Protein AF-0000000087746121 (afdb_homodimer)

Sequence (414 aa):
MEDKKLTEKESLEVITSMIARTKARYLGSGNILLMWGYLAVFTSISVWILLAATQQNVWNWLWFAIPVIGMPLTSIMARREKRTDGAVTYSDKITSHLWSIFGVSEIVLTFICLGFSLIGGIKCWTAMTVYTLIAAPFAEIAQGLIVKEKSLTWGGIVGLAIGMVLVCCVTGKIPLLANWFMPLFILFWVVMMIVPGHIINHKAKKGMEDKKLTEKESLEVITSMIARTKARYLGSGNILLMWGYLAVFTSISVWILLAATQQNVWNWLWFAIPVIGMPLTSIMARREKRTDGAVTYSDKITSHLWSIFGVSEIVLTFICLGFSLIGGIKCWTAMTVYTLIAAPFAEIAQGLIVKEKSLTWGGIVGLAIGMVLVCCVTGKIPLLANWFMPLFILFWVVMMIVPGHIINHKAKKG

Solvent-accessible surface area (backbone atoms only — not comparable to full-atom values): 21096 Å² total; per-residue (Å²): 130,82,81,73,77,67,49,74,66,53,48,48,49,50,52,48,49,48,47,47,50,46,46,63,54,43,27,70,52,16,54,60,38,30,51,52,20,49,47,48,35,53,47,47,51,51,40,46,54,49,31,73,72,62,70,44,77,73,52,63,61,54,63,54,48,43,62,66,52,44,50,58,51,47,54,53,50,50,52,50,45,38,70,72,73,42,81,82,48,70,60,50,52,50,43,51,50,53,53,47,50,52,53,51,49,51,53,52,48,51,52,51,36,50,47,38,33,74,74,67,67,33,72,20,69,63,31,58,56,50,46,48,35,44,44,50,21,50,51,35,28,52,40,11,59,66,59,67,34,64,53,29,29,51,16,7,50,53,23,32,52,54,23,52,54,52,38,31,35,57,56,35,69,43,82,81,46,68,81,60,48,46,59,52,51,37,49,36,35,39,46,34,24,35,51,28,14,52,51,41,37,51,53,38,67,75,97,130,83,82,72,78,67,48,74,67,53,48,49,50,50,51,47,49,49,47,48,49,45,46,62,55,44,25,71,52,16,54,60,39,31,52,52,21,49,45,49,35,51,46,46,52,51,39,47,52,49,32,73,71,65,70,44,76,74,52,63,60,55,64,54,51,43,62,66,51,43,51,59,50,49,54,52,51,50,51,50,44,37,69,72,72,44,81,82,48,72,59,50,52,50,40,50,51,52,52,46,50,53,52,52,49,51,53,53,47,51,52,52,36,50,47,37,33,73,75,67,66,32,72,20,68,65,32,58,56,50,46,47,35,44,45,49,21,50,52,34,29,51,39,11,58,67,61,68,34,64,52,30,27,51,15,8,51,54,23,32,53,54,25,52,56,52,39,31,36,57,56,35,68,44,82,80,47,68,80,60,47,46,58,52,52,38,48,37,34,41,47,33,24,32,50,28,15,52,51,40,36,51,53,39,65,74,98

Nearest PDB structures (foldseek):
  4fzs-assembly1_A  TM=2.442E-01  e=4.203E+00  Homo sapiens
  4fzs-assembly1_A  TM=2.548E-01  e=3.761E+00  Homo sapiens

Secondary structure (DSSP, 8-state):
-------HHHHHHHHHHHHHHHHHHHTTTHHHHHHHHHHHHHHHHHHHHHHHHH--GGGGGGGGHHHHHHHHHHHHHHHHHHHHH-SPPHHHHHHHHHHHHHHHHHHHHHHHHHHIIIII----THHHHHHHHHHHHHHHHHHHHHHT-HHHHHHHHHHHHHHHHHHHHHHTT----HHHHHHHHHHHHIIIIIHHHHHHHHHHHH-/-------HHHHHHHHHHHHHHHHHHHGGGHHHHHHHHHHHHHHHHHHHHHHHHH--GGGGGGGGHHHHHHHHHHHHHHHHHHHHH-PPPHHHHHHHHHHHHHHHHHHHHHHHHHHIIIII----THHHHHHHHHHHHHHHHHHHHHHT-HHHHHHHHHHHHHHHHHHHHHHTT----HHHHHHHHHHHHIIIIIHHHHHHHHHHHH-

Structure (mmCIF, N/CA/C/O backbone):
data_AF-0000000087746121-model_v1
#
loop_
_entity.id
_entity.type
_entity.pdbx_description
1 polymer 'Uncharacterized protein'
#
loop_
_atom_site.group_PDB
_atom_site.id
_atom_site.type_symbol
_atom_site.label_atom_id
_atom_site.label_alt_id
_atom_site.label_comp_id
_atom_site.label_asym_id
_atom_site.label_entity_id
_atom_site.label_seq_id
_atom_site.pdbx_PDB_ins_code
_atom_site.Cartn_x
_atom_site.Cartn_y
_atom_site.Cartn_z
_atom_site.occupancy
_atom_site.B_iso_or_equiv
_atom_site.auth_seq_id
_atom_site.auth_comp_id
_atom_site.auth_asym_id
_atom_site.auth_atom_id
_atom_site.pdbx_PDB_model_num
ATOM 1 N N . MET A 1 1 ? -6.723 35.312 27.422 1 31.42 1 MET A N 1
ATOM 2 C CA . MET A 1 1 ? -5.961 35.281 26.172 1 31.42 1 MET A CA 1
ATOM 3 C C . MET A 1 1 ? -6.887 35.125 24.984 1 31.42 1 MET A C 1
ATOM 5 O O . MET A 1 1 ? -7.715 34.188 24.953 1 31.42 1 MET A O 1
ATOM 9 N N . GLU A 1 2 ? -7.266 36.062 24.281 1 34 2 GLU A N 1
ATOM 10 C CA . GLU A 1 2 ? -8.305 36.125 23.25 1 34 2 GLU A CA 1
ATOM 11 C C . GLU A 1 2 ? -8.07 35.094 22.172 1 34 2 GLU A C 1
ATOM 13 O O . GLU A 1 2 ? -6.965 34.969 21.641 1 34 2 GLU A O 1
ATOM 18 N N . ASP A 1 3 ? -8.773 33.969 22.125 1 42.25 3 ASP A N 1
ATOM 19 C CA . ASP A 1 3 ? -8.945 32.938 21.125 1 42.25 3 ASP A CA 1
ATOM 20 C C . ASP A 1 3 ? -8.953 33.5 19.719 1 42.25 3 ASP A C 1
ATOM 22 O O . ASP A 1 3 ? -9.969 34.031 19.25 1 42.25 3 ASP A O 1
ATOM 26 N N . LYS A 1 4 ? -7.98 34.188 19.344 1 49.34 4 LYS A N 1
ATOM 27 C CA . LYS A 1 4 ? -7.965 34.844 18.031 1 49.34 4 LYS A CA 1
ATOM 28 C C . LYS A 1 4 ? -8.164 33.812 16.922 1 49.34 4 LYS A C 1
ATOM 30 O O . LYS A 1 4 ? -7.402 32.844 16.812 1 49.34 4 LYS A O 1
ATOM 35 N N . LYS A 1 5 ? -9.305 33.562 16.469 1 52.72 5 LYS A N 1
ATOM 36 C CA . LYS A 1 5 ? -9.812 32.812 15.328 1 52.72 5 LYS A CA 1
ATOM 37 C C . LYS A 1 5 ? -8.938 33 14.094 1 52.72 5 LYS A C 1
ATOM 39 O O . LYS A 1 5 ? -8.875 34.125 13.555 1 52.72 5 LYS A O 1
ATOM 44 N N . LEU A 1 6 ? -7.891 32.281 13.93 1 50.22 6 LEU A N 1
ATOM 45 C CA . LEU A 1 6 ? -7.129 32.406 12.695 1 50.22 6 LEU A CA 1
ATOM 46 C C . LEU A 1 6 ? -8.031 32.25 11.477 1 50.22 6 LEU A C 1
ATOM 48 O O . LEU A 1 6 ? -8.945 31.406 11.492 1 50.22 6 LEU A O 1
ATOM 52 N N . THR A 1 7 ? -7.992 33.156 10.547 1 49.06 7 THR A N 1
ATOM 53 C CA . THR A 1 7 ? -8.664 33 9.258 1 49.06 7 THR A CA 1
ATOM 54 C C . THR A 1 7 ? -8.133 31.781 8.516 1 49.06 7 THR A C 1
ATOM 56 O O . THR A 1 7 ? -7.047 31.281 8.82 1 49.06 7 THR A O 1
ATOM 59 N N . GLU A 1 8 ? -8.852 31.172 7.68 1 48.62 8 GLU A N 1
ATOM 60 C CA . GLU A 1 8 ? -8.453 30.047 6.824 1 48.62 8 GLU A CA 1
ATOM 61 C C . GLU A 1 8 ? -7.074 30.297 6.211 1 48.62 8 GLU A C 1
ATOM 63 O O . GLU A 1 8 ? -6.254 29.375 6.141 1 48.62 8 GLU A O 1
ATOM 68 N N . LYS A 1 9 ? -6.891 31.516 5.844 1 50.53 9 LYS A N 1
ATOM 69 C CA . LYS A 1 9 ? -5.613 31.875 5.234 1 50.53 9 LYS A CA 1
ATOM 70 C C . LYS A 1 9 ? -4.48 31.828 6.258 1 50.53 9 LYS A C 1
ATOM 72 O O . LYS A 1 9 ? -3.395 31.328 5.965 1 50.53 9 LYS A O 1
ATOM 77 N N . GLU A 1 10 ? -4.738 32.312 7.453 1 52.97 10 GLU A N 1
ATOM 78 C CA . GLU A 1 10 ? -3.719 32.281 8.5 1 52.97 10 GLU A CA 1
ATOM 79 C C . GLU A 1 10 ? -3.42 30.859 8.961 1 52.97 10 GLU A C 1
ATOM 81 O O . GLU A 1 10 ? -2.264 30.516 9.211 1 52.97 10 GLU A O 1
ATOM 86 N N . SER A 1 11 ? -4.469 30.078 8.992 1 52.19 11 SER A N 1
ATOM 87 C CA . SER A 1 11 ? -4.324 28.656 9.32 1 52.19 11 SER A CA 1
ATOM 88 C C . SER A 1 11 ? -3.49 27.938 8.273 1 52.19 11 SER A C 1
ATOM 90 O O . SER A 1 11 ? -2.621 27.125 8.617 1 52.19 11 SER A O 1
ATOM 92 N N . LEU A 1 12 ? -3.668 28.219 7.043 1 52.84 12 LEU A N 1
ATOM 93 C CA . LEU A 1 12 ? -2.883 27.625 5.961 1 52.84 12 LEU A CA 1
ATOM 94 C C . LEU A 1 12 ? -1.433 28.094 6.027 1 52.84 12 LEU A C 1
ATOM 96 O O . LEU A 1 12 ? -0.514 27.312 5.773 1 52.84 12 LEU A O 1
ATOM 100 N N . GLU A 1 13 ? -1.265 29.312 6.402 1 58.25 13 GLU A N 1
ATOM 101 C CA . GLU A 1 13 ? 0.091 29.844 6.512 1 58.25 13 GLU A CA 1
ATOM 102 C C . GLU A 1 13 ? 0.853 29.172 7.652 1 58.25 13 GLU A C 1
ATOM 104 O O . GLU A 1 13 ? 2.047 28.891 7.527 1 58.25 13 GLU A O 1
ATOM 109 N N . VAL A 1 14 ? 0.182 28.844 8.766 1 56.53 14 VAL A N 1
ATOM 110 C CA . VAL A 1 14 ? 0.81 28.141 9.883 1 56.53 14 VAL A CA 1
ATOM 111 C C . VAL A 1 14 ? 1.143 26.719 9.469 1 56.53 14 VAL A C 1
ATOM 113 O O . VAL A 1 14 ? 2.234 26.219 9.758 1 56.53 14 VAL A O 1
ATOM 116 N N . ILE A 1 15 ? 0.262 25.984 8.789 1 55.47 15 ILE A N 1
ATOM 117 C CA . ILE A 1 15 ? 0.49 24.625 8.281 1 55.47 15 ILE A CA 1
ATOM 118 C C . ILE A 1 15 ? 1.68 24.625 7.324 1 55.47 15 ILE A C 1
ATOM 120 O O . ILE A 1 15 ? 2.572 23.781 7.434 1 55.47 15 ILE A O 1
ATOM 124 N N . THR A 1 16 ? 1.595 25.625 6.477 1 53.38 16 THR A N 1
ATOM 125 C CA . THR A 1 16 ? 2.684 25.719 5.512 1 53.38 16 THR A CA 1
ATOM 126 C C . THR A 1 16 ? 4.008 25.984 6.215 1 53.38 16 THR A C 1
ATOM 128 O O . THR A 1 16 ? 5.043 25.422 5.855 1 53.38 16 THR A O 1
ATOM 131 N N . SER A 1 17 ? 3.93 26.906 7.16 1 57.28 17 SER A N 1
ATOM 132 C CA . SER A 1 17 ? 5.145 27.219 7.906 1 57.28 17 SER A CA 1
ATOM 133 C C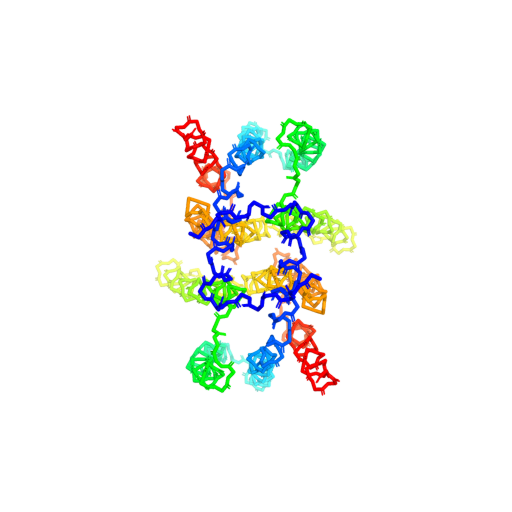 . SER A 1 17 ? 5.633 26 8.695 1 57.28 17 SER A C 1
ATOM 135 O O . SER A 1 17 ? 6.836 25.766 8.797 1 57.28 17 SER A O 1
ATOM 137 N N . MET A 1 18 ? 4.719 25.172 9.266 1 53.09 18 MET A N 1
ATOM 138 C CA . MET A 1 18 ? 5.051 23.938 9.984 1 53.09 18 MET A CA 1
ATOM 139 C C . MET A 1 18 ? 5.594 22.891 9.031 1 53.09 18 MET A C 1
ATOM 141 O O . MET A 1 18 ? 6.566 22.203 9.344 1 53.09 18 MET A O 1
ATOM 145 N N . ILE A 1 19 ? 4.914 22.875 7.934 1 51.09 19 ILE A N 1
ATOM 146 C CA . ILE A 1 19 ? 5.414 21.984 6.898 1 51.09 19 ILE A CA 1
ATOM 147 C C . ILE A 1 19 ? 6.816 22.406 6.477 1 51.09 19 ILE A C 1
ATOM 149 O O . ILE A 1 19 ? 7.707 21.562 6.316 1 51.09 19 ILE A O 1
ATOM 153 N N . ALA A 1 20 ? 6.871 23.734 6.375 1 52 20 ALA A N 1
ATOM 154 C CA . ALA A 1 20 ? 8.172 24.281 5.992 1 52 20 ALA A CA 1
ATOM 155 C C . ALA A 1 20 ? 9.219 23.984 7.062 1 52 20 ALA A C 1
ATOM 157 O O . ALA A 1 20 ? 10.375 23.672 6.742 1 52 20 ALA A O 1
ATOM 158 N N . ARG A 1 21 ? 8.797 24.094 8.258 1 53.97 21 ARG A N 1
ATOM 159 C CA . ARG A 1 21 ? 9.727 23.781 9.336 1 53.97 21 ARG A CA 1
ATOM 160 C C . ARG A 1 21 ? 10.031 22.281 9.375 1 53.97 21 ARG A C 1
ATOM 162 O O . ARG A 1 21 ? 11.164 21.891 9.664 1 53.97 21 ARG A O 1
ATOM 169 N N . THR A 1 22 ? 9.023 21.453 9.109 1 50.5 22 THR A N 1
ATOM 170 C CA . THR A 1 22 ? 9.227 20 9.016 1 50.5 22 THR A CA 1
ATOM 171 C C . THR A 1 22 ? 10.133 19.656 7.836 1 50.5 22 THR A C 1
ATOM 173 O O . THR A 1 22 ? 10.977 18.766 7.938 1 50.5 22 THR A O 1
ATOM 176 N N . LYS A 1 23 ? 9.836 20.422 6.844 1 50.53 23 LYS A N 1
ATOM 177 C CA . LYS A 1 23 ? 10.711 20.203 5.699 1 50.53 23 LYS A CA 1
ATOM 178 C C . LYS A 1 23 ? 12.164 20.5 6.055 1 50.53 23 LYS A C 1
ATOM 180 O O . LYS A 1 23 ? 13.07 19.781 5.645 1 50.53 23 LYS A O 1
ATOM 185 N N . ALA A 1 24 ? 12.336 21.625 6.637 1 50.69 24 ALA A N 1
ATOM 186 C CA . ALA A 1 24 ? 13.695 21.984 7.039 1 50.69 24 ALA A CA 1
ATOM 187 C C . ALA A 1 24 ? 14.305 20.906 7.926 1 50.69 24 ALA A C 1
ATOM 189 O O . ALA A 1 24 ? 15.5 20.609 7.816 1 50.69 24 ALA A O 1
ATOM 190 N N . ARG A 1 25 ? 13.531 20.391 8.797 1 49.19 25 ARG A N 1
ATOM 191 C CA . ARG A 1 25 ? 14.047 19.375 9.711 1 49.19 25 ARG A CA 1
ATOM 192 C C . ARG A 1 25 ? 14.039 18 9.047 1 49.19 25 ARG A C 1
ATOM 194 O O . ARG A 1 25 ? 14.836 17.141 9.414 1 49.19 25 ARG A O 1
ATOM 201 N N . TYR A 1 26 ? 13.141 17.766 8.141 1 47.38 26 TYR A N 1
ATOM 202 C CA . TYR A 1 26 ? 13.102 16.484 7.438 1 47.38 26 TYR A CA 1
ATOM 203 C C . TYR A 1 26 ? 14.453 16.172 6.797 1 47.38 26 TYR A C 1
ATOM 205 O O . TYR A 1 26 ? 14.742 15.023 6.457 1 47.38 26 TYR A O 1
ATOM 213 N N . LEU A 1 27 ? 15.352 17.109 6.734 1 45.03 27 LEU A N 1
ATOM 214 C CA . LEU A 1 27 ? 16.703 16.938 6.207 1 45.03 27 LEU A CA 1
ATOM 215 C C . LEU A 1 27 ? 17.453 15.875 7 1 45.03 27 LEU A C 1
ATOM 217 O O . LEU A 1 27 ? 18.375 15.242 6.477 1 45.03 27 LEU A O 1
ATOM 221 N N . GLY A 1 28 ? 17.266 15.758 8.234 1 51.28 28 GLY A N 1
ATOM 222 C CA . GLY A 1 28 ? 17.844 14.617 8.914 1 51.28 28 GLY A CA 1
ATOM 223 C C . GLY A 1 28 ? 17.219 13.297 8.508 1 51.28 28 GLY A C 1
ATOM 224 O O . GLY A 1 28 ? 17.812 12.227 8.711 1 51.28 28 GLY A O 1
ATOM 225 N N . SER A 1 29 ? 16.125 13.344 7.719 1 60.91 29 SER A N 1
ATOM 226 C CA . SER A 1 29 ? 15.18 12.25 7.562 1 60.91 29 SER A CA 1
ATOM 227 C C . SER A 1 29 ? 15.539 11.375 6.363 1 60.91 29 SER A C 1
ATOM 229 O O . SER A 1 29 ? 15.328 10.156 6.395 1 60.91 29 SER A O 1
ATOM 231 N N . GLY A 1 30 ? 16.656 11.914 5.621 1 79.06 30 GLY A N 1
ATOM 232 C CA . GLY A 1 30 ? 16.938 11.047 4.488 1 79.06 30 GLY A CA 1
ATOM 233 C C . GLY A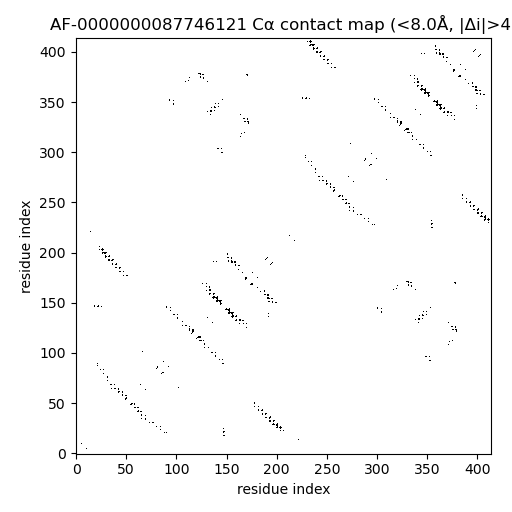 1 30 ? 17.906 9.93 4.828 1 79.06 30 GLY A C 1
ATOM 234 O O . GLY A 1 30 ? 18.047 8.977 4.062 1 79.06 30 GLY A O 1
ATOM 235 N N . ASN A 1 31 ? 18.578 10.055 6.004 1 85.31 31 ASN A N 1
ATOM 236 C CA . ASN A 1 31 ? 19.594 9.078 6.367 1 85.31 31 ASN A CA 1
ATOM 237 C C . ASN A 1 31 ? 18.969 7.723 6.707 1 85.31 31 ASN A C 1
ATOM 239 O O . ASN A 1 31 ? 19.531 6.676 6.387 1 85.31 31 ASN A O 1
ATOM 243 N N . ILE A 1 32 ? 17.922 7.816 7.355 1 85.81 32 ILE A N 1
ATOM 244 C CA . ILE A 1 32 ? 17.234 6.57 7.684 1 85.81 32 ILE A CA 1
ATOM 245 C C . ILE A 1 32 ? 16.75 5.895 6.406 1 85.81 32 ILE A C 1
ATOM 247 O O . ILE A 1 32 ? 16.875 4.676 6.254 1 85.81 32 ILE A O 1
ATOM 251 N N . LEU A 1 33 ? 16.312 6.691 5.535 1 88.62 33 LEU A N 1
ATOM 252 C CA . LEU A 1 33 ? 15.883 6.188 4.234 1 88.62 33 LEU A CA 1
ATOM 253 C C . LEU A 1 33 ? 17.047 5.539 3.494 1 88.62 33 LEU A C 1
ATOM 255 O O . LEU A 1 33 ? 16.906 4.445 2.941 1 88.62 33 LEU A O 1
ATOM 259 N N . LEU A 1 34 ? 18.141 6.145 3.557 1 92.25 34 LEU A N 1
ATOM 260 C CA . LEU A 1 34 ? 19.328 5.637 2.887 1 92.25 34 LEU A CA 1
ATOM 261 C C . LEU A 1 34 ? 19.812 4.348 3.539 1 92.25 34 LEU A C 1
ATOM 263 O O . LEU A 1 34 ? 20.219 3.414 2.85 1 92.25 34 LEU A O 1
ATOM 267 N N . MET A 1 35 ? 19.75 4.348 4.793 1 92.69 35 MET A N 1
ATOM 268 C CA . MET A 1 35 ? 20.172 3.148 5.512 1 92.69 35 MET A CA 1
ATOM 269 C C . MET A 1 35 ? 19.344 1.94 5.086 1 92.69 35 MET A C 1
ATOM 271 O O . MET A 1 35 ? 19.891 0.88 4.781 1 92.69 35 MET A O 1
ATOM 275 N N . TRP A 1 36 ? 18.094 2.045 4.988 1 91.06 36 TRP A N 1
ATOM 276 C CA . TRP A 1 36 ? 17.219 0.957 4.566 1 91.06 36 TRP A CA 1
ATOM 277 C C . TRP A 1 36 ? 17.469 0.589 3.107 1 91.06 36 TRP A C 1
ATOM 279 O O . TRP A 1 36 ? 17.469 -0.591 2.75 1 91.06 36 TRP A O 1
ATOM 289 N N . GLY A 1 37 ? 17.672 1.628 2.287 1 93.44 37 GLY A N 1
ATOM 290 C CA . GLY A 1 37 ? 17.953 1.384 0.88 1 93.44 37 GLY A CA 1
ATOM 291 C C . GLY A 1 37 ? 19.234 0.604 0.651 1 93.44 37 GLY A C 1
ATOM 292 O O . GLY A 1 37 ? 19.234 -0.387 -0.082 1 93.44 37 GLY A O 1
ATOM 293 N N . TYR A 1 38 ? 20.219 1.023 1.321 1 95.44 38 TYR A N 1
ATOM 294 C CA . TYR A 1 38 ? 21.516 0.354 1.171 1 95.44 38 TYR A CA 1
ATOM 295 C C . TYR A 1 38 ? 21.469 -1.057 1.746 1 95.44 38 TYR A C 1
ATOM 297 O O . TYR A 1 38 ? 22.031 -1.988 1.173 1 95.44 38 TYR A O 1
ATOM 305 N N . LEU A 1 39 ? 20.844 -1.166 2.812 1 94.31 39 LEU A N 1
ATOM 306 C CA . LEU A 1 39 ? 20.703 -2.479 3.434 1 94.31 39 LEU A CA 1
ATOM 307 C C . LEU A 1 39 ? 19.969 -3.441 2.51 1 94.31 39 LEU A C 1
ATOM 309 O O . LEU A 1 39 ? 20.391 -4.586 2.336 1 94.31 39 LEU A O 1
ATOM 313 N N . ALA A 1 40 ? 18.938 -2.975 1.92 1 93.25 40 ALA A N 1
ATOM 314 C CA . ALA A 1 40 ? 18.141 -3.799 1.012 1 93.25 40 ALA A CA 1
ATOM 315 C C . ALA A 1 40 ? 18.938 -4.16 -0.239 1 93.25 40 ALA A C 1
ATOM 317 O O . ALA A 1 40 ? 18.906 -5.305 -0.695 1 93.25 40 ALA A O 1
ATOM 318 N N . VAL A 1 41 ? 19.656 -3.203 -0.739 1 94.75 41 VAL A N 1
ATOM 319 C CA . VAL A 1 41 ? 20.438 -3.428 -1.949 1 94.75 41 VAL A CA 1
ATOM 320 C C . VAL A 1 41 ? 21.562 -4.414 -1.657 1 94.75 41 VAL A C 1
ATOM 322 O O . VAL A 1 41 ? 21.781 -5.367 -2.41 1 94.75 41 VAL A O 1
ATOM 325 N N . PHE A 1 42 ? 22.219 -4.191 -0.594 1 95.88 42 PHE A N 1
ATOM 326 C CA . PHE A 1 42 ? 23.328 -5.078 -0.227 1 95.88 42 PHE A CA 1
ATOM 327 C C . PHE A 1 42 ? 22.828 -6.504 -0.016 1 95.88 42 PHE A C 1
ATOM 329 O O . PHE A 1 42 ? 23.453 -7.461 -0.47 1 95.88 42 PHE A O 1
ATOM 336 N N . THR A 1 43 ? 21.766 -6.617 0.716 1 94.5 43 THR A N 1
ATOM 337 C CA . THR A 1 43 ? 21.188 -7.934 0.951 1 94.5 43 THR A CA 1
ATOM 338 C C . THR A 1 43 ? 20.781 -8.586 -0.367 1 94.5 43 THR A C 1
ATOM 340 O O . THR A 1 43 ? 21.031 -9.773 -0.581 1 94.5 43 THR A O 1
ATOM 343 N N . SER A 1 44 ? 20.219 -7.809 -1.257 1 93 44 SER A N 1
ATOM 344 C CA . SER A 1 44 ? 19.797 -8.336 -2.547 1 93 44 SER A CA 1
ATOM 345 C C . SER A 1 44 ? 20.984 -8.828 -3.363 1 93 44 SER A C 1
ATOM 347 O O . SER A 1 44 ? 20.922 -9.898 -3.975 1 93 44 SER A O 1
ATOM 349 N N . ILE A 1 45 ? 22 -8.07 -3.35 1 94.31 45 ILE A N 1
ATOM 350 C CA . ILE A 1 45 ? 23.219 -8.445 -4.078 1 94.31 45 ILE A CA 1
ATOM 351 C C . ILE A 1 45 ? 23.797 -9.727 -3.479 1 94.31 45 ILE A C 1
ATOM 353 O O . ILE A 1 45 ? 24.203 -10.633 -4.207 1 94.31 45 ILE A O 1
ATOM 357 N N . SER A 1 46 ? 23.812 -9.82 -2.195 1 93.56 46 SER A N 1
ATOM 358 C CA . SER A 1 46 ? 24.344 -10.992 -1.504 1 93.56 46 SER A CA 1
ATOM 359 C C . SER A 1 46 ? 23.531 -12.234 -1.834 1 93.56 46 SER A C 1
ATOM 361 O O . SER A 1 46 ? 24.094 -13.289 -2.146 1 93.56 46 SER A O 1
ATOM 363 N N . VAL A 1 47 ? 22.266 -12.133 -1.794 1 91.06 47 VAL A N 1
ATOM 364 C CA . VAL A 1 47 ? 21.406 -13.258 -2.102 1 91.06 47 VAL A CA 1
ATOM 365 C C . VAL A 1 47 ? 21.578 -13.672 -3.561 1 91.06 47 VAL A C 1
ATOM 367 O O . VAL A 1 47 ? 21.641 -14.859 -3.877 1 91.06 47 VAL A O 1
ATOM 370 N N . TRP A 1 48 ? 21.719 -12.68 -4.395 1 91.12 48 TRP A N 1
ATOM 371 C CA . TRP A 1 48 ? 21.906 -12.945 -5.82 1 91.12 48 TRP A CA 1
ATOM 372 C C . TRP A 1 48 ? 23.188 -13.742 -6.066 1 91.12 48 TRP A C 1
ATOM 374 O O . TRP A 1 48 ? 23.156 -14.773 -6.738 1 91.12 48 TRP A O 1
ATOM 384 N N . ILE A 1 49 ? 24.219 -13.336 -5.496 1 91.75 49 ILE A N 1
ATOM 385 C CA . ILE A 1 49 ? 25.516 -13.969 -5.684 1 91.75 49 ILE A CA 1
ATOM 386 C C . ILE A 1 49 ? 25.484 -15.383 -5.109 1 91.75 49 ILE A C 1
ATOM 388 O O . ILE A 1 49 ? 25.969 -16.328 -5.734 1 91.75 49 ILE A O 1
ATOM 392 N N . LEU A 1 50 ? 24.891 -15.547 -3.986 1 90.81 50 LEU A N 1
ATOM 393 C CA . LEU A 1 50 ? 24.875 -16.844 -3.316 1 90.81 50 LEU A CA 1
ATOM 394 C C . LEU A 1 50 ? 23.953 -17.812 -4.047 1 90.81 50 LEU A C 1
ATOM 396 O O . LEU A 1 50 ? 24.25 -19 -4.137 1 90.81 50 LEU A O 1
ATOM 400 N N . LEU A 1 51 ? 22.922 -17.328 -4.543 1 86.75 51 LEU A N 1
ATOM 401 C CA . LEU A 1 51 ? 22.047 -18.188 -5.328 1 86.75 51 LEU A CA 1
ATOM 402 C C . LEU A 1 51 ? 22.703 -18.609 -6.629 1 86.75 51 LEU A C 1
ATOM 404 O O . LEU A 1 51 ? 22.594 -19.766 -7.043 1 86.75 51 LEU A O 1
ATOM 408 N N . ALA A 1 52 ? 23.359 -17.672 -7.254 1 85.94 52 ALA A N 1
ATOM 409 C CA . ALA A 1 52 ? 24.047 -17.969 -8.508 1 85.94 52 ALA A CA 1
ATOM 410 C C . ALA A 1 52 ? 25.203 -18.938 -8.289 1 85.94 52 ALA A C 1
ATOM 412 O O . ALA A 1 52 ? 25.438 -19.812 -9.117 1 85.94 52 ALA A O 1
ATOM 413 N N . ALA A 1 53 ? 25.797 -18.859 -7.191 1 88.81 53 ALA A N 1
ATOM 414 C CA . ALA A 1 53 ? 26.984 -19.672 -6.91 1 88.81 53 ALA A CA 1
ATOM 415 C C . ALA A 1 53 ? 26.578 -21.062 -6.418 1 88.81 53 ALA A C 1
ATOM 417 O O . ALA A 1 53 ? 27.219 -22.062 -6.785 1 88.81 53 ALA A O 1
ATOM 418 N N . THR A 1 54 ? 25.531 -21.156 -5.613 1 87.25 54 THR A N 1
ATOM 419 C CA . THR A 1 54 ? 25.234 -22.422 -4.957 1 87.25 54 THR A CA 1
ATOM 420 C C . THR A 1 54 ? 23.953 -23.031 -5.508 1 87.25 54 THR A C 1
ATOM 422 O O . THR A 1 54 ? 23.703 -24.219 -5.355 1 87.25 54 THR A O 1
ATOM 425 N N . GLN A 1 55 ? 23.094 -22.25 -6.051 1 82.56 55 GLN A N 1
ATOM 426 C CA . GLN A 1 55 ? 21.781 -22.672 -6.562 1 82.56 55 GLN A CA 1
ATOM 427 C C . GLN A 1 55 ? 20.938 -23.281 -5.461 1 82.56 55 GLN A C 1
ATOM 429 O O . GLN A 1 55 ? 20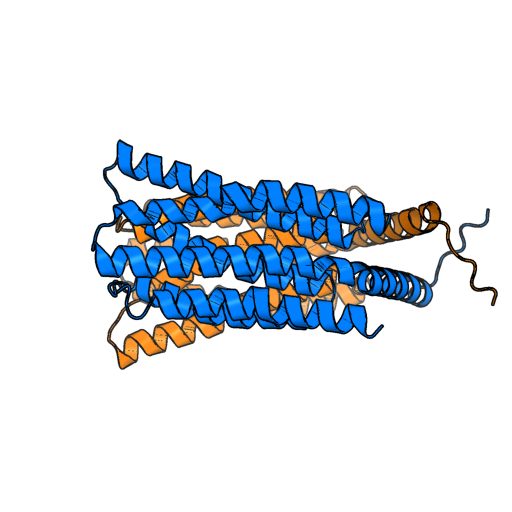.219 -24.266 -5.695 1 82.56 55 GLN A O 1
ATOM 434 N N . GLN A 1 56 ? 21.281 -22.969 -4.25 1 83.5 56 GLN A N 1
ATOM 435 C CA . GLN A 1 56 ? 20.5 -23.438 -3.111 1 83.5 56 GLN A CA 1
ATOM 436 C C . GLN A 1 56 ? 19.516 -22.375 -2.637 1 83.5 56 GLN A C 1
ATOM 438 O O . GLN A 1 56 ? 19.891 -21.219 -2.451 1 83.5 56 GLN A O 1
ATOM 443 N N . ASN A 1 57 ? 18.297 -22.781 -2.404 1 81.12 57 ASN A N 1
ATOM 444 C CA . ASN A 1 57 ? 17.219 -21.875 -2.012 1 81.12 57 ASN A CA 1
ATOM 445 C C . ASN A 1 57 ? 17.344 -21.469 -0.542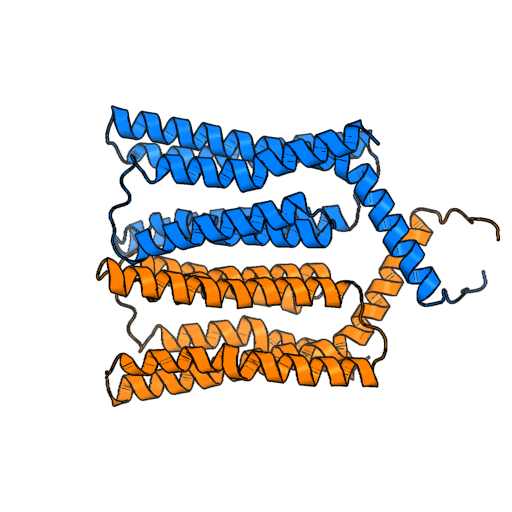 1 81.12 57 ASN A C 1
ATOM 447 O O . ASN A 1 57 ? 16.625 -20.578 -0.082 1 81.12 57 ASN A O 1
ATOM 451 N N . VAL A 1 58 ? 18.25 -22.125 0.145 1 81.25 58 VAL A N 1
ATOM 452 C CA . VAL A 1 58 ? 18.406 -21.844 1.567 1 81.25 58 VAL A CA 1
ATOM 453 C C . VAL A 1 58 ? 18.859 -20.406 1.762 1 81.25 58 VAL A C 1
ATOM 455 O O . VAL A 1 58 ? 18.578 -19.797 2.799 1 81.25 58 VAL A O 1
ATOM 458 N N . TRP A 1 59 ? 19.422 -19.812 0.791 1 85.31 59 TRP A N 1
ATOM 459 C CA . TRP A 1 59 ? 20 -18.469 0.901 1 85.31 59 TRP A CA 1
ATOM 460 C C . TRP A 1 59 ? 18.922 -17.406 0.878 1 85.31 59 TRP A C 1
ATOM 462 O O . TRP A 1 59 ? 19.188 -16.234 1.186 1 85.31 59 TRP A O 1
ATOM 472 N N . ASN A 1 60 ? 17.672 -17.766 0.707 1 81.75 60 ASN A N 1
ATOM 473 C CA . ASN A 1 60 ? 16.562 -16.828 0.791 1 81.75 60 ASN A CA 1
ATOM 474 C C . ASN A 1 60 ? 16.266 -16.438 2.234 1 81.75 60 ASN A C 1
ATOM 476 O O . ASN A 1 60 ? 15.578 -15.445 2.486 1 81.75 60 ASN A O 1
ATOM 480 N N . TRP A 1 61 ? 16.922 -17.062 3.143 1 84.44 61 TRP A N 1
ATOM 481 C CA . TRP A 1 61 ? 16.766 -16.688 4.543 1 84.44 61 TRP A CA 1
ATOM 482 C C . TRP A 1 61 ? 17.516 -15.398 4.852 1 84.44 61 TRP A C 1
ATOM 484 O O . TRP A 1 61 ? 17.234 -14.742 5.859 1 84.44 61 TRP A O 1
ATOM 494 N N . LEU A 1 62 ? 18.406 -15.047 3.982 1 88.62 62 LEU A N 1
ATOM 495 C CA . LEU A 1 62 ? 19.188 -13.836 4.164 1 88.62 62 LEU A CA 1
ATOM 496 C C . LEU A 1 62 ? 18.312 -12.594 4.066 1 88.62 62 LEU A C 1
ATOM 498 O O . LEU A 1 62 ? 18.688 -11.523 4.555 1 88.62 62 LEU A O 1
ATOM 502 N N . TRP A 1 63 ? 17.141 -12.758 3.549 1 86.88 63 TRP A N 1
ATOM 503 C CA . TRP A 1 63 ? 16.219 -11.633 3.434 1 86.88 63 TRP A CA 1
ATOM 504 C C . TRP A 1 63 ? 15.781 -11.133 4.812 1 86.88 63 TRP A C 1
ATOM 506 O O . TRP A 1 63 ? 15.406 -9.969 4.973 1 86.88 63 TRP A O 1
ATOM 516 N N . PHE A 1 64 ? 15.938 -11.93 5.781 1 88.44 64 PHE A N 1
ATOM 517 C CA . PHE A 1 64 ? 15.531 -11.562 7.133 1 88.44 64 PHE A CA 1
ATOM 518 C C . PHE A 1 64 ? 16.594 -10.703 7.805 1 88.44 64 PHE A C 1
ATOM 520 O O . PHE A 1 64 ? 16.344 -10.117 8.859 1 88.44 64 PHE A O 1
ATOM 527 N N . ALA A 1 65 ? 17.688 -10.562 7.137 1 89.06 65 ALA A N 1
ATOM 528 C CA . ALA A 1 65 ? 18.703 -9.648 7.629 1 89.06 65 ALA A CA 1
ATOM 529 C C . ALA A 1 65 ? 18.219 -8.203 7.578 1 89.06 65 ALA A C 1
ATOM 531 O O . ALA A 1 65 ? 18.609 -7.379 8.406 1 89.06 65 ALA A O 1
ATOM 532 N N . ILE A 1 66 ? 17.297 -7.949 6.711 1 88.25 66 ILE A N 1
ATOM 533 C CA . ILE A 1 66 ? 16.828 -6.582 6.504 1 88.25 66 ILE A CA 1
ATOM 534 C C . ILE A 1 66 ? 16.062 -6.109 7.738 1 88.25 66 ILE A C 1
ATOM 536 O O . ILE A 1 66 ? 16.438 -5.113 8.367 1 88.25 66 ILE A O 1
ATOM 540 N N . PRO A 1 67 ? 15.039 -6.785 8.172 1 84.19 67 PRO A N 1
ATOM 541 C CA . PRO A 1 67 ? 14.352 -6.32 9.375 1 84.19 67 PRO A CA 1
ATOM 542 C C . PRO A 1 67 ? 15.195 -6.473 10.641 1 84.19 67 PRO A C 1
ATOM 544 O O . PRO A 1 67 ? 15.117 -5.633 11.539 1 84.19 67 PRO A O 1
ATOM 547 N N . VAL A 1 68 ? 16.016 -7.488 10.727 1 86.81 68 VAL A N 1
ATOM 548 C CA . VAL A 1 68 ? 16.797 -7.77 11.922 1 86.81 68 VAL A CA 1
ATOM 549 C C . VAL A 1 68 ? 17.828 -6.66 12.141 1 86.81 68 VAL A C 1
ATOM 551 O O . VAL A 1 68 ? 18.031 -6.195 13.266 1 86.81 68 VAL A O 1
ATOM 554 N N . ILE A 1 69 ? 18.438 -6.234 11.07 1 90.56 69 ILE A N 1
ATOM 555 C CA . ILE A 1 69 ? 19.453 -5.199 11.172 1 90.56 69 ILE A CA 1
ATOM 556 C C . ILE A 1 69 ? 18.797 -3.82 11.078 1 90.56 69 ILE A C 1
ATOM 558 O O . ILE A 1 69 ? 19.172 -2.9 11.812 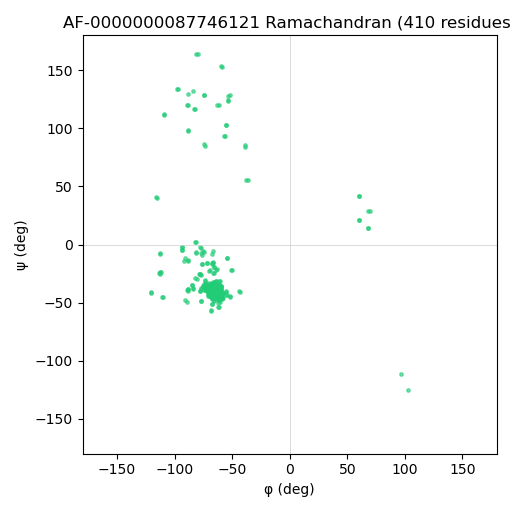1 90.56 69 ILE A O 1
ATOM 562 N N . GLY A 1 70 ? 17.812 -3.703 10.25 1 88.44 70 GLY A N 1
ATOM 563 C CA . GLY A 1 70 ? 17.219 -2.41 9.977 1 88.44 70 GLY A CA 1
ATOM 564 C C . GLY A 1 70 ? 16.453 -1.844 11.156 1 88.44 70 GLY A C 1
ATOM 565 O O . GLY A 1 70 ? 16.516 -0.645 11.43 1 88.44 70 GLY A O 1
ATOM 566 N N . MET A 1 71 ? 15.781 -2.629 11.875 1 85.88 71 MET A N 1
ATOM 567 C CA . MET A 1 71 ? 14.938 -2.154 12.969 1 85.88 71 MET A CA 1
ATOM 568 C C . MET A 1 71 ? 15.781 -1.566 14.094 1 85.88 71 MET A C 1
ATOM 570 O O . MET A 1 71 ? 15.562 -0.428 14.516 1 85.88 71 MET A O 1
ATOM 574 N N . PRO A 1 72 ? 16.734 -2.254 14.555 1 89.25 72 PRO A N 1
ATOM 575 C CA . PRO A 1 72 ? 17.578 -1.659 15.594 1 89.25 72 PRO A CA 1
ATOM 576 C C . PRO A 1 72 ? 18.328 -0.414 15.102 1 89.25 72 PRO A C 1
ATOM 578 O O . PRO A 1 72 ? 18.469 0.553 15.859 1 89.25 72 PRO A O 1
ATOM 581 N N . LEU A 1 73 ? 18.812 -0.428 13.914 1 89.38 73 LEU A N 1
ATOM 582 C CA . LEU A 1 73 ? 19.547 0.72 13.391 1 89.38 73 LEU A CA 1
ATOM 583 C C . LEU A 1 73 ? 18.625 1.931 13.25 1 89.38 73 LEU A C 1
ATOM 585 O O . LEU A 1 73 ? 19.047 3.066 13.469 1 89.38 73 LEU A O 1
ATOM 589 N N . THR A 1 74 ? 17.391 1.695 12.82 1 86.12 74 THR A N 1
ATOM 590 C CA . THR A 1 74 ? 16.422 2.787 12.734 1 86.12 74 THR A CA 1
ATOM 591 C C . THR A 1 74 ? 16.203 3.416 14.109 1 86.12 74 THR A C 1
ATOM 593 O O . THR A 1 74 ? 16.172 4.641 14.234 1 86.12 74 THR A O 1
ATOM 596 N N . SER A 1 75 ? 16.062 2.584 15.148 1 84.5 75 SER A N 1
ATOM 597 C CA . SER A 1 75 ? 15.844 3.078 16.5 1 84.5 75 SER A CA 1
ATOM 598 C C . SER A 1 75 ? 17.016 3.908 17 1 84.5 75 SER A C 1
ATOM 600 O O . SER A 1 75 ? 16.844 4.961 17.609 1 84.5 75 SER A O 1
ATOM 602 N N . ILE A 1 76 ? 18.172 3.475 16.703 1 87.88 76 ILE A N 1
ATOM 603 C CA . ILE A 1 76 ? 19.375 4.18 17.125 1 87.88 76 ILE A CA 1
ATOM 604 C C . ILE A 1 76 ? 19.469 5.512 16.391 1 87.88 76 ILE A C 1
ATOM 606 O O . ILE A 1 76 ? 19.719 6.551 17 1 87.88 76 ILE A O 1
ATOM 610 N N . MET A 1 77 ? 19.266 5.496 15.156 1 85.31 77 MET A N 1
ATOM 611 C CA . MET A 1 77 ? 19.391 6.703 14.344 1 85.31 77 MET A CA 1
ATOM 612 C C . MET A 1 77 ? 18.297 7.707 14.695 1 85.31 77 MET A C 1
ATOM 614 O O . MET A 1 77 ? 18.531 8.914 14.719 1 85.31 77 MET A O 1
ATOM 618 N N . ALA A 1 78 ? 17.109 7.219 14.914 1 79.19 78 ALA A N 1
ATOM 619 C CA . ALA A 1 78 ? 15.992 8.086 15.289 1 79.19 78 ALA A CA 1
ATOM 620 C C . ALA A 1 78 ? 16.266 8.773 16.625 1 79.19 78 ALA A C 1
ATOM 622 O O . ALA A 1 78 ? 15.938 9.953 16.797 1 79.19 78 ALA A O 1
ATOM 623 N N . ARG A 1 79 ? 16.781 8.047 17.547 1 80.38 79 ARG A N 1
ATOM 624 C CA . ARG A 1 79 ? 17.109 8.609 18.844 1 80.38 79 ARG A CA 1
ATOM 625 C C . ARG A 1 79 ? 18.188 9.68 18.719 1 80.38 79 ARG A C 1
ATOM 627 O O . ARG A 1 79 ? 18.125 10.711 19.391 1 80.38 79 ARG A O 1
ATOM 634 N N . ARG A 1 80 ? 19.047 9.398 17.938 1 80.31 80 ARG A N 1
ATOM 635 C CA . ARG A 1 80 ? 20.141 10.359 17.719 1 80.31 80 ARG A CA 1
ATOM 636 C C . ARG A 1 80 ? 19.609 11.641 17.094 1 80.31 80 ARG A C 1
ATOM 638 O O . ARG A 1 80 ? 20.016 12.742 17.469 1 80.31 80 ARG A O 1
ATOM 645 N N . GLU A 1 81 ? 18.781 11.445 16.109 1 76.12 81 GLU A N 1
ATOM 646 C CA . GLU A 1 81 ? 18.203 12.602 15.445 1 76.12 81 GLU A CA 1
ATOM 647 C C . GLU A 1 81 ? 17.344 13.43 16.406 1 76.12 81 GLU A C 1
ATOM 649 O O . GLU A 1 81 ? 17.344 14.656 16.344 1 76.12 81 GLU A O 1
ATOM 654 N N . LYS A 1 82 ? 16.609 12.727 17.203 1 73.38 82 LYS A N 1
ATOM 655 C CA . LYS A 1 82 ? 15.812 13.422 18.203 1 73.38 82 LYS A CA 1
ATOM 656 C C . LYS A 1 82 ? 16.688 14.234 19.156 1 73.38 82 LYS A C 1
ATOM 658 O O . LYS A 1 82 ? 16.328 15.336 19.562 1 73.38 82 LYS A O 1
ATOM 663 N N . ARG A 1 83 ? 17.719 13.742 19.469 1 71.12 83 ARG A N 1
ATOM 664 C CA . ARG A 1 83 ? 18.656 14.406 20.391 1 71.12 83 ARG A CA 1
ATOM 665 C C . ARG A 1 83 ? 19.312 15.609 19.719 1 71.12 83 ARG A C 1
ATOM 667 O O . ARG A 1 83 ? 19.531 16.641 20.375 1 71.12 83 ARG A O 1
ATOM 674 N N . THR A 1 84 ? 19.516 15.523 18.484 1 67.94 84 THR A N 1
ATOM 675 C CA . THR A 1 84 ? 20.281 16.562 17.797 1 67.94 84 THR A CA 1
ATOM 676 C C . THR A 1 84 ? 19.344 17.656 17.266 1 67.94 84 THR A C 1
ATOM 678 O O . THR A 1 84 ? 19.641 18.844 17.359 1 67.94 84 THR A O 1
ATOM 681 N N . ASP A 1 85 ? 18.312 17.125 16.625 1 65.06 85 ASP A N 1
ATOM 682 C CA . ASP A 1 85 ? 17.453 18.062 15.891 1 65.06 85 ASP A CA 1
ATOM 683 C C . ASP A 1 85 ? 16.297 18.547 16.766 1 65.06 85 ASP A C 1
ATOM 685 O O . ASP A 1 85 ? 15.656 19.547 16.453 1 65.06 85 ASP A O 1
ATOM 689 N N . GLY A 1 86 ? 16.062 17.953 17.797 1 61.19 86 GLY A N 1
ATOM 690 C CA . GLY A 1 86 ? 15.008 18.375 18.703 1 61.19 86 GLY A CA 1
ATOM 691 C C . GLY A 1 86 ? 13.766 17.516 18.594 1 61.19 86 GLY A C 1
ATOM 692 O O . GLY A 1 86 ? 13.859 16.281 18.531 1 61.19 86 GLY A O 1
ATOM 693 N N . ALA A 1 87 ? 12.469 18.328 18.312 1 60.38 87 ALA A N 1
ATOM 694 C CA . ALA A 1 87 ? 11.156 17.719 18.531 1 60.38 87 ALA A CA 1
ATOM 695 C C . ALA A 1 87 ? 10.734 16.891 17.328 1 60.38 87 ALA A C 1
ATOM 697 O O . ALA A 1 87 ? 11.047 17.234 16.188 1 60.38 87 ALA A O 1
ATOM 698 N N . VAL A 1 88 ? 10.289 15.734 17.516 1 65.62 88 VAL A N 1
ATOM 699 C CA . VAL A 1 88 ? 9.633 14.867 16.547 1 65.62 88 VAL A CA 1
ATOM 700 C C . VAL A 1 88 ? 8.352 15.531 16.047 1 65.62 88 VAL A C 1
ATOM 702 O O . VAL A 1 88 ? 7.551 16.031 16.828 1 65.62 88 VAL A O 1
ATOM 705 N N . THR A 1 89 ? 8.375 15.719 14.719 1 69 89 THR A N 1
ATOM 706 C CA . THR A 1 89 ? 7.219 16.375 14.117 1 69 89 THR A CA 1
ATOM 707 C C . THR A 1 89 ? 6.074 15.383 13.938 1 69 89 THR A C 1
ATOM 709 O O . THR A 1 89 ? 6.258 14.172 14.094 1 69 89 THR A O 1
ATOM 712 N N . TYR A 1 90 ? 4.934 15.984 13.727 1 68.06 90 TYR A N 1
ATOM 713 C CA . TYR A 1 90 ? 3.744 15.188 13.461 1 68.06 90 TYR A CA 1
ATOM 714 C C . TYR A 1 90 ? 3.938 14.312 12.227 1 68.06 90 TYR A C 1
ATOM 716 O O . TYR A 1 90 ? 3.588 13.125 12.234 1 68.06 90 TYR A O 1
ATOM 724 N N . SER A 1 91 ? 4.523 14.859 11.164 1 76.19 91 SER A N 1
ATOM 725 C CA . SER A 1 91 ? 4.77 14.117 9.93 1 76.19 91 SER A CA 1
ATOM 726 C C . SER A 1 91 ? 5.699 12.93 10.18 1 76.19 91 SER A C 1
ATOM 728 O O . SER A 1 91 ? 5.516 11.859 9.602 1 76.19 91 SER A O 1
ATOM 730 N N . ASP A 1 92 ? 6.578 13.094 11.125 1 78.31 92 ASP A N 1
ATOM 731 C CA . ASP A 1 92 ? 7.516 12.023 11.453 1 78.31 92 ASP A CA 1
ATOM 732 C C . ASP A 1 92 ? 6.809 10.875 12.18 1 78.31 92 ASP A C 1
ATOM 734 O O . ASP A 1 92 ? 7.094 9.703 11.93 1 78.31 92 ASP A O 1
ATOM 738 N N . LYS A 1 93 ? 5.938 11.281 12.969 1 81.06 93 LYS A N 1
ATOM 739 C CA . LYS A 1 93 ? 5.207 10.273 13.734 1 81.06 93 LYS A CA 1
ATOM 740 C C . LYS A 1 93 ? 4.32 9.43 12.828 1 81.06 93 LYS A C 1
ATOM 742 O O . LYS A 1 93 ? 4.293 8.203 12.938 1 81.06 93 LYS A O 1
ATOM 747 N N . ILE A 1 94 ? 3.689 10.086 11.914 1 83.62 94 ILE A N 1
ATOM 748 C CA . ILE A 1 94 ? 2.801 9.391 10.984 1 83.62 94 ILE A CA 1
ATOM 749 C C . ILE A 1 94 ? 3.613 8.461 10.094 1 83.62 94 ILE A C 1
ATOM 751 O O . ILE A 1 94 ? 3.23 7.305 9.875 1 83.62 94 ILE A O 1
ATOM 755 N N . THR A 1 95 ? 4.73 8.992 9.688 1 85.62 95 THR A N 1
ATOM 756 C CA . THR A 1 95 ? 5.578 8.203 8.797 1 85.62 95 THR A CA 1
ATOM 757 C C . THR A 1 95 ? 6.164 7.004 9.539 1 85.62 95 THR A C 1
ATOM 759 O O . THR A 1 95 ? 6.207 5.898 9 1 85.62 95 THR A O 1
ATOM 762 N N . SER A 1 96 ? 6.551 7.258 10.711 1 85.5 96 SER A N 1
ATOM 763 C CA . SER A 1 96 ? 7.113 6.176 11.508 1 85.5 96 SER A CA 1
ATOM 764 C C . SER A 1 96 ? 6.078 5.086 11.773 1 85.5 96 SER A C 1
ATOM 766 O O . SER A 1 96 ? 6.395 3.896 11.719 1 85.5 96 SER A O 1
ATOM 768 N N . HIS A 1 97 ? 4.891 5.477 11.992 1 89.31 97 HIS A N 1
ATOM 769 C CA . HIS A 1 97 ? 3.818 4.516 12.227 1 89.31 97 HIS A CA 1
ATOM 770 C C . HIS A 1 97 ? 3.516 3.711 10.969 1 89.31 97 HIS A C 1
ATOM 772 O O . HIS A 1 97 ? 3.283 2.502 11.039 1 89.31 97 HIS A O 1
ATOM 778 N N . LEU A 1 98 ? 3.586 4.367 9.898 1 90.38 98 LEU A N 1
ATOM 779 C CA . LEU A 1 98 ? 3.314 3.719 8.617 1 90.38 98 LEU A CA 1
ATOM 780 C C . LEU A 1 98 ? 4.348 2.633 8.328 1 90.38 98 LEU A C 1
ATOM 782 O O . LEU A 1 98 ? 3.988 1.501 8 1 90.38 98 LEU A O 1
ATOM 786 N N . TRP A 1 99 ? 5.574 2.934 8.555 1 88.25 99 TRP A N 1
ATOM 787 C CA . TRP A 1 99 ? 6.645 1.979 8.289 1 88.25 99 TRP A CA 1
ATOM 788 C C . TRP A 1 99 ? 6.656 0.869 9.336 1 88.25 99 TRP A C 1
ATOM 790 O O . TRP A 1 99 ? 7.008 -0.274 9.031 1 88.25 99 TRP A O 1
ATOM 800 N N . SER A 1 100 ? 6.25 1.248 10.484 1 88.56 100 SER A N 1
ATOM 801 C CA . SER A 1 100 ? 6.129 0.221 11.516 1 88.56 100 SER A CA 1
ATOM 802 C C . SER A 1 100 ? 5.055 -0.801 11.156 1 88.56 100 SER A C 1
ATOM 804 O O . SER A 1 100 ? 5.254 -2.006 11.328 1 88.56 100 SER A O 1
ATOM 806 N N . ILE A 1 101 ? 4.016 -0.324 10.625 1 91.94 101 ILE A N 1
ATOM 807 C CA . ILE A 1 101 ? 2.936 -1.215 10.211 1 91.94 101 ILE A CA 1
ATOM 808 C C . ILE A 1 101 ? 3.412 -2.111 9.07 1 91.94 101 ILE A C 1
ATOM 810 O O . ILE A 1 101 ? 3.137 -3.312 9.062 1 91.94 101 ILE A O 1
ATOM 814 N N . PHE A 1 102 ? 4.156 -1.555 8.203 1 91.38 102 PHE A N 1
ATOM 815 C CA . PHE A 1 102 ? 4.727 -2.328 7.102 1 91.38 102 PHE A CA 1
ATOM 816 C C . PHE A 1 102 ? 5.641 -3.428 7.633 1 91.38 102 PHE A C 1
ATOM 818 O O . PHE A 1 102 ? 5.52 -4.59 7.234 1 91.38 102 PHE A O 1
ATOM 825 N N . GLY A 1 103 ? 6.48 -3.051 8.562 1 87.56 103 GLY A N 1
ATOM 826 C CA . GLY A 1 103 ? 7.414 -4.012 9.133 1 87.56 103 GLY A CA 1
ATOM 827 C C . GLY A 1 103 ? 6.727 -5.121 9.906 1 87.56 103 GLY A C 1
ATOM 828 O O . GLY A 1 103 ? 7.039 -6.301 9.727 1 87.56 103 GLY A O 1
ATOM 829 N N . VAL A 1 104 ? 5.84 -4.742 10.688 1 89.81 104 VAL A N 1
ATOM 830 C CA . VAL A 1 104 ? 5.121 -5.719 11.508 1 89.81 104 VAL A CA 1
ATOM 831 C C . VAL A 1 104 ? 4.305 -6.641 10.602 1 89.81 104 VAL A C 1
ATOM 833 O O . VAL A 1 104 ? 4.242 -7.848 10.836 1 89.81 104 VAL A O 1
ATOM 836 N N . SER A 1 105 ? 3.746 -6.066 9.602 1 92.88 105 SER A N 1
ATOM 837 C CA . SER A 1 105 ? 2.965 -6.887 8.68 1 92.88 105 SER A CA 1
ATOM 838 C C . SER A 1 105 ? 3.846 -7.895 7.949 1 92.88 105 SER A C 1
ATOM 840 O O . SER A 1 105 ? 3.408 -9.008 7.652 1 92.88 105 SER A O 1
ATOM 842 N N . GLU A 1 106 ? 5.059 -7.516 7.691 1 90.38 106 GLU A N 1
ATOM 843 C CA . GLU A 1 106 ? 5.992 -8.453 7.074 1 90.38 106 GLU A CA 1
ATOM 844 C C . GLU A 1 106 ? 6.297 -9.617 8 1 90.38 106 GLU A C 1
ATOM 846 O O . GLU A 1 106 ? 6.426 -10.758 7.551 1 90.38 106 GLU A O 1
ATOM 851 N N . ILE A 1 107 ? 6.41 -9.352 9.211 1 88.75 107 ILE A N 1
ATOM 852 C CA . ILE A 1 107 ? 6.672 -10.391 10.203 1 88.75 107 ILE A CA 1
ATOM 853 C C . ILE A 1 107 ? 5.469 -11.328 10.305 1 88.75 107 ILE A C 1
ATOM 855 O O . ILE A 1 107 ? 5.621 -12.547 10.32 1 88.75 107 ILE A O 1
ATOM 859 N N . VAL A 1 108 ? 4.344 -10.727 10.359 1 91.69 108 VAL A N 1
ATOM 860 C CA . VAL A 1 108 ? 3.117 -11.516 10.445 1 91.69 108 VAL A CA 1
ATOM 861 C C . VAL A 1 108 ? 2.99 -12.406 9.211 1 91.69 108 VAL A C 1
ATOM 863 O O . VAL A 1 108 ? 2.658 -13.594 9.32 1 91.69 108 VAL A O 1
ATOM 866 N N . LEU A 1 109 ? 3.314 -11.844 8.086 1 92.62 109 LEU A N 1
ATOM 867 C CA . LEU A 1 109 ? 3.238 -12.602 6.84 1 92.62 109 LEU A CA 1
ATOM 868 C C . LEU A 1 109 ? 4.211 -13.773 6.855 1 92.62 109 LEU A C 1
ATOM 870 O O . LEU A 1 109 ? 3.908 -14.852 6.328 1 92.62 109 LEU A O 1
ATOM 874 N N . THR A 1 110 ? 5.359 -13.594 7.449 1 89.44 110 THR A N 1
ATOM 875 C CA . THR A 1 110 ? 6.332 -14.672 7.582 1 89.44 110 THR A CA 1
ATOM 876 C C . THR A 1 110 ? 5.738 -15.844 8.367 1 89.44 110 THR A C 1
ATOM 878 O O . THR A 1 110 ? 5.883 -17 7.969 1 89.44 110 THR A O 1
ATOM 881 N N . PHE A 1 111 ? 5.031 -15.547 9.344 1 90.94 111 PHE A N 1
ATOM 882 C CA . PHE A 1 111 ? 4.43 -16.594 10.164 1 90.94 111 PHE A CA 1
ATOM 883 C C . PHE A 1 111 ? 3.281 -17.266 9.422 1 90.94 111 PHE A C 1
ATOM 885 O O . PHE A 1 111 ? 3.068 -18.469 9.562 1 90.94 111 PHE A O 1
ATOM 892 N N . ILE A 1 112 ? 2.59 -16.5 8.695 1 91.06 112 ILE A N 1
ATOM 893 C CA . ILE A 1 112 ? 1.509 -17.078 7.902 1 91.06 112 ILE A CA 1
ATOM 894 C C . ILE A 1 112 ? 2.084 -18.047 6.875 1 91.06 112 ILE A C 1
ATOM 896 O O . ILE A 1 112 ? 1.568 -19.156 6.699 1 91.06 112 ILE A O 1
ATOM 900 N N . CYS A 1 113 ? 3.156 -17.625 6.25 1 88.94 113 CYS A N 1
ATOM 901 C CA . CYS A 1 113 ? 3.799 -18.484 5.258 1 88.94 113 CYS A CA 1
ATOM 902 C C . CYS A 1 113 ? 4.348 -19.75 5.902 1 88.94 113 CYS A C 1
ATOM 904 O O . CYS A 1 113 ? 4.262 -20.828 5.328 1 88.94 113 CYS A O 1
ATOM 906 N N . LEU A 1 114 ? 4.891 -19.641 7.078 1 87.44 114 LEU A N 1
ATOM 907 C CA . LEU A 1 114 ? 5.398 -20.797 7.809 1 87.44 114 LEU A CA 1
ATOM 908 C C . LEU A 1 114 ? 4.266 -21.75 8.164 1 87.44 114 LEU A C 1
ATOM 910 O O . LEU A 1 114 ? 4.426 -22.969 8.07 1 87.44 114 LEU A O 1
ATOM 914 N N . GLY A 1 115 ? 3.18 -21.203 8.484 1 87.69 115 GLY A N 1
ATOM 915 C CA . GLY A 1 115 ? 2.02 -22.031 8.773 1 87.69 115 GLY A CA 1
ATOM 916 C C . GLY A 1 115 ? 1.524 -22.812 7.57 1 87.69 115 GLY A C 1
ATOM 917 O O . GLY A 1 115 ? 1.234 -24 7.672 1 87.69 115 GLY A O 1
ATOM 918 N N . PHE A 1 116 ? 1.444 -22.125 6.48 1 87.38 116 PHE A N 1
ATOM 919 C CA . PHE A 1 116 ? 1.029 -22.797 5.25 1 87.38 116 PHE A CA 1
ATOM 920 C C . PHE A 1 116 ? 2.008 -23.891 4.871 1 87.38 116 PHE A C 1
ATOM 922 O O . PHE A 1 116 ? 1.599 -24.969 4.41 1 87.38 116 PHE A O 1
ATOM 929 N N . SER A 1 117 ? 3.242 -23.625 5.09 1 84.31 117 SER A N 1
ATOM 930 C CA . SER A 1 117 ? 4.27 -24.609 4.738 1 84.31 117 SER A CA 1
ATOM 931 C C . SER A 1 117 ? 4.223 -25.812 5.664 1 84.31 117 SER A C 1
ATOM 933 O O . SER A 1 117 ? 4.301 -26.953 5.203 1 84.31 117 SER A O 1
ATOM 935 N N . LEU A 1 118 ? 4.066 -25.641 6.863 1 85.56 118 LEU A N 1
ATOM 936 C CA . LEU A 1 118 ? 4.117 -26.719 7.855 1 85.56 118 LEU A CA 1
ATOM 937 C C . LEU A 1 118 ? 2.816 -27.516 7.863 1 85.56 118 LEU A C 1
ATOM 939 O O . LEU A 1 118 ? 2.836 -28.734 7.977 1 85.56 118 LEU A O 1
ATOM 943 N N . ILE A 1 119 ? 1.721 -26.797 7.734 1 81.62 119 ILE A N 1
ATOM 944 C CA . ILE A 1 119 ? 0.428 -27.453 7.875 1 81.62 119 ILE A CA 1
ATOM 945 C C . ILE A 1 119 ? -0.021 -28 6.52 1 81.62 119 ILE A C 1
ATOM 947 O O . ILE A 1 119 ? -0.505 -29.125 6.426 1 81.62 119 ILE A O 1
ATOM 951 N N . GLY A 1 120 ? 0.19 -27.266 5.461 1 79.38 120 GLY A N 1
ATOM 952 C CA . GLY A 1 120 ? -0.379 -27.656 4.18 1 79.38 120 GLY A CA 1
ATOM 953 C C . GLY A 1 120 ? 0.668 -28.062 3.16 1 79.38 120 GLY A C 1
ATOM 954 O O . GLY A 1 120 ? 0.331 -28.531 2.074 1 79.38 120 GLY A O 1
ATOM 955 N N . GLY A 1 121 ? 1.913 -27.891 3.469 1 81.44 121 GLY A N 1
ATOM 956 C CA . GLY A 1 121 ? 2.971 -28.203 2.521 1 81.44 121 GLY A CA 1
ATOM 957 C C . GLY A 1 121 ? 3 -27.266 1.328 1 81.44 121 GLY A C 1
ATOM 958 O O . GLY A 1 121 ? 3.471 -27.641 0.252 1 81.44 121 GLY A O 1
ATOM 959 N N . ILE A 1 122 ? 2.281 -26.188 1.501 1 81.12 122 ILE A N 1
ATOM 960 C CA . ILE A 1 122 ? 2.195 -25.219 0.417 1 81.12 122 ILE A CA 1
ATOM 961 C C . ILE A 1 122 ? 3.326 -24.203 0.548 1 81.12 122 ILE A C 1
ATOM 963 O O . ILE A 1 122 ? 3.504 -23.594 1.606 1 81.12 122 ILE A O 1
ATOM 967 N N . LYS A 1 123 ? 4.168 -24.125 -0.464 1 82.06 123 LYS A N 1
ATOM 968 C CA . LYS A 1 123 ? 5.266 -23.156 -0.471 1 82.06 123 LYS A CA 1
ATOM 969 C C . LYS A 1 123 ? 4.816 -21.828 -1.069 1 82.06 123 LYS A C 1
ATOM 971 O O . LYS A 1 123 ? 4.734 -21.688 -2.291 1 82.06 123 LYS A O 1
ATOM 976 N N . CYS A 1 124 ? 4.484 -20.875 -0.189 1 84.38 124 CYS A N 1
ATOM 977 C CA . CYS A 1 124 ? 4.027 -19.578 -0.648 1 84.38 124 CYS A CA 1
ATOM 978 C C . CYS A 1 124 ? 5 -18.484 -0.228 1 84.38 124 CYS A C 1
ATOM 980 O O . CYS A 1 124 ? 4.582 -17.391 0.182 1 84.38 124 CYS A O 1
ATOM 982 N N . TRP A 1 125 ? 6.246 -18.703 -0.301 1 83.12 125 TRP A N 1
ATOM 983 C CA . TRP A 1 125 ? 7.262 -17.75 0.108 1 83.12 125 TRP A CA 1
ATOM 984 C C . TRP A 1 125 ? 7.309 -16.562 -0.855 1 83.12 125 TRP A C 1
ATOM 986 O O . TRP A 1 125 ? 7.758 -15.477 -0.49 1 83.12 125 TRP A O 1
ATOM 996 N N . THR A 1 126 ? 6.82 -16.812 -2.051 1 86.62 126 THR A N 1
ATOM 997 C CA . THR A 1 126 ? 6.809 -15.742 -3.047 1 86.62 126 THR A CA 1
ATOM 998 C C . THR A 1 126 ? 5.836 -14.641 -2.648 1 86.62 126 THR A C 1
ATOM 1000 O O . THR A 1 126 ? 5.949 -13.508 -3.117 1 86.62 126 THR A O 1
ATOM 1003 N N . ALA A 1 127 ? 4.949 -14.977 -1.697 1 89.69 127 ALA A N 1
ATOM 1004 C CA . ALA A 1 127 ? 3.979 -14 -1.211 1 89.69 127 ALA A CA 1
ATOM 1005 C C . ALA A 1 127 ? 4.676 -12.836 -0.514 1 89.69 127 ALA A C 1
ATOM 1007 O O . ALA A 1 127 ? 4.219 -11.688 -0.597 1 89.69 127 ALA A O 1
ATOM 1008 N N . MET A 1 128 ? 5.805 -13.109 0.106 1 90.44 128 MET A N 1
ATOM 1009 C CA . MET A 1 128 ? 6.539 -12.07 0.819 1 90.44 128 MET A CA 1
ATOM 1010 C C . MET A 1 128 ? 7.121 -11.047 -0.154 1 90.44 128 MET A C 1
ATOM 1012 O O . MET A 1 128 ? 7.074 -9.844 0.102 1 90.44 128 MET A O 1
ATOM 1016 N N . THR A 1 129 ? 7.598 -11.562 -1.216 1 88.44 129 THR A N 1
ATOM 1017 C CA . THR A 1 129 ? 8.164 -10.688 -2.236 1 88.44 129 THR A CA 1
ATOM 1018 C C . THR A 1 129 ? 7.078 -9.836 -2.883 1 88.44 129 THR A C 1
ATOM 1020 O O . THR A 1 129 ? 7.23 -8.617 -3.02 1 88.44 129 THR A O 1
ATOM 1023 N N . VAL A 1 130 ? 5.969 -10.445 -3.189 1 91.25 130 VAL A N 1
ATOM 1024 C CA . VAL A 1 130 ? 4.844 -9.758 -3.816 1 91.25 130 VAL A CA 1
ATOM 1025 C C . VAL A 1 130 ? 4.324 -8.664 -2.889 1 91.25 130 VAL A C 1
ATOM 1027 O O . VAL A 1 130 ? 4.113 -7.527 -3.318 1 91.25 130 VAL A O 1
ATOM 1030 N N . TYR A 1 131 ? 4.27 -9.016 -1.648 1 94.38 131 TYR A N 1
ATOM 1031 C CA . TYR A 1 131 ? 3.811 -8.07 -0.64 1 94.38 131 TYR A CA 1
ATOM 1032 C C . TYR A 1 131 ? 4.734 -6.855 -0.574 1 94.38 131 TYR A C 1
ATOM 1034 O O . TYR A 1 131 ? 4.27 -5.715 -0.567 1 94.38 131 TYR A O 1
ATOM 1042 N N . THR A 1 132 ? 5.98 -7.035 -0.541 1 93.62 132 THR A N 1
ATOM 1043 C CA . THR A 1 132 ? 6.973 -5.973 -0.43 1 93.62 132 THR A CA 1
ATOM 1044 C C . THR A 1 132 ? 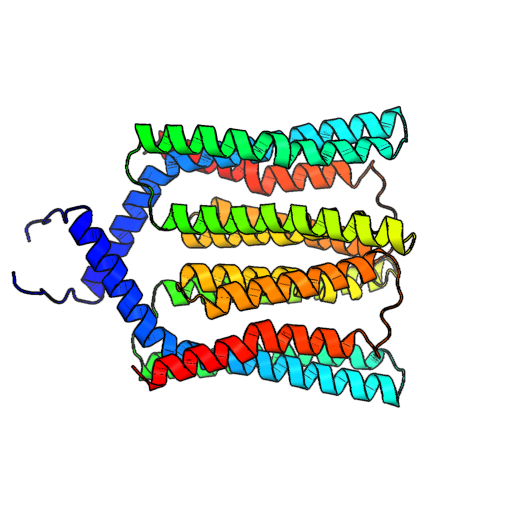6.93 -5.062 -1.653 1 93.62 132 THR A C 1
ATOM 1046 O O . THR A 1 132 ? 6.996 -3.838 -1.524 1 93.62 132 THR A O 1
ATOM 1049 N N . LEU A 1 133 ? 6.707 -5.617 -2.811 1 94.88 133 LEU A N 1
ATOM 1050 C CA . LEU A 1 133 ? 6.758 -4.883 -4.07 1 94.88 133 LEU A CA 1
ATOM 1051 C C . LEU A 1 133 ? 5.562 -3.943 -4.199 1 94.88 133 LEU A C 1
ATOM 1053 O O . LEU A 1 133 ? 5.594 -3.004 -5 1 94.88 133 LEU A O 1
ATOM 1057 N N . ILE A 1 134 ? 4.566 -4.188 -3.377 1 95.31 134 ILE A N 1
ATOM 1058 C CA . ILE A 1 134 ? 3.365 -3.369 -3.48 1 95.31 134 ILE A CA 1
ATOM 1059 C C . ILE A 1 134 ? 3.248 -2.467 -2.254 1 95.31 134 ILE A C 1
ATOM 1061 O O . ILE A 1 134 ? 3.078 -1.252 -2.383 1 95.31 134 ILE A O 1
ATOM 1065 N N . ALA A 1 135 ? 3.473 -3.051 -1.129 1 95.31 135 ALA A N 1
ATOM 1066 C CA . ALA A 1 135 ? 3.254 -2.342 0.129 1 95.31 135 ALA A CA 1
ATOM 1067 C C . ALA A 1 135 ? 4.32 -1.271 0.346 1 95.31 135 ALA A C 1
ATOM 1069 O O . ALA A 1 135 ? 4.012 -0.164 0.795 1 95.31 135 ALA A O 1
ATOM 1070 N N . ALA A 1 136 ? 5.551 -1.589 0.005 1 93.94 136 ALA A N 1
ATOM 1071 C CA . ALA A 1 136 ? 6.641 -0.646 0.256 1 93.94 136 ALA A CA 1
ATOM 1072 C C . ALA A 1 136 ? 6.48 0.612 -0.591 1 93.94 136 ALA A C 1
ATOM 1074 O O . ALA A 1 136 ? 6.562 1.729 -0.075 1 93.94 136 ALA A O 1
ATOM 1075 N N . PRO A 1 137 ? 6.227 0.495 -1.855 1 95.19 137 PRO A N 1
ATOM 1076 C CA . PRO A 1 137 ? 6.027 1.709 -2.65 1 95.19 137 PRO A CA 1
ATOM 1077 C C . PRO A 1 137 ? 4.832 2.533 -2.18 1 95.19 137 PRO A C 1
ATOM 1079 O O . PRO A 1 137 ? 4.887 3.766 -2.189 1 95.19 137 PRO A O 1
ATOM 1082 N N . PHE A 1 138 ? 3.822 1.891 -1.717 1 93.81 138 PHE A N 1
ATOM 1083 C CA . PHE A 1 138 ? 2.666 2.633 -1.231 1 93.81 138 PHE A CA 1
ATOM 1084 C C . PHE A 1 138 ? 3.002 3.379 0.055 1 93.81 138 PHE A C 1
ATOM 1086 O O . PHE A 1 138 ? 2.537 4.5 0.268 1 93.81 138 PHE A O 1
ATOM 1093 N N . ALA A 1 139 ? 3.738 2.707 0.853 1 92 139 ALA A N 1
ATOM 1094 C CA . ALA A 1 139 ? 4.195 3.393 2.059 1 92 139 ALA A CA 1
ATOM 1095 C C . ALA A 1 139 ? 5.051 4.605 1.708 1 92 139 ALA A C 1
ATOM 1097 O O . ALA A 1 139 ? 4.922 5.664 2.328 1 92 139 ALA A O 1
ATOM 1098 N N . GLU A 1 140 ? 5.84 4.469 0.711 1 93.31 140 GLU A N 1
ATOM 1099 C CA . GLU A 1 140 ? 6.711 5.566 0.295 1 93.31 140 GLU A CA 1
ATOM 1100 C C . GLU A 1 140 ? 5.91 6.699 -0.334 1 93.31 140 GLU A C 1
ATOM 1102 O O . GLU A 1 140 ? 6.184 7.875 -0.084 1 93.31 140 GLU A O 1
ATOM 1107 N N . ILE A 1 141 ? 4.977 6.355 -1.136 1 94.5 141 ILE A N 1
ATOM 1108 C CA . ILE A 1 141 ? 4.121 7.363 -1.753 1 94.5 141 ILE A CA 1
ATOM 1109 C C . ILE A 1 141 ? 3.375 8.141 -0.671 1 94.5 141 ILE A C 1
ATOM 1111 O O . ILE A 1 141 ? 3.344 9.375 -0.69 1 94.5 141 ILE A O 1
ATOM 1115 N N . ALA A 1 142 ? 2.822 7.414 0.292 1 92.5 142 ALA A N 1
ATOM 1116 C CA . ALA A 1 142 ? 2.121 8.062 1.396 1 92.5 142 ALA A CA 1
ATOM 1117 C C . ALA A 1 142 ? 3.059 8.977 2.178 1 92.5 142 ALA A C 1
ATOM 1119 O O . ALA A 1 142 ? 2.691 10.102 2.525 1 92.5 142 ALA A O 1
ATOM 1120 N N . GLN A 1 143 ? 4.227 8.453 2.398 1 90.06 143 GLN A N 1
ATOM 1121 C CA . GLN A 1 143 ? 5.215 9.266 3.1 1 90.06 143 GLN A CA 1
ATOM 1122 C C . GLN A 1 143 ? 5.543 10.531 2.312 1 90.06 143 GLN A C 1
ATOM 1124 O O . GLN A 1 143 ? 5.625 11.625 2.885 1 90.06 143 GLN A O 1
ATOM 1129 N N . GLY A 1 144 ? 5.734 10.414 1.052 1 90.81 144 GLY A N 1
ATOM 1130 C CA . GLY A 1 144 ? 6.031 11.57 0.223 1 90.81 144 GLY A CA 1
ATOM 1131 C C . GLY A 1 144 ? 4.934 12.617 0.242 1 90.81 144 GLY A C 1
ATOM 1132 O O . GLY A 1 144 ? 5.211 13.82 0.289 1 90.81 144 GLY A O 1
ATOM 1133 N N . LEU A 1 145 ? 3.725 12.148 0.243 1 89.12 145 LEU A N 1
ATOM 1134 C CA . LEU A 1 145 ? 2.588 13.062 0.265 1 89.12 145 LEU A CA 1
ATOM 1135 C C . LEU A 1 145 ? 2.471 13.75 1.619 1 89.12 145 LEU A C 1
ATOM 1137 O O . LEU A 1 145 ? 2.154 14.945 1.688 1 89.12 145 LEU A O 1
ATOM 1141 N N . ILE A 1 146 ? 2.768 13 2.664 1 84.38 146 ILE A N 1
ATOM 1142 C CA . ILE A 1 146 ? 2.646 13.516 4.023 1 84.38 146 ILE A CA 1
ATOM 1143 C C . ILE A 1 146 ? 3.725 14.57 4.27 1 84.38 146 ILE A C 1
ATOM 1145 O O . ILE A 1 146 ? 3.447 15.633 4.828 1 84.38 146 ILE A O 1
ATOM 1149 N N . VAL A 1 147 ? 4.914 14.281 3.803 1 82.25 147 VAL A N 1
ATOM 1150 C CA . VAL A 1 147 ? 6.027 15.18 4.09 1 82.25 147 VAL A CA 1
ATOM 1151 C C . VAL A 1 147 ? 6.184 16.188 2.955 1 82.25 147 VAL A C 1
ATOM 1153 O O . VAL A 1 147 ? 7.039 17.078 3.02 1 82.25 147 VAL A O 1
ATOM 1156 N N . LYS A 1 148 ? 5.379 16.078 1.924 1 85.38 148 LYS A N 1
ATOM 1157 C CA . LYS A 1 148 ? 5.387 16.969 0.766 1 85.38 148 LYS A CA 1
ATOM 1158 C C . LYS A 1 148 ? 6.738 16.938 0.059 1 85.38 148 LYS A C 1
ATOM 1160 O O . LYS A 1 148 ? 7.312 17.984 -0.237 1 85.38 148 LYS A O 1
ATOM 1165 N N . GLU A 1 149 ? 7.258 15.828 -0.071 1 88.31 149 GLU A N 1
ATOM 1166 C CA . GLU A 1 149 ? 8.5 15.609 -0.805 1 88.31 149 GLU A CA 1
ATOM 1167 C C . GLU A 1 149 ? 8.25 14.875 -2.115 1 88.31 149 GLU A C 1
ATOM 1169 O O . GLU A 1 149 ? 7.957 13.672 -2.109 1 88.31 149 GLU A O 1
ATOM 1174 N N . LYS A 1 150 ? 8.438 15.531 -3.166 1 92.06 150 LYS A N 1
ATOM 1175 C CA . LYS A 1 150 ? 8.109 14.992 -4.484 1 92.06 150 LYS A CA 1
ATOM 1176 C C . LYS A 1 150 ? 9.031 13.828 -4.844 1 92.06 150 LYS A C 1
ATOM 1178 O O . LYS A 1 150 ? 8.617 12.898 -5.531 1 92.06 150 LYS A O 1
ATOM 1183 N N . SER A 1 151 ? 10.266 13.953 -4.414 1 91.88 151 SER A N 1
ATOM 1184 C CA . SER A 1 151 ? 11.203 12.891 -4.742 1 91.88 151 SER A CA 1
ATOM 1185 C C . SER A 1 151 ? 10.742 11.547 -4.172 1 91.88 151 SER A C 1
ATOM 1187 O O . SER A 1 151 ? 10.891 10.508 -4.816 1 91.88 151 SER A O 1
ATOM 1189 N N . LEU A 1 152 ? 10.18 11.594 -3.049 1 92.69 152 LEU A N 1
ATOM 1190 C CA . LEU A 1 152 ? 9.664 10.375 -2.424 1 92.69 152 LEU A CA 1
ATOM 1191 C C . LEU A 1 152 ? 8.438 9.859 -3.162 1 92.69 152 LEU A C 1
ATOM 1193 O O . LEU A 1 152 ? 8.328 8.664 -3.436 1 92.69 152 LEU A O 1
ATOM 1197 N N . THR A 1 153 ? 7.578 10.734 -3.49 1 94.12 153 THR A N 1
ATOM 1198 C CA . THR A 1 153 ? 6.352 10.359 -4.188 1 94.12 153 THR A CA 1
ATOM 1199 C C . THR A 1 153 ? 6.672 9.727 -5.539 1 94.12 153 THR A C 1
ATOM 1201 O O . THR A 1 153 ? 6.164 8.648 -5.863 1 94.12 153 THR A O 1
ATOM 1204 N N . TRP A 1 154 ? 7.535 10.367 -6.227 1 94.38 154 TRP A N 1
ATOM 1205 C CA . TRP A 1 154 ? 7.898 9.859 -7.543 1 94.38 154 TRP A CA 1
ATOM 1206 C C . TRP A 1 154 ? 8.703 8.562 -7.422 1 94.38 154 TRP A C 1
ATOM 1208 O O . TRP A 1 154 ? 8.547 7.652 -8.242 1 94.38 154 TRP A O 1
ATOM 1218 N N . GLY A 1 155 ? 9.609 8.562 -6.473 1 93.75 155 GLY A N 1
ATOM 1219 C CA . GLY A 1 155 ? 10.32 7.316 -6.23 1 93.75 155 GLY A CA 1
ATOM 1220 C C . GLY A 1 155 ? 9.398 6.148 -5.945 1 93.75 155 GLY A C 1
ATOM 1221 O O . GLY A 1 155 ? 9.594 5.051 -6.477 1 93.75 155 GLY A O 1
ATOM 1222 N N . GLY A 1 156 ? 8.383 6.367 -5.129 1 94.88 156 GLY A N 1
ATOM 1223 C CA . GLY A 1 156 ? 7.395 5.34 -4.84 1 94.88 156 GLY A CA 1
ATOM 1224 C C . GLY A 1 156 ? 6.594 4.922 -6.059 1 94.88 156 GLY A C 1
ATOM 1225 O O . GLY A 1 156 ? 6.336 3.732 -6.262 1 94.88 156 GLY A O 1
ATOM 1226 N N . ILE A 1 157 ? 6.25 5.863 -6.914 1 95.56 157 ILE A N 1
ATOM 1227 C CA . ILE A 1 157 ? 5.449 5.59 -8.102 1 95.56 157 ILE A CA 1
ATOM 1228 C C . ILE A 1 157 ? 6.25 4.73 -9.078 1 95.56 157 ILE A C 1
ATOM 1230 O O . ILE A 1 157 ? 5.734 3.75 -9.617 1 95.56 157 ILE A O 1
ATOM 1234 N N . VAL A 1 158 ? 7.469 5.078 -9.227 1 94.88 158 VAL A N 1
ATOM 1235 C CA . VAL A 1 158 ? 8.32 4.297 -10.117 1 94.88 158 VAL A CA 1
ATOM 1236 C C . VAL A 1 158 ? 8.547 2.904 -9.531 1 94.88 158 VAL A C 1
ATOM 1238 O O . VAL A 1 158 ? 8.516 1.905 -10.25 1 94.88 158 VAL A O 1
ATOM 1241 N N . GLY A 1 159 ? 8.781 2.904 -8.25 1 94.38 159 GLY A N 1
ATOM 1242 C CA . GLY A 1 159 ? 8.891 1.617 -7.582 1 94.38 159 GLY A CA 1
ATOM 1243 C C . GLY A 1 159 ? 7.656 0.756 -7.742 1 94.38 159 GLY A C 1
ATOM 1244 O O . GLY A 1 159 ? 7.754 -0.445 -8 1 94.38 159 GLY A O 1
ATOM 1245 N N . LEU A 1 160 ? 6.531 1.386 -7.621 1 95.44 160 LEU A N 1
ATOM 1246 C CA . LEU A 1 160 ? 5.262 0.678 -7.777 1 95.44 160 LEU A CA 1
ATOM 1247 C C . LEU A 1 160 ? 5.125 0.12 -9.188 1 95.44 160 LEU A C 1
ATOM 1249 O O . LEU A 1 160 ? 4.652 -1.006 -9.375 1 95.44 160 LEU A O 1
ATOM 1253 N N . ALA A 1 161 ? 5.543 0.871 -10.172 1 94.19 161 ALA A N 1
ATOM 1254 C CA . ALA A 1 161 ? 5.488 0.426 -11.555 1 94.19 161 ALA A CA 1
ATOM 1255 C C . ALA A 1 161 ? 6.359 -0.81 -11.773 1 94.19 161 ALA A C 1
ATOM 1257 O O . ALA A 1 161 ? 5.926 -1.783 -12.391 1 94.19 161 ALA A O 1
ATOM 1258 N N . ILE A 1 162 ? 7.535 -0.762 -11.234 1 93.06 162 ILE A N 1
ATOM 1259 C CA . ILE A 1 162 ? 8.43 -1.908 -11.328 1 93.06 162 ILE A CA 1
ATOM 1260 C C . ILE A 1 162 ? 7.812 -3.105 -10.602 1 93.06 162 ILE A C 1
ATOM 1262 O O . ILE A 1 162 ? 7.84 -4.227 -11.117 1 93.06 162 ILE A O 1
ATOM 1266 N N . GLY A 1 163 ? 7.238 -2.791 -9.453 1 93.44 163 GLY A N 1
ATOM 1267 C CA . GLY A 1 163 ? 6.59 -3.842 -8.68 1 93.44 163 GLY A CA 1
ATOM 1268 C C . GLY A 1 163 ? 5.438 -4.496 -9.422 1 93.44 163 GLY A C 1
ATOM 1269 O O . GLY A 1 163 ? 5.273 -5.715 -9.375 1 93.44 163 GLY A O 1
ATOM 1270 N N . MET A 1 164 ? 4.688 -3.693 -10.125 1 93.12 164 MET A N 1
ATOM 1271 C CA . MET A 1 164 ? 3.541 -4.215 -10.859 1 93.12 164 MET A CA 1
ATOM 1272 C C . MET A 1 164 ? 3.988 -5.184 -11.945 1 93.12 164 MET A C 1
ATOM 1274 O O . MET A 1 164 ? 3.375 -6.238 -12.141 1 93.12 164 MET A O 1
ATOM 1278 N N . VAL A 1 165 ? 5.039 -4.879 -12.617 1 90.06 165 VAL A N 1
ATOM 1279 C CA . VAL A 1 165 ? 5.566 -5.746 -13.664 1 90.06 165 VAL A CA 1
ATOM 1280 C C . VAL A 1 165 ? 6.047 -7.062 -13.055 1 90.06 165 VAL A C 1
ATOM 1282 O O . VAL A 1 165 ? 5.738 -8.141 -13.562 1 90.06 165 VAL A O 1
ATOM 1285 N N . LEU A 1 166 ? 6.703 -7 -11.977 1 89.06 166 LEU A N 1
ATOM 1286 C CA . LEU A 1 166 ? 7.25 -8.188 -11.328 1 89.06 166 LEU A CA 1
ATOM 1287 C C . LEU A 1 166 ? 6.137 -9.055 -10.75 1 89.06 166 LEU A C 1
ATOM 1289 O O . LEU A 1 166 ? 6.219 -10.281 -10.781 1 89.06 166 LEU A O 1
ATOM 1293 N N . VAL A 1 167 ? 5.113 -8.375 -10.266 1 89.88 167 VAL A N 1
ATOM 1294 C CA . VAL A 1 167 ? 3.994 -9.125 -9.703 1 89.88 167 VAL A CA 1
ATOM 1295 C C . VAL A 1 167 ? 3.264 -9.867 -10.82 1 89.88 167 VAL A C 1
ATOM 1297 O O . VAL A 1 167 ? 2.801 -10.992 -10.625 1 89.88 167 VAL A O 1
ATOM 1300 N N . CYS A 1 168 ? 3.205 -9.273 -11.969 1 89.25 168 CYS A N 1
ATOM 1301 C CA . CYS A 1 168 ? 2.592 -9.938 -13.109 1 89.25 168 CYS A CA 1
ATOM 1302 C C . CYS A 1 168 ? 3.393 -11.172 -13.516 1 89.25 168 CYS A C 1
ATOM 1304 O O . CYS A 1 168 ? 2.818 -12.195 -13.891 1 89.25 168 CYS A O 1
ATOM 1306 N N . CYS A 1 169 ? 4.668 -11.07 -13.398 1 85.88 169 CYS A N 1
ATOM 1307 C CA . CYS A 1 169 ? 5.52 -12.211 -13.719 1 85.88 169 CYS A CA 1
ATOM 1308 C C . CYS A 1 169 ? 5.305 -13.352 -12.719 1 85.88 169 CYS A C 1
ATOM 1310 O O . CYS A 1 169 ? 5.238 -14.516 -13.109 1 85.88 169 CYS A O 1
ATOM 1312 N N . VAL A 1 170 ? 5.145 -13.023 -11.547 1 83.38 170 VAL A N 1
ATOM 1313 C CA . VAL A 1 170 ? 4.977 -14.016 -10.492 1 83.38 170 VAL A CA 1
ATOM 1314 C C . VAL A 1 170 ? 3.617 -14.695 -10.633 1 83.38 170 VAL A C 1
ATOM 1316 O O . VAL A 1 170 ? 3.52 -15.922 -10.578 1 83.38 170 VAL A O 1
ATOM 1319 N N . THR A 1 171 ? 2.592 -13.922 -10.898 1 82.75 171 THR A N 1
ATOM 1320 C CA . THR A 1 171 ? 1.242 -14.477 -10.984 1 82.75 171 THR A CA 1
ATOM 1321 C C . THR A 1 171 ? 1.032 -15.188 -12.312 1 82.75 171 THR A C 1
ATOM 1323 O O . THR A 1 171 ? 0.197 -16.094 -12.414 1 82.75 171 THR A O 1
ATOM 1326 N N . GLY A 1 172 ? 1.764 -14.797 -13.32 1 80.75 172 GLY A N 1
ATOM 1327 C CA . GLY A 1 172 ? 1.68 -15.438 -14.617 1 80.75 172 GLY A CA 1
ATOM 1328 C C . GLY A 1 172 ? 2.498 -16.719 -14.711 1 80.75 172 GLY A C 1
ATOM 1329 O O . GLY A 1 172 ? 2.594 -17.328 -15.773 1 80.75 172 GLY A O 1
ATOM 1330 N N . LYS A 1 173 ? 3.104 -17.094 -13.688 1 77.94 173 LYS A N 1
ATOM 1331 C CA . LYS A 1 173 ? 3.863 -18.344 -13.602 1 77.94 173 LYS A CA 1
ATOM 1332 C C . LYS A 1 173 ? 5.121 -18.281 -14.461 1 77.94 173 LYS A C 1
ATOM 1334 O O . LYS A 1 173 ? 5.508 -19.281 -15.086 1 77.94 173 LYS A O 1
ATOM 1339 N N . ILE A 1 174 ? 5.574 -17.125 -14.586 1 76.38 174 ILE A N 1
ATOM 1340 C CA . ILE A 1 174 ? 6.887 -16.984 -15.203 1 76.38 174 ILE A CA 1
ATOM 1341 C C . ILE A 1 174 ? 7.977 -17.219 -14.156 1 76.38 174 ILE A C 1
ATOM 1343 O O . ILE A 1 174 ? 7.977 -16.594 -13.102 1 76.38 174 ILE A O 1
ATOM 1347 N N . PRO A 1 175 ? 8.734 -18.266 -14.391 1 73.88 175 PRO A N 1
ATOM 1348 C CA . PRO A 1 175 ? 9.773 -18.531 -13.391 1 73.88 175 PRO A CA 1
ATOM 1349 C C . PRO A 1 175 ? 10.664 -17.328 -13.117 1 73.88 175 PRO A C 1
ATOM 1351 O O . PRO A 1 175 ? 11.086 -16.641 -14.047 1 73.88 175 PRO A O 1
ATOM 1354 N N . LEU A 1 176 ? 10.719 -16.938 -11.859 1 68.44 176 LEU A N 1
ATOM 1355 C CA . LEU A 1 176 ? 11.594 -15.852 -11.438 1 68.44 176 LEU A CA 1
ATOM 1356 C C . LEU A 1 176 ? 13.047 -16.297 -11.43 1 68.44 176 LEU A C 1
ATOM 1358 O O . LEU A 1 176 ? 13.539 -16.844 -10.438 1 68.44 176 LEU A O 1
ATOM 1362 N N . LEU A 1 177 ? 13.617 -16.188 -12.625 1 72.94 177 LEU A N 1
ATOM 1363 C CA . LEU A 1 177 ? 15.031 -16.531 -12.719 1 72.94 177 LEU A CA 1
ATOM 1364 C C . LEU A 1 177 ? 15.898 -15.438 -12.094 1 72.94 177 LEU A C 1
ATOM 1366 O O . LEU A 1 177 ? 15.672 -14.25 -12.328 1 72.94 177 LEU A O 1
ATOM 1370 N N . ALA A 1 178 ? 16.766 -15.867 -11.211 1 72.56 178 ALA A N 1
ATOM 1371 C CA . ALA A 1 178 ? 17.641 -14.945 -10.484 1 72.56 178 ALA A CA 1
ATOM 1372 C C . ALA A 1 178 ? 18.344 -13.984 -11.438 1 72.56 178 ALA A C 1
ATOM 1374 O O . ALA A 1 178 ? 18.625 -12.844 -11.078 1 72.56 178 ALA A O 1
ATOM 1375 N N . ASN A 1 179 ? 18.453 -14.336 -12.641 1 77.19 179 ASN A N 1
ATOM 1376 C CA . ASN A 1 179 ? 19.234 -13.562 -13.602 1 77.19 179 ASN A CA 1
ATOM 1377 C C . ASN A 1 179 ? 18.547 -12.258 -13.969 1 77.19 179 ASN A C 1
ATOM 1379 O O . ASN A 1 179 ? 19.203 -11.227 -14.141 1 77.19 179 ASN A O 1
ATOM 1383 N N . TRP A 1 180 ? 17.312 -12.281 -14.031 1 80.69 180 TRP A N 1
ATOM 1384 C CA . TRP A 1 180 ? 16.672 -11.031 -14.438 1 80.69 180 TRP A CA 1
ATOM 1385 C C . TRP A 1 180 ? 15.867 -10.43 -13.289 1 80.69 180 TRP A C 1
ATOM 1387 O O . TRP A 1 180 ? 15.695 -9.219 -13.211 1 80.69 180 TRP A O 1
ATOM 1397 N N . PHE A 1 181 ? 15.461 -11.18 -12.438 1 86.25 181 PHE A N 1
ATOM 1398 C CA . PHE A 1 181 ? 14.602 -10.719 -11.352 1 86.25 181 PHE A CA 1
ATOM 1399 C C . PHE A 1 181 ? 15.406 -9.922 -10.328 1 86.25 181 PHE A C 1
ATOM 1401 O O . PHE A 1 181 ? 14.969 -8.859 -9.883 1 86.25 181 PHE A O 1
ATOM 1408 N N . MET A 1 182 ? 16.641 -10.391 -10.047 1 89.38 182 MET A N 1
ATOM 1409 C CA . MET A 1 182 ? 17.406 -9.805 -8.953 1 89.38 182 MET A CA 1
ATOM 1410 C C . MET A 1 182 ? 17.906 -8.414 -9.32 1 89.38 182 MET A C 1
ATOM 1412 O O . MET A 1 182 ? 17.781 -7.473 -8.539 1 89.38 182 MET A O 1
ATOM 1416 N N . PRO A 1 183 ? 18.328 -8.234 -10.547 1 89.56 183 PRO A N 1
ATOM 1417 C CA . PRO A 1 183 ? 18.719 -6.875 -10.914 1 89.56 183 PRO A CA 1
ATOM 1418 C C . PRO A 1 183 ? 17.547 -5.891 -10.883 1 89.56 183 PRO A C 1
ATOM 1420 O O . PRO A 1 183 ? 17.719 -4.742 -10.461 1 89.56 183 PRO A O 1
ATOM 1423 N N . LEU A 1 184 ? 16.453 -6.344 -11.281 1 90.75 184 LEU A N 1
ATOM 1424 C CA . LEU A 1 184 ? 15.289 -5.469 -11.266 1 90.75 184 LEU A CA 1
ATOM 1425 C C . LEU A 1 184 ? 14.867 -5.16 -9.828 1 90.75 184 LEU A C 1
ATOM 1427 O O . LEU A 1 184 ? 14.438 -4.043 -9.531 1 90.75 184 LEU A O 1
ATOM 1431 N N . PHE A 1 185 ? 15.031 -6.086 -9.016 1 92.56 185 PHE A N 1
ATOM 1432 C CA . PHE A 1 185 ? 14.688 -5.898 -7.613 1 92.56 185 PHE A CA 1
ATOM 1433 C C . PHE A 1 185 ? 15.641 -4.914 -6.945 1 92.56 185 PHE A C 1
ATOM 1435 O O . PHE A 1 185 ? 15.227 -4.102 -6.121 1 92.56 185 PHE A O 1
ATOM 1442 N N . ILE A 1 186 ? 16.859 -5.004 -7.312 1 93.88 186 ILE A N 1
ATOM 1443 C CA . ILE A 1 186 ? 17.859 -4.059 -6.816 1 93.88 186 ILE A CA 1
ATOM 1444 C C . ILE A 1 186 ? 17.5 -2.65 -7.293 1 93.88 186 ILE A C 1
ATOM 1446 O O . ILE A 1 186 ? 17.516 -1.701 -6.504 1 93.88 186 ILE A O 1
ATOM 1450 N N . LEU A 1 187 ? 17.172 -2.555 -8.562 1 93.94 187 LEU A N 1
ATOM 1451 C CA . LEU A 1 187 ? 16.797 -1.268 -9.133 1 93.94 187 LEU A CA 1
ATOM 1452 C C . LEU A 1 187 ? 15.57 -0.701 -8.406 1 93.94 187 LEU A C 1
ATOM 1454 O O . LEU A 1 187 ? 15.477 0.511 -8.203 1 93.94 187 LEU A O 1
ATOM 1458 N N . PHE A 1 188 ? 14.656 -1.542 -8.055 1 94.81 188 PHE A N 1
ATOM 1459 C CA . PHE A 1 188 ? 13.461 -1.197 -7.293 1 94.81 188 PHE A CA 1
ATOM 1460 C C . PHE A 1 188 ? 13.828 -0.43 -6.027 1 94.81 188 PHE A C 1
ATOM 1462 O O . PHE A 1 188 ? 13.289 0.648 -5.77 1 94.81 188 PHE A O 1
ATOM 1469 N N . TRP A 1 189 ? 14.836 -0.865 -5.289 1 95.12 189 TRP A N 1
ATOM 1470 C CA . TRP A 1 189 ? 15.242 -0.234 -4.035 1 95.12 189 TRP A CA 1
ATOM 1471 C C . TRP A 1 189 ? 16.031 1.048 -4.297 1 95.12 189 TRP A C 1
ATOM 1473 O O . TRP A 1 189 ? 15.859 2.039 -3.582 1 95.12 189 TRP A O 1
ATOM 1483 N N . VAL A 1 190 ? 16.812 1.013 -5.273 1 94.94 190 VAL A N 1
ATOM 1484 C CA . VAL A 1 190 ? 17.641 2.172 -5.594 1 94.94 190 VAL A CA 1
ATOM 1485 C C . VAL A 1 190 ? 16.75 3.359 -5.953 1 94.94 190 VAL A C 1
ATOM 1487 O O . VAL A 1 190 ? 16.906 4.449 -5.402 1 94.94 190 VAL A O 1
ATOM 1490 N N . VAL A 1 191 ? 15.789 3.115 -6.742 1 93.56 191 VAL A N 1
ATOM 1491 C CA . VAL A 1 191 ? 14.938 4.188 -7.242 1 93.56 191 VAL A CA 1
ATOM 1492 C C . VAL A 1 191 ? 13.992 4.66 -6.133 1 93.56 191 VAL A C 1
ATOM 1494 O O . VAL A 1 191 ? 13.734 5.855 -6 1 93.56 191 VAL A O 1
ATOM 1497 N N . MET A 1 192 ? 13.594 3.773 -5.336 1 92.56 192 MET A N 1
ATOM 1498 C CA . MET A 1 192 ? 12.555 4.102 -4.363 1 92.56 192 MET A CA 1
ATOM 1499 C C . MET A 1 192 ? 13.156 4.73 -3.113 1 92.56 192 MET A C 1
ATOM 1501 O O . MET A 1 192 ? 12.555 5.617 -2.508 1 92.56 192 MET A O 1
ATOM 1505 N N . MET A 1 193 ? 14.383 4.25 -2.74 1 92.81 193 MET A N 1
ATOM 1506 C CA . MET A 1 193 ? 14.875 4.684 -1.436 1 92.81 193 MET A CA 1
ATOM 1507 C C . MET A 1 193 ? 16.203 5.434 -1.574 1 92.81 193 MET A C 1
ATOM 1509 O O . MET A 1 193 ? 16.359 6.52 -1.017 1 92.81 193 MET A O 1
ATOM 1513 N N . ILE A 1 194 ? 17.047 5.008 -2.367 1 94.44 194 ILE A N 1
ATOM 1514 C CA . ILE A 1 194 ? 18.391 5.562 -2.398 1 94.44 194 ILE A CA 1
ATOM 1515 C C . ILE A 1 194 ? 18.391 6.906 -3.123 1 94.44 194 ILE A C 1
ATOM 1517 O O . ILE A 1 194 ? 18.906 7.898 -2.607 1 94.44 194 ILE A O 1
ATOM 1521 N N . VAL A 1 195 ? 17.797 6.938 -4.234 1 94.19 195 VAL A N 1
ATOM 1522 C CA . VAL A 1 195 ? 17.781 8.164 -5.02 1 94.19 195 VAL A CA 1
ATOM 1523 C C . VAL A 1 195 ? 17.062 9.266 -4.238 1 94.19 195 VAL A C 1
ATOM 1525 O O . VAL A 1 195 ? 17.625 10.336 -3.996 1 94.19 195 VAL A O 1
ATOM 1528 N N . PRO A 1 196 ? 15.867 9.047 -3.779 1 92.31 196 PRO A N 1
ATOM 1529 C CA . PRO A 1 196 ? 15.211 10.094 -2.994 1 92.31 196 PRO A CA 1
ATOM 1530 C C . PRO A 1 196 ? 15.977 10.445 -1.722 1 92.31 196 PRO A C 1
ATOM 1532 O O . PRO A 1 196 ? 15.992 11.609 -1.307 1 92.31 196 PRO A O 1
ATOM 1535 N N . GLY A 1 197 ? 16.594 9.438 -1.111 1 90.81 197 GLY A N 1
ATOM 1536 C CA . GLY A 1 197 ? 17.375 9.711 0.081 1 90.81 197 GLY A CA 1
ATOM 1537 C C . GLY A 1 197 ? 18.5 10.695 -0.161 1 90.81 197 GLY A C 1
ATOM 1538 O O . GLY A 1 197 ? 18.719 11.602 0.642 1 90.81 197 GLY A O 1
ATOM 1539 N N . HIS A 1 198 ? 19.172 10.5 -1.253 1 92.75 198 HIS A N 1
ATOM 1540 C CA . HIS A 1 198 ? 20.281 11.398 -1.583 1 92.75 198 HIS A CA 1
ATOM 1541 C C . HIS A 1 198 ? 19.766 12.781 -1.963 1 92.75 198 HIS A C 1
ATOM 1543 O O . HIS A 1 198 ? 20.391 13.797 -1.655 1 92.75 198 HIS A O 1
ATOM 1549 N N . ILE A 1 199 ? 18.656 12.844 -2.627 1 90.88 199 ILE A N 1
ATOM 1550 C CA . ILE A 1 199 ? 18.078 14.117 -3.02 1 90.88 199 ILE A CA 1
ATOM 1551 C C . ILE A 1 199 ? 17.672 14.906 -1.776 1 90.88 199 ILE A C 1
ATOM 1553 O O . ILE A 1 199 ? 17.953 16.094 -1.666 1 90.88 199 ILE A O 1
ATOM 1557 N N . ILE A 1 200 ? 17.031 14.227 -0.85 1 86.94 200 ILE A N 1
ATOM 1558 C CA . ILE A 1 200 ? 16.578 14.867 0.384 1 86.94 200 ILE A CA 1
ATOM 1559 C C . ILE A 1 200 ? 17.797 15.383 1.159 1 86.94 200 ILE A C 1
ATOM 1561 O O . ILE A 1 200 ? 17.781 16.516 1.644 1 86.94 200 ILE A O 1
ATOM 1565 N N . ASN A 1 201 ? 18.797 14.602 1.235 1 87.19 201 ASN A N 1
ATOM 1566 C CA . ASN A 1 201 ? 20.016 15.008 1.946 1 87.19 201 ASN A CA 1
ATOM 1567 C C . ASN A 1 201 ? 20.719 16.172 1.241 1 87.19 201 ASN A C 1
ATOM 1569 O O . ASN A 1 201 ? 21.297 17.031 1.894 1 87.19 201 ASN A O 1
ATOM 1573 N N . HIS A 1 202 ? 20.688 16.125 -0.051 1 87.81 202 HIS A N 1
ATOM 1574 C CA . HIS A 1 202 ? 21.281 17.219 -0.812 1 87.81 202 HIS A CA 1
ATOM 1575 C C . HIS A 1 202 ? 20.531 18.516 -0.563 1 87.81 202 HIS A C 1
ATOM 1577 O O . HIS A 1 202 ? 21.156 19.578 -0.405 1 87.81 202 HIS A O 1
ATOM 1583 N N . LYS A 1 203 ? 19.234 18.453 -0.503 1 82.25 203 LYS A N 1
ATOM 1584 C CA . LYS A 1 203 ? 18.406 19.625 -0.23 1 82.25 203 LYS A CA 1
ATOM 1585 C C . LYS A 1 203 ? 18.641 20.141 1.189 1 82.25 203 LYS A C 1
ATOM 1587 O O . LYS A 1 203 ? 18.609 21.344 1.429 1 82.25 203 LYS A O 1
ATOM 1592 N N . ALA A 1 204 ? 18.844 19.266 2.068 1 75.5 204 ALA A N 1
ATOM 1593 C CA . ALA A 1 204 ? 19.062 19.625 3.463 1 75.5 204 ALA A CA 1
ATOM 1594 C C . ALA A 1 204 ? 20.406 20.328 3.639 1 75.5 204 ALA A C 1
ATOM 1596 O O . ALA A 1 204 ? 20.547 21.203 4.5 1 75.5 204 ALA A O 1
ATOM 1597 N N . LYS A 1 205 ? 21.312 19.953 2.893 1 76.19 205 LYS A N 1
ATOM 1598 C CA . LYS A 1 205 ? 22.641 20.562 2.98 1 76.19 205 LYS A CA 1
ATOM 1599 C C . LYS A 1 205 ? 22.641 21.953 2.342 1 76.19 205 LYS A C 1
ATOM 1601 O O . LYS A 1 205 ? 23.375 22.844 2.777 1 76.19 205 LYS 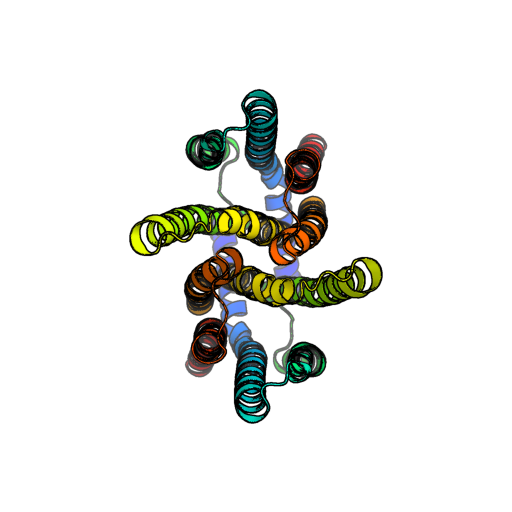A O 1
ATOM 1606 N N . LYS A 1 206 ? 21.906 22.188 1.288 1 67.88 206 LYS A N 1
ATOM 1607 C CA . LYS A 1 206 ? 21.906 23.453 0.586 1 67.88 206 LYS A CA 1
ATOM 1608 C C . LYS A 1 206 ? 21.047 24.484 1.32 1 67.88 206 LYS A C 1
ATOM 1610 O O . LYS A 1 206 ? 21.234 25.703 1.14 1 67.88 206 LYS A O 1
ATOM 1615 N N . GLY A 1 207 ? 20.094 24.062 2.088 1 55.22 207 GLY A N 1
ATOM 1616 C CA . GLY A 1 207 ? 19.359 25.062 2.838 1 55.22 207 GLY A CA 1
ATOM 1617 C C . GLY A 1 207 ? 19.984 25.359 4.191 1 55.22 207 GLY A C 1
ATOM 1618 O O . GLY A 1 207 ? 20.859 24.625 4.66 1 55.22 207 GLY A O 1
ATOM 1619 N N . MET B 1 1 ? 2.619 43.625 11.461 1 31.3 1 MET B N 1
ATOM 1620 C CA . MET B 1 1 ? 1.921 42.562 12.18 1 31.3 1 MET B CA 1
ATOM 1621 C C . MET B 1 1 ? 2.91 41.625 12.859 1 31.3 1 MET B C 1
ATOM 1623 O O . MET B 1 1 ? 3.828 41.125 12.219 1 31.3 1 MET B O 1
ATOM 1627 N N . GLU B 1 2 ? 3.221 41.75 14.062 1 33.88 2 GLU B N 1
ATOM 1628 C CA . GLU B 1 2 ? 4.297 41.125 14.812 1 33.88 2 GLU B CA 1
ATOM 1629 C C . GLU B 1 2 ? 4.219 39.594 14.695 1 33.88 2 GLU B C 1
ATOM 1631 O O . GLU B 1 2 ? 3.158 39 14.898 1 33.88 2 GLU B O 1
ATOM 1636 N N . ASP B 1 3 ? 5.02 38.938 13.906 1 42.5 3 ASP B N 1
ATOM 1637 C CA . ASP B 1 3 ? 5.324 37.5 13.734 1 42.5 3 ASP B CA 1
ATOM 1638 C C . ASP B 1 3 ? 5.34 36.781 15.078 1 42.5 3 ASP B C 1
ATOM 1640 O O . ASP B 1 3 ? 6.316 36.875 15.828 1 42.5 3 ASP B O 1
ATOM 1644 N N . LYS B 1 4 ? 4.336 36.844 15.82 1 49.94 4 LYS B N 1
ATOM 1645 C CA . LYS B 1 4 ? 4.305 36.25 17.141 1 49.94 4 LYS B CA 1
ATOM 1646 C C . LYS B 1 4 ? 4.645 34.75 17.062 1 49.94 4 LYS B C 1
ATOM 1648 O O . LYS B 1 4 ? 3.988 34 16.344 1 49.94 4 LYS B O 1
ATOM 1653 N N . LYS B 1 5 ? 5.832 34.375 17.219 1 53.06 5 LYS B N 1
ATOM 1654 C CA . LYS B 1 5 ? 6.457 33.062 17.391 1 53.06 5 LYS B CA 1
ATOM 1655 C C . LYS B 1 5 ? 5.609 32.156 18.266 1 53.06 5 LYS B C 1
ATOM 1657 O O . LYS B 1 5 ? 5.441 32.406 19.469 1 53.06 5 LYS B O 1
ATOM 1662 N N . LEU B 1 6 ? 4.664 31.453 17.766 1 50.59 6 LEU B N 1
ATOM 1663 C CA . LEU B 1 6 ? 3.936 30.5 18.578 1 50.59 6 LEU B CA 1
ATOM 1664 C C . LEU B 1 6 ? 4.895 29.531 19.281 1 50.59 6 LEU B C 1
ATOM 1666 O O . LEU B 1 6 ? 5.902 29.125 18.688 1 50.59 6 LEU B O 1
ATOM 1670 N N . THR B 1 7 ? 4.801 29.375 20.578 1 49.41 7 THR B N 1
ATOM 1671 C CA . THR B 1 7 ? 5.523 28.344 21.312 1 49.41 7 THR B CA 1
ATOM 1672 C C . THR B 1 7 ? 5.164 26.953 20.812 1 49.41 7 THR B C 1
ATOM 1674 O O . THR B 1 7 ? 4.133 26.766 20.156 1 49.41 7 THR B O 1
ATOM 1677 N N . GLU B 1 8 ? 5.98 25.984 20.906 1 48.5 8 GLU B N 1
ATOM 1678 C CA . GLU B 1 8 ? 5.746 24.594 20.547 1 48.5 8 GLU B CA 1
ATOM 1679 C C . GLU B 1 8 ? 4.375 24.125 21.016 1 48.5 8 GLU B C 1
ATOM 1681 O O . GLU B 1 8 ? 3.672 23.406 20.297 1 48.5 8 GLU B O 1
ATOM 1686 N N . LYS B 1 9 ? 4.07 24.562 22.188 1 50.66 9 LYS B N 1
ATOM 1687 C CA . LYS B 1 9 ? 2.787 24.188 22.766 1 50.66 9 LYS B CA 1
ATOM 1688 C C . LYS B 1 9 ? 1.629 24.828 22.016 1 50.66 9 LYS B C 1
ATOM 1690 O O . LYS B 1 9 ? 0.619 24.172 21.734 1 50.66 9 LYS B O 1
ATOM 1695 N N . GLU B 1 10 ? 1.773 26.094 21.672 1 53 10 GLU B N 1
ATOM 1696 C CA . GLU B 1 10 ? 0.722 26.797 20.953 1 53 10 GLU B CA 1
ATOM 1697 C C . GLU B 1 10 ? 0.572 26.25 19.531 1 53 10 GLU B C 1
ATOM 1699 O O . GLU B 1 10 ? -0.545 26.109 19.031 1 53 10 GLU B O 1
ATOM 1704 N N . SER B 1 11 ? 1.704 25.891 18.953 1 52.41 11 SER B N 1
ATOM 1705 C CA . SER B 1 11 ? 1.71 25.266 17.641 1 52.41 11 SER B CA 1
ATOM 1706 C C . SER B 1 11 ? 1.009 23.906 17.672 1 52.41 11 SER B C 1
ATOM 1708 O O . SER B 1 11 ? 0.218 23.594 16.766 1 52.41 11 SER B O 1
ATOM 1710 N N . LEU B 1 12 ? 1.188 23.141 18.672 1 52.72 12 LEU B N 1
ATOM 1711 C CA . LEU B 1 12 ? 0.525 21.859 18.828 1 52.72 12 LEU B CA 1
ATOM 1712 C C . LEU B 1 12 ? -0.971 22.031 19.062 1 52.72 12 LEU B C 1
ATOM 1714 O O . LEU B 1 12 ? -1.781 21.25 18.547 1 52.72 12 LEU B O 1
ATOM 1718 N N . GLU B 1 13 ? -1.287 23.047 19.781 1 58.06 13 GLU B N 1
ATOM 1719 C CA . GLU B 1 13 ? -2.699 23.297 20.031 1 58.06 13 GLU B CA 1
ATOM 1720 C C . GLU B 1 13 ? -3.428 23.719 18.766 1 58.06 13 GLU B C 1
ATOM 1722 O O . GLU B 1 13 ? -4.574 23.312 18.547 1 58.06 13 GLU B O 1
ATOM 1727 N N . VAL B 1 14 ? -2.789 24.453 17.875 1 56.38 14 VAL B N 1
ATOM 1728 C CA . VAL B 1 14 ? -3.375 24.844 16.594 1 56.38 14 VAL B CA 1
ATOM 1729 C C . VAL B 1 14 ? -3.52 23.609 15.703 1 56.38 14 VAL B C 1
ATOM 1731 O O . VAL B 1 14 ? -4.555 23.422 15.055 1 56.38 14 VAL B O 1
ATOM 1734 N N . ILE B 1 15 ? -2.541 22.719 15.609 1 54.72 15 ILE B N 1
ATOM 1735 C CA . ILE B 1 15 ? -2.588 21.469 14.852 1 54.72 15 ILE B CA 1
ATOM 1736 C C . ILE B 1 15 ? -3.732 20.594 15.367 1 54.72 15 ILE B C 1
ATOM 1738 O O . ILE B 1 15 ? -4.52 20.062 14.578 1 54.72 15 ILE B O 1
ATOM 1742 N N . THR B 1 16 ? -3.725 20.547 16.656 1 52.81 16 THR B N 1
ATOM 1743 C CA . THR B 1 16 ? -4.777 19.734 17.25 1 52.81 16 THR B CA 1
ATOM 1744 C C . THR B 1 16 ? -6.152 20.328 16.953 1 52.81 16 THR B C 1
ATOM 1746 O O . THR B 1 16 ? -7.094 19.578 16.656 1 52.81 16 THR B O 1
ATOM 1749 N N . SER B 1 17 ? -6.227 21.625 17.109 1 56.44 17 SER B N 1
ATOM 1750 C CA . SER B 1 17 ? -7.5 22.281 16.812 1 56.44 17 SER B CA 1
ATOM 1751 C C . SER B 1 17 ? -7.871 22.109 15.344 1 56.44 17 SER B C 1
ATOM 1753 O O . SER B 1 17 ? -9.047 21.922 15.008 1 56.44 17 SER B O 1
ATOM 1755 N N . MET B 1 18 ? -6.895 22.156 14.391 1 52.56 18 MET B N 1
ATOM 1756 C CA . MET B 1 18 ? -7.105 21.953 12.961 1 52.56 18 MET B CA 1
ATOM 1757 C C . MET B 1 18 ? -7.484 20.5 12.672 1 52.56 18 MET B C 1
ATOM 1759 O O . MET B 1 18 ? -8.383 20.25 11.875 1 52.56 18 MET B O 1
ATOM 1763 N N . ILE B 1 19 ? -6.77 19.703 13.406 1 50.62 19 ILE B N 1
ATOM 1764 C CA . ILE B 1 19 ? -7.121 18.281 13.289 1 50.62 19 ILE B CA 1
ATOM 1765 C C . ILE B 1 19 ? -8.547 18.062 13.789 1 50.62 19 ILE B C 1
ATOM 1767 O O . ILE B 1 19 ? -9.328 17.344 13.164 1 50.62 19 ILE B O 1
ATOM 1771 N N . ALA B 1 20 ? -8.758 18.797 14.875 1 51.38 20 ALA B N 1
ATOM 1772 C CA . ALA B 1 20 ? -10.094 18.688 15.453 1 51.38 20 ALA B CA 1
ATOM 1773 C C . ALA B 1 20 ? -11.148 19.25 14.5 1 51.38 20 ALA B C 1
ATOM 1775 O O . ALA B 1 20 ? -12.242 18.688 14.375 1 51.38 20 ALA B O 1
ATOM 1776 N N . ARG B 1 21 ? -10.805 20.297 13.883 1 53.44 21 ARG B N 1
ATOM 1777 C CA . ARG B 1 21 ? -11.734 20.859 12.922 1 53.44 21 ARG B CA 1
ATOM 1778 C C . ARG B 1 21 ? -11.875 19.969 11.695 1 53.44 21 ARG B C 1
ATOM 1780 O O . ARG B 1 21 ? -12.961 19.844 11.125 1 53.44 21 ARG B O 1
ATOM 1787 N N . THR B 1 22 ? -10.758 19.359 11.25 1 50.84 22 THR B N 1
ATOM 1788 C CA . THR B 1 22 ? -10.789 18.406 10.148 1 50.84 22 THR B CA 1
ATOM 1789 C C . THR B 1 22 ? -11.609 17.172 10.531 1 50.84 22 THR B C 1
ATOM 1791 O O . THR B 1 22 ? -12.352 16.625 9.703 1 50.84 22 THR B O 1
ATOM 1794 N N . LYS B 1 23 ? -11.391 16.891 11.781 1 50.5 23 LYS B N 1
ATOM 1795 C CA . LYS B 1 23 ? -12.203 15.766 12.25 1 50.5 23 LYS B CA 1
ATOM 1796 C C . LYS B 1 23 ? -13.688 16.094 12.156 1 50.5 23 LYS B C 1
ATOM 1798 O O . LYS B 1 23 ? -14.492 15.242 11.766 1 50.5 23 LYS B O 1
ATOM 1803 N N . ALA B 1 24 ? -14.008 17.203 12.672 1 50.41 24 ALA B N 1
ATOM 1804 C CA . ALA B 1 24 ? -15.406 17.594 12.617 1 50.41 24 ALA B CA 1
ATOM 1805 C C . ALA B 1 24 ? -15.922 17.594 11.18 1 50.41 24 ALA B C 1
ATOM 1807 O O . ALA B 1 24 ? -17.062 17.203 10.914 1 50.41 24 ALA B O 1
ATOM 1808 N N . ARG B 1 25 ? -15.133 18.047 10.289 1 49.19 25 ARG B N 1
ATOM 1809 C CA . ARG B 1 25 ? -15.539 18.109 8.883 1 49.19 25 ARG B CA 1
ATOM 1810 C C . ARG B 1 25 ? -15.375 16.75 8.219 1 49.19 25 ARG B C 1
ATOM 1812 O O . ARG B 1 25 ? -16.062 16.438 7.242 1 49.19 25 ARG B O 1
ATOM 1819 N N . TYR B 1 26 ? -14.445 15.953 8.656 1 47.66 26 TYR B N 1
ATOM 1820 C CA . TYR B 1 26 ? -14.258 14.609 8.102 1 47.66 26 TYR B CA 1
ATOM 1821 C C . TYR B 1 26 ? -15.555 13.812 8.172 1 47.66 26 TYR B C 1
ATOM 1823 O O . TYR B 1 26 ? -15.734 12.844 7.43 1 47.66 26 TYR B O 1
ATOM 1831 N N . LEU B 1 27 ? -16.531 14.297 8.891 1 45.34 27 LEU B N 1
ATOM 1832 C CA . LEU B 1 27 ? -17.844 13.672 9.039 1 45.34 27 LEU B CA 1
ATOM 1833 C C . LEU B 1 27 ? -18.547 13.57 7.691 1 45.34 27 LEU B C 1
ATOM 1835 O O . LEU B 1 27 ? -19.328 12.641 7.461 1 45.34 27 LEU B O 1
ATOM 1839 N N . GLY B 1 28 ? -18.438 14.539 6.891 1 51.09 28 GLY B N 1
ATOM 1840 C CA . GLY B 1 28 ? -18.969 14.336 5.551 1 51.09 28 GLY B CA 1
ATOM 1841 C C . GLY B 1 28 ? -18.203 13.305 4.754 1 51.09 28 GLY B C 1
ATOM 1842 O O . GLY B 1 28 ? -18.688 12.797 3.744 1 51.09 28 GLY B O 1
ATOM 1843 N N . SER B 1 29 ? -17.078 12.812 5.336 1 60.81 29 SER B N 1
ATOM 1844 C CA . SER B 1 29 ? -16.016 12.141 4.59 1 60.81 29 SER B CA 1
ATOM 1845 C C . SER B 1 29 ? -16.219 10.625 4.594 1 60.81 29 SER B C 1
ATOM 1847 O O . SER B 1 29 ? -15.883 9.945 3.625 1 60.81 29 SER B O 1
ATOM 1849 N N . GLY B 1 30 ? -17.359 10.242 5.438 1 79.06 30 GLY B N 1
ATOM 1850 C CA . GLY B 1 30 ? -17.516 8.797 5.418 1 79.06 30 GLY B CA 1
ATOM 1851 C C . GLY B 1 30 ? -18.391 8.305 4.289 1 79.06 30 GLY B C 1
ATOM 1852 O O . GLY B 1 30 ? -18.422 7.109 3.984 1 79.06 30 GLY B O 1
ATOM 1853 N N . ASN B 1 31 ? -19.125 9.234 3.666 1 85.12 31 ASN B N 1
ATOM 1854 C CA . ASN B 1 31 ? -20.062 8.844 2.625 1 85.12 31 ASN B CA 1
ATOM 1855 C C . ASN B 1 31 ? -19.344 8.352 1.374 1 85.12 31 ASN B C 1
ATOM 1857 O O . ASN B 1 31 ? -19.812 7.418 0.715 1 85.12 31 ASN B O 1
ATOM 1861 N N . ILE B 1 32 ? -18.344 9.008 1.096 1 85.69 32 ILE B N 1
ATOM 1862 C CA . ILE B 1 32 ? -17.562 8.578 -0.062 1 85.69 32 ILE B CA 1
ATOM 1863 C C . ILE B 1 32 ? -16.969 7.199 0.199 1 85.69 32 ILE B C 1
ATOM 1865 O O . ILE B 1 32 ? -16.984 6.332 -0.68 1 85.69 32 ILE B O 1
ATOM 1869 N N . LEU B 1 33 ? -16.578 7.023 1.388 1 88.44 33 LEU B N 1
ATOM 1870 C CA . LEU B 1 33 ? -16.047 5.723 1.797 1 88.44 33 LEU B CA 1
ATOM 1871 C C . LEU B 1 33 ? -17.125 4.648 1.682 1 88.44 33 LEU B C 1
ATOM 1873 O O . LEU B 1 33 ? -16.875 3.562 1.157 1 88.44 33 LEU B O 1
ATOM 1877 N N . LEU B 1 34 ? -18.266 4.973 2.078 1 92.12 34 LEU B N 1
ATOM 1878 C CA . LEU B 1 34 ? -19.375 4.031 2.035 1 92.12 34 LEU B CA 1
ATOM 1879 C C . LEU B 1 34 ? -19.781 3.73 0.594 1 92.12 34 LEU B C 1
ATOM 1881 O O . LEU B 1 34 ? -20.094 2.584 0.258 1 92.12 34 LEU B O 1
ATOM 1885 N N . MET B 1 35 ? -19.781 4.723 -0.169 1 92.56 35 MET B N 1
ATOM 1886 C CA . MET B 1 35 ? -20.125 4.531 -1.574 1 92.56 35 MET B CA 1
ATOM 1887 C C . MET B 1 35 ? -19.188 3.531 -2.236 1 92.56 35 MET B C 1
ATOM 1889 O O . MET B 1 35 ? -19.641 2.604 -2.914 1 92.56 35 MET B O 1
ATOM 1893 N N . TRP B 1 36 ? -17.938 3.627 -2.047 1 91 36 TRP B N 1
ATOM 1894 C CA . TRP B 1 36 ? -16.953 2.711 -2.619 1 91 36 TRP B CA 1
ATOM 1895 C C . TRP B 1 36 ? -17.125 1.312 -2.035 1 91 36 TRP B C 1
ATOM 1897 O O . TRP B 1 36 ? -17.016 0.315 -2.754 1 91 36 TRP B O 1
ATOM 1907 N N . GLY B 1 37 ? -17.375 1.269 -0.72 1 93.31 37 GLY B N 1
ATOM 1908 C CA . GLY B 1 37 ? -17.578 -0.017 -0.07 1 93.31 37 GLY B CA 1
ATOM 1909 C C . GLY B 1 37 ? -18.766 -0.776 -0.601 1 93.31 37 GLY B C 1
ATOM 1910 O O . GLY B 1 37 ? -18.672 -1.955 -0.944 1 93.31 37 GLY B O 1
ATOM 1911 N N . TYR B 1 38 ? -19.828 -0.073 -0.714 1 95.31 38 TYR B N 1
ATOM 1912 C CA . TYR B 1 38 ? -21.047 -0.704 -1.207 1 95.31 38 TYR B CA 1
ATOM 1913 C C . TYR B 1 38 ? -20.891 -1.095 -2.672 1 95.31 38 TYR B C 1
ATOM 1915 O O . TYR B 1 38 ? -21.359 -2.16 -3.086 1 95.31 38 TYR B O 1
ATOM 1923 N N . LEU B 1 39 ? -20.328 -0.267 -3.385 1 94.12 39 LEU B N 1
ATOM 1924 C CA . LEU B 1 39 ? -20.094 -0.552 -4.797 1 94.12 39 LEU B CA 1
ATOM 1925 C C . LEU B 1 39 ? -19.25 -1.807 -4.973 1 94.12 39 LEU B C 1
ATOM 1927 O O . LEU B 1 39 ? -19.578 -2.67 -5.793 1 94.12 39 LEU B O 1
ATOM 1931 N N . ALA B 1 40 ? -18.234 -1.909 -4.199 1 93.19 40 ALA B N 1
ATOM 1932 C CA . ALA B 1 40 ? -17.328 -3.062 -4.27 1 93.19 40 ALA B CA 1
ATOM 1933 C C . ALA B 1 40 ? -18.047 -4.336 -3.828 1 93.19 40 ALA B C 1
ATOM 1935 O O . ALA B 1 40 ? -17.906 -5.387 -4.457 1 93.19 40 ALA B O 1
ATOM 1936 N N . VAL B 1 41 ? -18.828 -4.219 -2.795 1 94.56 41 VAL B N 1
ATOM 1937 C CA . VAL B 1 41 ? -19.531 -5.379 -2.268 1 94.56 41 VAL B CA 1
ATOM 1938 C C . VAL B 1 41 ? -20.594 -5.832 -3.27 1 94.56 41 VAL B C 1
ATOM 1940 O O . VAL B 1 41 ? -20.703 -7.023 -3.574 1 94.56 41 VAL B O 1
ATOM 1943 N N . PHE B 1 42 ? -21.297 -4.906 -3.775 1 95.75 42 PHE B N 1
ATOM 1944 C CA . PHE B 1 42 ? -22.344 -5.238 -4.746 1 95.75 42 PHE B CA 1
ATOM 1945 C C . PHE B 1 42 ? -21.734 -5.891 -5.98 1 95.75 42 PHE B C 1
ATOM 1947 O O . PHE B 1 42 ? -22.266 -6.883 -6.488 1 95.75 42 PHE B O 1
ATOM 1954 N N . THR B 1 43 ? -20.703 -5.289 -6.465 1 94.25 43 THR B N 1
ATOM 1955 C CA . THR B 1 43 ? -20.016 -5.852 -7.625 1 94.25 43 THR B CA 1
ATOM 1956 C C . THR B 1 43 ? -19.516 -7.258 -7.324 1 94.25 43 THR B C 1
ATOM 1958 O O . THR B 1 43 ? -19.656 -8.164 -8.148 1 94.25 43 THR B O 1
ATOM 1961 N N . SER B 1 44 ? -18.984 -7.457 -6.145 1 92.81 44 SER B N 1
ATOM 1962 C CA . SER B 1 44 ? -18.469 -8.766 -5.762 1 92.81 44 SER B CA 1
ATOM 1963 C C . SER B 1 44 ? -19.578 -9.805 -5.703 1 92.81 44 SER B C 1
ATOM 1965 O O . SER B 1 44 ? -19.406 -10.93 -6.172 1 92.81 44 SER B O 1
ATOM 1967 N N . ILE B 1 45 ? -20.656 -9.414 -5.148 1 94.19 45 ILE B N 1
ATOM 1968 C CA . ILE B 1 45 ? -21.797 -10.32 -5.059 1 94.19 45 ILE B CA 1
ATOM 1969 C C . ILE B 1 45 ? -22.297 -10.672 -6.457 1 94.19 45 ILE B C 1
ATOM 1971 O O . ILE B 1 45 ? -22.594 -11.828 -6.75 1 94.19 45 ILE B O 1
ATOM 1975 N N . SER B 1 46 ? -22.375 -9.711 -7.312 1 93.38 46 SER B N 1
ATOM 1976 C CA . SER B 1 46 ? -22.828 -9.922 -8.68 1 93.38 46 SER B CA 1
ATOM 1977 C C . SER B 1 46 ? -21.891 -10.867 -9.438 1 93.38 46 SER B C 1
ATOM 1979 O O . SER B 1 46 ? -22.359 -11.797 -10.102 1 93.38 46 SER B O 1
ATOM 1981 N N . VAL B 1 47 ? -20.641 -10.664 -9.328 1 90.88 47 VAL B N 1
ATOM 1982 C CA . VAL B 1 47 ? -19.672 -11.516 -10 1 90.88 47 VAL B CA 1
ATOM 1983 C C . VAL B 1 47 ? -19.75 -12.938 -9.445 1 90.88 47 VAL B C 1
ATOM 1985 O O . VAL B 1 47 ? -19.688 -13.914 -10.195 1 90.88 47 VAL B O 1
ATOM 1988 N N . TRP B 1 48 ? -19.953 -13.016 -8.156 1 90.94 48 TRP B N 1
ATOM 1989 C CA . TRP B 1 48 ? -20.047 -14.312 -7.508 1 90.94 48 TRP B CA 1
ATOM 1990 C C . TRP B 1 48 ? -21.234 -15.102 -8.039 1 90.94 48 TRP B C 1
ATOM 1992 O O . TRP B 1 48 ? -21.094 -16.25 -8.445 1 90.94 48 TRP B O 1
ATOM 2002 N N . ILE B 1 49 ? -22.312 -14.492 -8.102 1 91.62 49 ILE B N 1
ATOM 2003 C CA . ILE B 1 49 ? -23.547 -15.133 -8.555 1 91.62 49 ILE B CA 1
ATOM 2004 C C . ILE B 1 49 ? -23.422 -15.531 -10.023 1 91.62 49 ILE B C 1
ATOM 2006 O O . ILE B 1 49 ? -23.797 -16.641 -10.406 1 91.62 49 ILE B O 1
ATOM 2010 N N . LEU B 1 50 ? -22.859 -14.688 -10.812 1 90.69 50 LEU B N 1
ATOM 2011 C CA . LEU B 1 50 ? -22.75 -14.945 -12.242 1 90.69 50 LEU B CA 1
ATOM 2012 C C . LEU B 1 50 ? -21.734 -16.031 -12.531 1 90.69 50 LEU B C 1
ATOM 2014 O O . LEU B 1 50 ? -21.922 -16.859 -13.43 1 90.69 50 LEU B O 1
ATOM 2018 N N . LEU B 1 51 ? -20.734 -16.047 -11.781 1 86.69 51 LEU B N 1
ATOM 2019 C CA . LEU B 1 51 ? -19.75 -17.125 -11.938 1 86.69 51 LEU B CA 1
ATOM 2020 C C . LEU B 1 51 ? -20.328 -18.469 -11.508 1 86.69 51 LEU B C 1
ATOM 2022 O O . LEU B 1 51 ? -20.094 -19.484 -12.164 1 86.69 51 LEU B O 1
ATOM 2026 N N . ALA B 1 52 ? -21.031 -18.422 -10.422 1 85.75 52 ALA B N 1
ATOM 2027 C CA . ALA B 1 52 ? -21.641 -19.656 -9.922 1 85.75 52 ALA B CA 1
ATOM 2028 C C . ALA B 1 52 ? -22.719 -20.172 -10.875 1 85.75 52 ALA B C 1
ATOM 2030 O O . ALA B 1 52 ? -22.859 -21.375 -11.07 1 85.75 52 ALA B O 1
ATOM 2031 N N . ALA B 1 53 ? -23.359 -19.312 -11.508 1 88.62 53 ALA B N 1
ATOM 2032 C CA . ALA B 1 53 ? -24.469 -19.688 -12.375 1 88.62 53 ALA B CA 1
ATOM 2033 C C . ALA B 1 53 ? -23.984 -20.109 -13.758 1 88.62 53 ALA B C 1
ATOM 2035 O O . ALA B 1 53 ? -24.5 -21.047 -14.344 1 88.62 53 ALA B O 1
ATOM 2036 N N . THR B 1 54 ? -22.953 -19.438 -14.273 1 86.88 54 THR B N 1
ATOM 2037 C CA . THR B 1 54 ? -22.578 -19.656 -15.664 1 86.88 54 THR B CA 1
ATOM 2038 C C . THR B 1 54 ? -21.219 -20.344 -15.75 1 86.88 54 THR B C 1
ATOM 2040 O O . THR B 1 54 ? -20.875 -20.938 -16.781 1 86.88 54 THR B O 1
ATOM 2043 N N . GLN B 1 55 ? -20.406 -20.234 -14.773 1 82.12 55 GLN B N 1
ATOM 2044 C CA . GLN B 1 55 ? -19.062 -20.781 -14.727 1 82.12 55 GLN B CA 1
ATOM 2045 C C . GLN B 1 55 ? -18.188 -20.219 -15.844 1 82.12 55 GLN B C 1
ATOM 2047 O O . GLN B 1 55 ? -17.375 -20.922 -16.438 1 82.12 55 GLN B O 1
ATOM 2052 N N . GLN B 1 56 ? -18.609 -19.078 -16.359 1 82.75 56 GLN B N 1
ATOM 2053 C CA . GLN B 1 56 ? -17.844 -18.406 -17.391 1 82.75 56 GLN B CA 1
ATOM 2054 C C . GLN B 1 56 ? -16.969 -17.297 -16.797 1 82.75 56 GLN B C 1
ATOM 2056 O O . GLN B 1 56 ? -17.453 -16.484 -16 1 82.75 56 GLN B O 1
ATOM 2061 N N . ASN B 1 57 ? -15.734 -17.25 -17.203 1 80.56 57 ASN B N 1
ATOM 2062 C CA . ASN B 1 57 ? -14.773 -16.281 -16.672 1 80.56 57 ASN B CA 1
ATOM 2063 C C . ASN B 1 57 ? -14.977 -14.898 -17.266 1 80.56 57 ASN B C 1
ATOM 2065 O O . ASN B 1 57 ? -14.383 -13.922 -16.781 1 80.56 57 ASN B O 1
ATOM 2069 N N . VAL B 1 58 ? -15.852 -14.836 -18.234 1 80.75 58 VAL B N 1
ATOM 2070 C CA . VAL B 1 58 ? -16.094 -13.555 -18.906 1 80.75 58 VAL B CA 1
ATOM 2071 C C . VAL B 1 58 ? -16.672 -12.562 -17.906 1 80.75 58 VAL B C 1
ATOM 2073 O O . VAL B 1 58 ? -16.484 -11.352 -18.031 1 80.75 58 VAL B O 1
ATOM 2076 N N . TRP B 1 59 ? -17.25 -13.008 -16.844 1 84.94 59 TRP B N 1
ATOM 2077 C CA . TRP B 1 59 ? -17.953 -12.156 -15.891 1 84.94 59 TRP B CA 1
ATOM 2078 C C . TRP B 1 59 ? -16.969 -11.43 -14.984 1 84.94 59 TRP B C 1
ATOM 2080 O O . TRP B 1 59 ? -17.344 -10.508 -14.266 1 84.94 59 TRP B O 1
ATOM 2090 N N . ASN B 1 60 ? -15.695 -11.672 -15.133 1 81.31 60 ASN B N 1
ATOM 2091 C CA . ASN B 1 60 ? -14.672 -10.938 -14.398 1 81.31 60 ASN B CA 1
ATOM 2092 C C . ASN B 1 60 ? -14.477 -9.531 -14.953 1 81.31 60 ASN B C 1
ATOM 2094 O O . ASN B 1 60 ? -13.891 -8.672 -14.289 1 81.31 60 ASN B O 1
ATOM 2098 N N . TRP B 1 61 ? -15.125 -9.25 -16.016 1 84.19 61 TRP B N 1
ATOM 2099 C CA . TRP B 1 61 ? -15.062 -7.902 -16.562 1 84.19 61 TRP B CA 1
ATOM 2100 C C . TRP B 1 61 ? -15.93 -6.945 -15.75 1 84.19 61 TRP B C 1
ATOM 2102 O O . TRP B 1 61 ? -15.758 -5.723 -15.828 1 84.19 61 TRP B O 1
ATOM 2112 N N . LEU B 1 62 ? -16.797 -7.5 -14.984 1 88.31 62 LEU B N 1
ATOM 2113 C CA . LEU B 1 62 ? -17.688 -6.695 -14.156 1 88.31 62 LEU B CA 1
ATOM 2114 C C . LEU B 1 62 ? -16.922 -5.945 -13.078 1 88.31 62 LEU B C 1
ATOM 2116 O O . LEU B 1 62 ? -17.391 -4.945 -12.547 1 88.31 62 LEU B O 1
ATOM 2120 N N . TRP B 1 63 ? -15.719 -6.355 -12.852 1 86.69 63 TRP B N 1
ATOM 2121 C CA . TRP B 1 63 ? -14.883 -5.691 -11.852 1 86.69 63 TRP B CA 1
ATOM 2122 C C . TRP B 1 63 ? -14.555 -4.266 -12.281 1 86.69 63 TRP B C 1
ATOM 2124 O O . TRP B 1 63 ? -14.289 -3.4 -11.445 1 86.69 63 TRP B O 1
ATOM 2134 N N . PHE B 1 64 ? -14.68 -3.986 -13.5 1 88.44 64 PHE B N 1
ATOM 2135 C CA . PHE B 1 64 ? -14.359 -2.662 -14.023 1 88.44 64 PHE B CA 1
ATOM 2136 C C . PHE B 1 64 ? -15.516 -1.696 -13.797 1 88.44 64 PHE B C 1
ATOM 2138 O O . PHE B 1 64 ? -15.367 -0.485 -13.961 1 88.44 64 PHE B O 1
ATOM 2145 N N . ALA B 1 65 ? -16.578 -2.236 -13.336 1 89 65 ALA B N 1
ATOM 2146 C CA . ALA B 1 65 ? -17.703 -1.377 -12.953 1 89 65 ALA B CA 1
ATOM 2147 C C . ALA B 1 65 ? -17.344 -0.503 -11.758 1 89 65 ALA B C 1
ATOM 2149 O O . ALA B 1 65 ? -17.828 0.62 -11.625 1 89 65 ALA B O 1
ATOM 2150 N N . ILE B 1 66 ? -16.406 -0.954 -10.984 1 88.06 66 ILE B N 1
ATOM 2151 C CA . ILE B 1 66 ? -16.047 -0.25 -9.758 1 88.06 66 ILE B CA 1
ATOM 2152 C C . ILE B 1 66 ? -15.383 1.08 -10.102 1 88.06 66 ILE B C 1
ATOM 2154 O O . ILE B 1 66 ? -15.867 2.143 -9.703 1 88.06 66 ILE B O 1
ATOM 2158 N N . PRO B 1 67 ? -14.32 1.097 -10.852 1 84.12 67 PRO B N 1
ATOM 2159 C CA . PRO B 1 67 ? -13.719 2.391 -11.188 1 84.12 67 PRO B CA 1
ATOM 2160 C C . PRO B 1 67 ? -14.602 3.229 -12.109 1 84.12 67 PRO B C 1
ATOM 2162 O O . PRO B 1 67 ? -14.641 4.453 -11.992 1 84.12 67 PRO B O 1
ATOM 2165 N N . VAL B 1 68 ? -15.336 2.613 -13.008 1 86.56 68 VAL B N 1
ATOM 2166 C CA . VAL B 1 68 ? -16.141 3.328 -13.992 1 86.56 68 VAL B CA 1
ATOM 2167 C C . VAL B 1 68 ? -17.266 4.078 -13.289 1 86.56 68 VAL B C 1
ATOM 2169 O O . VAL B 1 68 ? -17.547 5.234 -13.609 1 86.56 68 VAL B O 1
ATOM 2172 N N . ILE B 1 69 ? -17.859 3.443 -12.328 1 90.44 69 ILE B N 1
ATOM 2173 C CA . ILE B 1 69 ? -18.953 4.062 -11.609 1 90.44 69 ILE B CA 1
ATOM 2174 C C . ILE B 1 69 ? -18.422 4.879 -10.438 1 90.44 69 ILE B C 1
ATOM 2176 O O . ILE B 1 69 ? -18.906 5.984 -10.164 1 90.44 69 ILE B O 1
ATOM 2180 N N . GLY B 1 70 ? -17.422 4.383 -9.797 1 88.5 70 GLY B N 1
ATOM 2181 C CA . GLY B 1 70 ? -16.922 4.992 -8.578 1 88.5 70 GLY B CA 1
ATOM 2182 C C . GLY B 1 70 ? -16.25 6.336 -8.812 1 88.5 70 GLY B C 1
ATOM 2183 O O . GLY B 1 70 ? -16.438 7.273 -8.031 1 88.5 70 GLY B O 1
ATOM 2184 N N . MET B 1 71 ? -15.555 6.488 -9.844 1 85.88 71 MET B N 1
ATOM 2185 C CA . MET B 1 71 ? -14.797 7.715 -10.094 1 85.88 71 MET B CA 1
ATOM 2186 C C . MET B 1 71 ? -15.734 8.891 -10.344 1 85.88 71 MET B C 1
ATOM 2188 O O . MET B 1 71 ? -15.633 9.922 -9.688 1 85.88 71 MET B O 1
ATOM 2192 N N . PRO B 1 72 ? -16.641 8.766 -11.203 1 89.12 72 PRO B N 1
ATOM 2193 C CA . PRO B 1 72 ? -17.578 9.875 -11.391 1 89.12 72 PRO B CA 1
ATOM 2194 C C . PRO B 1 72 ? -18.391 10.18 -10.141 1 89.12 72 PRO B C 1
ATOM 2196 O O . PRO B 1 72 ? -18.656 11.344 -9.828 1 89.12 72 PRO B O 1
ATOM 2199 N N . LEU B 1 73 ? -18.844 9.188 -9.453 1 89.31 73 LEU B N 1
ATOM 2200 C CA . LEU B 1 73 ? -19.641 9.398 -8.25 1 89.31 73 LEU B CA 1
ATOM 2201 C C . LEU B 1 73 ? -18.812 10.086 -7.168 1 89.31 73 LEU B C 1
ATOM 2203 O O . LEU B 1 73 ? -19.344 10.914 -6.414 1 89.31 73 LEU B O 1
ATOM 2207 N N . THR B 1 74 ? -17.547 9.711 -7.047 1 86.12 74 THR B N 1
ATOM 2208 C CA . THR B 1 74 ? -16.672 10.375 -6.086 1 86.12 74 THR B CA 1
ATOM 2209 C C . THR B 1 74 ? -16.562 11.867 -6.406 1 86.12 74 THR B C 1
ATOM 2211 O O . THR B 1 74 ? -16.625 12.703 -5.504 1 86.12 74 THR B O 1
ATOM 2214 N N . SER B 1 75 ? -16.391 12.211 -7.695 1 84.5 75 SER B N 1
ATOM 2215 C CA . SER B 1 75 ? -16.266 13.609 -8.109 1 84.5 75 SER B CA 1
ATOM 2216 C C . SER B 1 75 ? -17.531 14.391 -7.801 1 84.5 75 SER B C 1
ATOM 2218 O O . SER B 1 75 ? -17.469 15.531 -7.328 1 84.5 75 SER B O 1
ATOM 2220 N N . ILE B 1 76 ? -18.625 13.797 -8.023 1 87.94 76 ILE B N 1
ATOM 2221 C CA . ILE B 1 76 ? -19.906 14.453 -7.77 1 87.94 76 ILE B CA 1
ATOM 2222 C C . ILE B 1 76 ? -20.094 14.664 -6.27 1 87.94 76 ILE B C 1
ATOM 2224 O O . ILE B 1 76 ? -20.453 15.758 -5.832 1 87.94 76 ILE B O 1
ATOM 2228 N N . MET B 1 77 ? -19.828 13.703 -5.523 1 85.25 77 MET B N 1
ATOM 2229 C CA . MET B 1 77 ? -20.016 13.773 -4.074 1 85.25 77 MET B CA 1
ATOM 2230 C C . MET B 1 77 ? -19.031 14.742 -3.445 1 85.25 77 MET B C 1
ATOM 2232 O O . MET B 1 77 ? -19.375 15.477 -2.518 1 85.25 77 MET B O 1
ATOM 2236 N N . ALA B 1 78 ? -17.812 14.727 -3.918 1 79.25 78 ALA B N 1
ATOM 2237 C CA . ALA B 1 78 ? -16.797 15.641 -3.408 1 79.25 78 ALA B CA 1
ATOM 2238 C C . ALA B 1 78 ? -17.172 17.094 -3.688 1 79.25 78 ALA B C 1
ATOM 2240 O O . ALA B 1 78 ? -16.953 17.969 -2.844 1 79.25 78 ALA B O 1
ATOM 2241 N N . ARG B 1 79 ? -17.656 17.328 -4.855 1 80.38 79 ARG B N 1
ATOM 2242 C CA . ARG B 1 79 ? -18.094 18.672 -5.219 1 80.38 79 ARG B CA 1
ATOM 2243 C C . ARG B 1 79 ? -19.25 19.141 -4.34 1 80.38 79 ARG B C 1
ATOM 2245 O O . ARG B 1 79 ? -19.312 20.297 -3.924 1 80.38 79 ARG B O 1
ATOM 2252 N N . ARG B 1 80 ? -20.062 18.266 -4.117 1 80.5 80 ARG B N 1
ATOM 2253 C CA . ARG B 1 80 ? -21.203 18.594 -3.277 1 80.5 80 ARG B CA 1
ATOM 2254 C C . ARG B 1 80 ? -20.781 18.922 -1.852 1 80.5 80 ARG B C 1
ATOM 2256 O O . ARG B 1 80 ? -21.281 19.859 -1.236 1 80.5 80 ARG B O 1
ATOM 2263 N N . GLU B 1 81 ? -19.891 18.094 -1.367 1 76.12 81 GLU B N 1
ATOM 2264 C CA . GLU B 1 81 ? -19.375 18.328 -0.018 1 76.12 81 GLU B CA 1
ATOM 2265 C C . GLU B 1 81 ? -18.641 19.656 0.079 1 76.12 81 GLU B C 1
ATOM 2267 O O . GLU B 1 81 ? -18.734 20.344 1.093 1 76.12 81 GLU B O 1
ATOM 2272 N N . LYS B 1 82 ? -17.875 19.906 -0.932 1 73.25 82 LYS B N 1
ATOM 2273 C CA . LYS B 1 82 ? -17.172 21.188 -0.97 1 73.25 82 LYS B CA 1
ATOM 2274 C C . LYS B 1 82 ? -18.156 22.359 -0.948 1 73.25 82 LYS B C 1
ATOM 2276 O O . LYS B 1 82 ? -17.906 23.375 -0.308 1 73.25 82 LYS B O 1
ATOM 2281 N N . ARG B 1 83 ? -19.156 22.234 -1.584 1 70.88 83 ARG B N 1
ATOM 2282 C CA . ARG B 1 83 ? -20.188 23.266 -1.662 1 70.88 83 ARG B CA 1
ATOM 2283 C C . ARG B 1 83 ? -20.906 23.438 -0.331 1 70.88 83 ARG B C 1
ATOM 2285 O O . ARG B 1 83 ? -21.234 24.547 0.072 1 70.88 83 ARG B O 1
ATOM 2292 N N . THR B 1 84 ? -21.062 22.391 0.345 1 67.88 84 THR B N 1
ATOM 2293 C CA . THR B 1 84 ? -21.859 22.406 1.562 1 67.88 84 THR B CA 1
ATOM 2294 C C . THR B 1 84 ? -21 22.75 2.775 1 67.88 84 THR B C 1
ATOM 2296 O O . THR B 1 84 ? -21.406 23.516 3.645 1 67.88 84 THR B O 1
ATOM 2299 N N . ASP B 1 85 ? -19.906 21.984 2.773 1 65 85 ASP B N 1
ATOM 2300 C CA . ASP B 1 85 ? -19.094 22.078 3.98 1 65 85 ASP B CA 1
ATOM 2301 C C . ASP B 1 85 ? -18.031 23.172 3.844 1 65 85 ASP B C 1
ATOM 2303 O O . ASP B 1 85 ? -17.453 23.609 4.84 1 65 85 ASP B O 1
ATOM 2307 N N . GLY B 1 86 ? -17.844 23.641 2.748 1 60.97 86 GLY B N 1
ATOM 2308 C CA . GLY B 1 86 ? -16.891 24.719 2.51 1 60.97 86 GLY B CA 1
ATOM 2309 C C . GLY B 1 86 ? -15.539 24.234 2.018 1 60.97 86 GLY B C 1
ATOM 2310 O O . GLY B 1 86 ? -15.469 23.406 1.1 1 60.97 86 GLY B O 1
ATOM 2311 N N . ALA B 1 87 ? -14.391 24.422 3.045 1 59.97 87 ALA B N 1
ATOM 2312 C CA . ALA B 1 87 ? -13.008 24.375 2.59 1 59.97 87 ALA B CA 1
ATOM 2313 C C . ALA B 1 87 ? -12.477 22.938 2.611 1 59.97 87 ALA B C 1
ATOM 2315 O O . ALA B 1 87 ? -12.836 22.141 3.484 1 59.97 87 ALA B O 1
ATOM 2316 N N . VAL B 1 88 ? -11.906 22.484 1.564 1 65.31 88 VAL B N 1
ATOM 2317 C CA . VAL B 1 88 ? -11.125 21.266 1.464 1 65.31 88 VAL B CA 1
ATOM 2318 C C . VAL B 1 88 ? -9.891 21.359 2.355 1 65.31 88 VAL B C 1
ATOM 2320 O O . VAL B 1 88 ? -9.164 22.359 2.318 1 65.31 88 VAL B O 1
ATOM 2323 N N . THR B 1 89 ? -9.859 20.391 3.283 1 69 89 THR B N 1
ATOM 2324 C CA . THR B 1 89 ? -8.734 20.406 4.215 1 69 89 THR B CA 1
ATOM 2325 C C . THR B 1 89 ? -7.504 19.766 3.586 1 69 89 THR B C 1
ATOM 2327 O O . THR B 1 89 ? -7.594 19.141 2.525 1 69 89 THR B O 1
ATOM 2330 N N . TYR B 1 90 ? -6.406 20.047 4.238 1 67.88 90 TYR B N 1
ATOM 2331 C CA . TYR B 1 90 ? -5.145 19.469 3.812 1 67.88 90 TYR B CA 1
ATOM 2332 C C . TYR B 1 90 ? -5.211 17.938 3.857 1 67.88 90 TYR B C 1
ATOM 2334 O O . TYR B 1 90 ? -4.766 17.266 2.928 1 67.88 90 TYR B O 1
ATOM 2342 N N . SER B 1 91 ? -5.797 17.391 4.93 1 76.12 91 SER B N 1
ATOM 2343 C CA . SER B 1 91 ? -5.93 15.938 5.07 1 76.12 91 SER B CA 1
ATOM 2344 C C . SER B 1 91 ? -6.758 15.344 3.939 1 76.12 91 SER B C 1
ATOM 2346 O O . SER B 1 91 ? -6.457 14.258 3.445 1 76.12 91 SER B O 1
ATOM 2348 N N . ASP B 1 92 ? -7.684 16.094 3.457 1 78.19 92 ASP B N 1
ATOM 2349 C CA . ASP B 1 92 ? -8.539 15.633 2.369 1 78.19 92 ASP B CA 1
ATOM 2350 C C . ASP B 1 92 ? -7.77 15.586 1.05 1 78.19 92 ASP B C 1
ATOM 2352 O O . ASP B 1 92 ? -7.941 14.656 0.258 1 78.19 92 ASP B O 1
ATOM 2356 N N . LYS B 1 93 ? -6.98 16.531 0.927 1 81.06 93 LYS B N 1
ATOM 2357 C CA . LYS B 1 93 ? -6.199 16.594 -0.305 1 81.06 93 LYS B CA 1
ATOM 2358 C C . LYS B 1 93 ? -5.207 15.445 -0.388 1 81.06 93 LYS B C 1
ATOM 2360 O O . LYS B 1 93 ? -5.078 14.805 -1.433 1 81.06 93 LYS B O 1
ATOM 2365 N N . ILE B 1 94 ? -4.586 15.172 0.708 1 83.5 94 ILE B N 1
ATOM 2366 C CA . ILE B 1 94 ? -3.604 14.094 0.755 1 83.5 94 ILE B CA 1
ATOM 2367 C C . ILE B 1 94 ? -4.297 12.75 0.528 1 83.5 94 ILE B C 1
ATOM 2369 O O . ILE B 1 94 ? -3.811 11.914 -0.24 1 83.5 94 ILE B O 1
ATOM 2373 N N . THR B 1 95 ? -5.434 12.664 1.149 1 85.62 95 THR B N 1
ATOM 2374 C CA . THR B 1 95 ? -6.172 11.406 1.03 1 85.62 95 THR B CA 1
ATOM 2375 C C . THR B 1 95 ? -6.691 11.219 -0.393 1 85.62 95 THR B C 1
ATOM 2377 O O . THR B 1 95 ? -6.617 10.117 -0.945 1 85.62 95 THR B O 1
ATOM 2380 N N . SER B 1 96 ? -7.145 12.273 -0.915 1 85.38 96 SER B N 1
ATOM 2381 C CA . SER B 1 96 ? -7.648 12.203 -2.283 1 85.38 96 SER B CA 1
ATOM 2382 C C . SER B 1 96 ? -6.539 11.844 -3.264 1 85.38 96 SER B C 1
ATOM 2384 O O . SER B 1 96 ? -6.75 11.055 -4.188 1 85.38 96 SER B O 1
ATOM 2386 N N . HIS B 1 97 ? -5.391 12.352 -3.039 1 89.12 97 HIS B N 1
ATOM 2387 C CA . HIS B 1 97 ? -4.254 12.047 -3.9 1 89.12 97 HIS B CA 1
ATOM 2388 C C . HIS B 1 97 ? -3.832 10.586 -3.76 1 89.12 97 HIS B C 1
ATOM 2390 O O . HIS B 1 97 ? -3.502 9.938 -4.75 1 89.12 97 HIS B O 1
ATOM 2396 N N . LEU B 1 98 ? -3.92 10.125 -2.588 1 90.19 98 LEU B N 1
ATOM 2397 C CA . LEU B 1 98 ? -3.541 8.75 -2.311 1 90.19 98 LEU B CA 1
ATOM 2398 C C . LEU B 1 98 ? -4.465 7.773 -3.035 1 90.19 98 LEU B C 1
ATOM 2400 O O . LEU B 1 98 ? -4 6.859 -3.719 1 90.19 98 LEU B O 1
ATOM 2404 N N . TRP B 1 99 ? -5.727 8.039 -2.986 1 88.25 99 TRP B N 1
ATOM 2405 C CA . TRP B 1 99 ? -6.703 7.16 -3.625 1 88.25 99 TRP B CA 1
ATOM 2406 C C . TRP B 1 99 ? -6.664 7.312 -5.141 1 88.25 99 TRP B C 1
ATOM 2408 O O . TRP B 1 99 ? -6.906 6.352 -5.875 1 88.25 99 TRP B O 1
ATOM 2418 N N . SER B 1 100 ? -6.332 8.469 -5.527 1 88.69 100 SER B N 1
ATOM 2419 C CA . SER B 1 100 ? -6.172 8.68 -6.961 1 88.69 100 SER B CA 1
ATOM 2420 C C . SER B 1 100 ? -5 7.863 -7.508 1 88.69 100 SER B C 1
ATOM 2422 O O . SER B 1 100 ? -5.105 7.254 -8.57 1 88.69 100 SER B O 1
ATOM 2424 N N . ILE B 1 101 ? -3.98 7.828 -6.754 1 92 101 ILE B N 1
ATOM 2425 C CA . ILE B 1 101 ? -2.811 7.059 -7.168 1 92 101 ILE B CA 1
ATOM 2426 C C . ILE B 1 101 ? -3.16 5.574 -7.203 1 92 101 ILE B C 1
ATOM 2428 O O . ILE B 1 101 ? -2.779 4.863 -8.141 1 92 101 ILE B O 1
ATOM 2432 N N . PHE B 1 102 ? -3.912 5.16 -6.27 1 91.5 102 PHE B N 1
ATOM 2433 C CA . PHE B 1 102 ? -4.367 3.773 -6.242 1 91.5 102 PHE B CA 1
ATOM 2434 C C . PHE B 1 102 ? -5.203 3.455 -7.477 1 91.5 102 PHE B C 1
ATOM 2436 O O . PHE B 1 102 ? -4.965 2.453 -8.156 1 91.5 102 PHE B O 1
ATOM 2443 N N . GLY B 1 103 ? -6.117 4.352 -7.77 1 87.81 103 GLY B N 1
ATOM 2444 C CA . GLY B 1 103 ? -6.984 4.141 -8.914 1 87.81 103 GLY B CA 1
ATOM 2445 C C . GLY B 1 103 ? -6.242 4.152 -10.242 1 87.81 103 GLY B C 1
ATOM 2446 O O . GLY B 1 103 ? -6.449 3.275 -11.078 1 87.81 103 GLY B O 1
ATOM 2447 N N . VAL B 1 104 ? -5.426 5.078 -10.383 1 90 104 VAL B N 1
ATOM 2448 C CA . VAL B 1 104 ? -4.66 5.199 -11.617 1 90 104 VAL B CA 1
ATOM 2449 C C . VAL B 1 104 ? -3.73 3.998 -11.773 1 90 104 VAL B C 1
ATOM 2451 O O . VAL B 1 104 ? -3.572 3.463 -12.867 1 90 104 VAL B O 1
ATOM 2454 N N . SER B 1 105 ? -3.178 3.592 -10.672 1 93 105 SER B N 1
ATOM 2455 C CA . SER B 1 105 ? -2.293 2.432 -10.734 1 93 105 SER B CA 1
ATOM 2456 C C . SER B 1 105 ? -3.059 1.175 -11.133 1 93 105 SER B C 1
ATOM 2458 O O . SER B 1 105 ? -2.518 0.305 -11.82 1 93 105 SER B O 1
ATOM 2460 N N . GLU B 1 106 ? -4.277 1.1 -10.734 1 90.5 106 GLU B N 1
ATOM 2461 C CA . GLU B 1 106 ? -5.105 -0.033 -11.133 1 90.5 106 GLU B CA 1
ATOM 2462 C C . GLU B 1 106 ? -5.355 -0.026 -12.641 1 90.5 106 GLU B C 1
ATOM 2464 O O . GLU B 1 106 ? -5.363 -1.081 -13.281 1 90.5 106 GLU B O 1
ATOM 2469 N N . ILE B 1 107 ? -5.539 1.078 -13.164 1 88.75 107 ILE B N 1
ATOM 2470 C CA . ILE B 1 107 ? -5.758 1.214 -14.602 1 88.75 107 ILE B CA 1
ATOM 2471 C C . ILE B 1 107 ? -4.484 0.836 -15.359 1 88.75 107 ILE B C 1
ATOM 2473 O O . ILE B 1 107 ? -4.539 0.101 -16.344 1 88.75 107 ILE B O 1
ATOM 2477 N N . VAL B 1 108 ? -3.418 1.338 -14.867 1 91.75 108 VAL B N 1
ATOM 2478 C CA . VAL B 1 108 ? -2.137 1.036 -15.5 1 91.75 108 VAL B CA 1
ATOM 2479 C C . VAL B 1 108 ? -1.88 -0.468 -15.453 1 91.75 108 VAL B C 1
ATOM 2481 O O . VAL B 1 108 ? -1.457 -1.062 -16.453 1 91.75 108 VAL B O 1
ATOM 2484 N N . LEU B 1 109 ? -2.197 -1.044 -14.328 1 92.69 109 LEU B N 1
ATOM 2485 C CA . LEU B 1 109 ? -2.004 -2.48 -14.172 1 92.69 109 LEU B CA 1
ATOM 2486 C C . LEU B 1 109 ? -2.875 -3.26 -15.148 1 92.69 109 LEU B C 1
ATOM 2488 O O . LEU B 1 109 ? -2.459 -4.297 -15.672 1 92.69 109 LEU B O 1
ATOM 2492 N N . THR B 1 110 ? -4.055 -2.77 -15.414 1 89.38 110 THR B N 1
ATOM 2493 C CA . THR B 1 110 ? -4.941 -3.4 -16.391 1 89.38 110 THR B CA 1
ATOM 2494 C C . THR B 1 110 ? -4.289 -3.432 -17.766 1 89.38 110 THR B C 1
ATOM 2496 O O . THR B 1 110 ? -4.32 -4.457 -18.453 1 89.38 110 THR B O 1
ATOM 2499 N N . PHE B 1 111 ? -3.66 -2.416 -18.094 1 90.88 111 PHE B N 1
ATOM 2500 C CA . PHE B 1 111 ? -3.012 -2.346 -19.406 1 90.88 111 PHE B CA 1
ATOM 2501 C C . PHE B 1 111 ? -1.778 -3.24 -19.438 1 90.88 111 PHE B C 1
ATOM 2503 O O . PHE B 1 111 ? -1.474 -3.842 -20.484 1 90.88 111 PHE B O 1
ATOM 2510 N N . ILE B 1 112 ? -1.111 -3.295 -18.375 1 91.12 112 ILE B N 1
ATOM 2511 C CA . ILE B 1 112 ? 0.047 -4.176 -18.297 1 91.12 112 ILE B CA 1
ATOM 2512 C C . ILE B 1 112 ? -0.398 -5.629 -18.469 1 91.12 112 ILE B C 1
ATOM 2514 O O . ILE B 1 112 ? 0.216 -6.391 -19.219 1 91.12 112 ILE B O 1
ATOM 2518 N N . CYS B 1 113 ? -1.471 -5.969 -17.797 1 89 113 CYS B N 1
ATOM 2519 C CA . CYS B 1 113 ? -1.994 -7.324 -17.906 1 89 113 CYS B CA 1
ATOM 2520 C C . CYS B 1 113 ? -2.463 -7.625 -19.312 1 89 113 CYS B C 1
ATOM 2522 O O . CYS B 1 113 ? -2.262 -8.734 -19.828 1 89 113 CYS B O 1
ATOM 2524 N N . LEU B 1 114 ? -3.055 -6.672 -19.953 1 87.25 114 LEU B N 1
ATOM 2525 C CA . LEU B 1 114 ? -3.496 -6.836 -21.344 1 87.25 114 LEU B CA 1
ATOM 2526 C C . LEU B 1 114 ? -2.305 -7.039 -22.266 1 87.25 114 LEU B C 1
ATOM 2528 O O . LEU B 1 114 ? -2.359 -7.863 -23.188 1 87.25 114 LEU B O 1
ATOM 2532 N N . GLY B 1 115 ? -1.286 -6.363 -22 1 87.62 115 GLY B N 1
ATOM 2533 C CA . GLY B 1 115 ? -0.075 -6.531 -22.781 1 87.62 115 GLY B CA 1
ATOM 2534 C C . GLY B 1 115 ? 0.538 -7.914 -22.656 1 87.62 115 GLY B C 1
ATOM 2535 O O . GLY B 1 115 ? 0.925 -8.531 -23.641 1 87.62 115 GLY B O 1
ATOM 2536 N N . PHE B 1 116 ? 0.604 -8.359 -21.453 1 87.5 116 PHE B N 1
ATOM 2537 C CA . PHE B 1 116 ? 1.129 -9.703 -21.203 1 87.5 116 PHE B CA 1
ATOM 2538 C C . PHE B 1 116 ? 0.265 -10.758 -21.891 1 87.5 116 PHE B C 1
ATOM 2540 O O . PHE B 1 116 ? 0.783 -11.734 -22.438 1 87.5 116 PHE B O 1
ATOM 2547 N N . SER B 1 117 ? -0.988 -10.516 -21.844 1 84.44 117 SER B N 1
ATOM 2548 C CA . SER B 1 117 ? -1.913 -11.477 -22.453 1 84.44 117 SER B CA 1
ATOM 2549 C C . SER B 1 117 ? -1.812 -11.469 -23.969 1 84.44 117 SER B C 1
ATOM 2551 O O . SER B 1 117 ? -1.771 -12.531 -24.594 1 84.44 117 SER B O 1
ATOM 2553 N N . LEU B 1 118 ? -1.729 -10.406 -24.547 1 85.69 118 LEU B N 1
ATOM 2554 C CA . LEU B 1 118 ? -1.736 -10.266 -26 1 85.69 118 LEU B CA 1
ATOM 2555 C C . LEU B 1 118 ? -0.377 -10.633 -26.594 1 85.69 118 LEU B C 1
ATOM 2557 O O . LEU B 1 118 ? -0.301 -11.289 -27.641 1 85.69 118 LEU B O 1
ATOM 2561 N N . ILE B 1 119 ? 0.666 -10.211 -25.906 1 81.81 119 ILE B N 1
ATOM 2562 C CA . ILE B 1 119 ? 2 -10.391 -26.469 1 81.81 119 ILE B CA 1
ATOM 2563 C C . ILE B 1 119 ? 2.555 -11.75 -26.047 1 81.81 119 ILE B C 1
ATOM 2565 O O . ILE B 1 119 ? 3.133 -12.469 -26.875 1 81.81 119 ILE B O 1
ATOM 2569 N N . GLY B 1 120 ? 2.33 -12.172 -24.844 1 79.69 120 GLY B N 1
ATOM 2570 C CA . GLY B 1 120 ? 2.984 -13.367 -24.344 1 79.69 120 GLY B CA 1
ATOM 2571 C C . GLY B 1 120 ? 2.02 -14.516 -24.094 1 79.69 120 GLY B C 1
ATOM 2572 O O . GLY B 1 120 ? 2.441 -15.633 -23.781 1 79.69 120 GLY B O 1
ATOM 2573 N N . GLY B 1 121 ? 0.753 -14.273 -24.188 1 81.62 121 GLY B N 1
ATOM 2574 C CA . GLY B 1 121 ? -0.234 -15.297 -23.891 1 81.62 121 GLY B CA 1
ATOM 2575 C C . GLY B 1 121 ? -0.29 -15.68 -22.422 1 81.62 121 GLY B C 1
ATOM 2576 O O . GLY B 1 121 ? -0.683 -16.797 -22.078 1 81.62 121 GLY B O 1
ATOM 2577 N N . ILE B 1 122 ? 0.331 -14.836 -21.656 1 81.06 122 ILE B N 1
ATOM 2578 C CA . ILE B 1 122 ? 0.381 -15.094 -20.219 1 81.06 122 ILE B CA 1
ATOM 2579 C C . ILE B 1 122 ? -0.84 -14.477 -19.547 1 81.06 122 ILE B C 1
ATOM 2581 O O . ILE B 1 122 ? -1.117 -13.289 -19.703 1 81.06 122 ILE B O 1
ATOM 2585 N N . LYS B 1 123 ? -1.641 -15.305 -18.906 1 82.06 123 LYS B N 1
ATOM 2586 C CA . LYS B 1 123 ? -2.814 -14.82 -18.188 1 82.06 123 LYS B CA 1
ATOM 2587 C C . LYS B 1 123 ? -2.459 -14.453 -16.75 1 82.06 123 LYS B C 1
ATOM 2589 O O . LYS B 1 123 ? -2.35 -15.328 -15.883 1 82.06 123 LYS B O 1
ATOM 2594 N N . CYS B 1 124 ? -2.234 -13.156 -16.531 1 84.12 124 CYS B N 1
ATOM 2595 C CA . CYS B 1 124 ? -1.868 -12.688 -15.195 1 84.12 124 CYS B CA 1
ATOM 2596 C C . CYS B 1 124 ? -2.945 -11.773 -14.625 1 84.12 124 CYS B C 1
ATOM 2598 O O . CYS B 1 124 ? -2.635 -10.766 -13.992 1 84.12 124 CYS B O 1
ATOM 2600 N N . TRP B 1 125 ? -4.168 -12.062 -14.82 1 83.06 125 TRP B N 1
ATOM 2601 C CA . TRP B 1 125 ? -5.277 -11.242 -14.336 1 83.06 125 TRP B CA 1
ATOM 2602 C C . TRP B 1 125 ? -5.379 -11.297 -12.82 1 83.06 125 TRP B C 1
ATOM 2604 O O . TRP B 1 125 ? -5.934 -10.391 -12.195 1 83.06 125 TRP B O 1
ATOM 2614 N N . THR B 1 126 ? -4.824 -12.352 -12.266 1 86.56 126 THR B N 1
ATOM 2615 C CA . THR B 1 126 ? -4.855 -12.5 -10.812 1 86.56 126 THR B CA 1
ATOM 2616 C C . THR B 1 126 ? -3.996 -11.43 -10.141 1 86.56 126 THR B C 1
ATOM 2618 O O . THR B 1 126 ? -4.184 -11.133 -8.961 1 86.56 126 THR B O 1
ATOM 2621 N N . ALA B 1 127 ? -3.131 -10.812 -10.953 1 89.69 127 ALA B N 1
ATOM 2622 C CA . ALA B 1 127 ? -2.271 -9.758 -10.43 1 89.69 127 ALA B CA 1
ATOM 2623 C C . ALA B 1 127 ? -3.096 -8.562 -9.961 1 89.69 127 ALA B C 1
ATOM 2625 O O . ALA B 1 127 ? -2.738 -7.898 -8.984 1 89.69 127 ALA B O 1
ATOM 2626 N N . MET B 1 128 ? -4.227 -8.328 -10.602 1 90.44 128 MET B N 1
ATOM 2627 C CA . MET B 1 128 ? -5.078 -7.203 -10.242 1 90.44 128 MET B CA 1
ATOM 2628 C C . MET B 1 128 ? -5.703 -7.41 -8.859 1 90.44 128 MET B C 1
ATOM 2630 O O . MET B 1 128 ? -5.777 -6.48 -8.062 1 90.44 128 MET B O 1
ATOM 2634 N N . THR B 1 129 ? -6.082 -8.609 -8.648 1 88.31 129 THR B N 1
ATOM 2635 C CA . THR B 1 129 ? -6.68 -8.938 -7.355 1 88.31 129 THR B CA 1
ATOM 2636 C C . THR B 1 129 ? -5.641 -8.844 -6.242 1 88.31 129 THR B C 1
ATOM 2638 O O . THR B 1 129 ? -5.898 -8.242 -5.199 1 88.31 129 THR B O 1
ATOM 2641 N N . VAL B 1 130 ? -4.48 -9.359 -6.492 1 91.25 130 VAL B N 1
ATOM 2642 C CA . VAL B 1 130 ? -3.395 -9.344 -5.516 1 91.25 130 VAL B CA 1
ATOM 2643 C C . VAL B 1 130 ? -3.016 -7.902 -5.188 1 91.25 130 VAL B C 1
ATOM 2645 O O . VAL B 1 130 ? -2.887 -7.539 -4.016 1 91.25 130 VAL B O 1
ATOM 2648 N N . TYR B 1 131 ? -2.973 -7.133 -6.227 1 94.44 131 TYR B N 1
ATOM 2649 C CA . TYR B 1 131 ? -2.645 -5.719 -6.062 1 94.44 131 TYR B CA 1
ATOM 2650 C C . TYR B 1 131 ? -3.674 -5.02 -5.184 1 94.44 131 TYR B C 1
ATOM 2652 O O . TYR B 1 131 ? -3.314 -4.281 -4.262 1 94.44 131 TYR B O 1
ATOM 2660 N N . THR B 1 132 ? -4.895 -5.211 -5.398 1 93.69 132 THR B N 1
ATOM 2661 C CA . THR B 1 132 ? -5.98 -4.57 -4.668 1 93.69 132 THR B CA 1
ATOM 2662 C C . THR B 1 132 ? -5.965 -4.984 -3.199 1 93.69 132 THR B C 1
ATOM 2664 O O . THR B 1 132 ? -6.141 -4.145 -2.311 1 93.69 132 THR B O 1
ATOM 2667 N N . LEU B 1 133 ? -5.648 -6.211 -2.924 1 94.81 133 LEU B N 1
ATOM 2668 C CA . LEU B 1 133 ? -5.715 -6.773 -1.578 1 94.81 133 LEU B CA 1
ATOM 2669 C C . LEU B 1 133 ? -4.602 -6.211 -0.701 1 94.81 133 LEU B C 1
ATOM 2671 O O . LEU B 1 133 ? -4.68 -6.281 0.528 1 94.81 133 LEU B O 1
ATOM 2675 N N . ILE B 1 134 ? -3.631 -5.625 -1.353 1 95.25 134 ILE B N 1
ATOM 2676 C CA . ILE B 1 134 ? -2.5 -5.113 -0.585 1 95.25 134 ILE B CA 1
ATOM 2677 C C . ILE B 1 134 ? -2.506 -3.588 -0.612 1 95.25 134 ILE B C 1
ATOM 2679 O O . ILE B 1 134 ? -2.432 -2.941 0.435 1 95.25 134 ILE B O 1
ATOM 2683 N N . ALA B 1 135 ? -2.719 -3.074 -1.771 1 95.31 135 ALA B N 1
ATOM 2684 C CA . ALA B 1 135 ? -2.611 -1.631 -1.964 1 95.31 135 ALA B CA 1
ATOM 2685 C C . ALA B 1 135 ? -3.771 -0.901 -1.292 1 95.31 135 ALA B C 1
ATOM 2687 O O . ALA B 1 135 ? -3.578 0.152 -0.679 1 95.31 135 ALA B O 1
ATOM 2688 N N . ALA B 1 136 ? -4.953 -1.465 -1.384 1 93.94 136 ALA B N 1
ATOM 2689 C CA . ALA B 1 136 ? -6.125 -0.786 -0.834 1 93.94 136 ALA B CA 1
ATOM 2690 C C . ALA B 1 136 ? -6.035 -0.686 0.686 1 93.94 136 ALA B C 1
ATOM 2692 O O . ALA B 1 136 ? -6.23 0.391 1.255 1 93.94 136 ALA B O 1
ATOM 2693 N N . PRO B 1 137 ? -5.73 -1.739 1.372 1 95.19 137 PRO B N 1
ATOM 2694 C CA . PRO B 1 137 ? -5.602 -1.622 2.826 1 95.19 137 PRO B CA 1
ATOM 2695 C C . PRO B 1 137 ? -4.496 -0.653 3.242 1 95.19 137 PRO B C 1
ATOM 2697 O O . PRO B 1 137 ? -4.652 0.083 4.219 1 95.19 137 PRO B O 1
ATOM 2700 N N . PHE B 1 138 ? -3.455 -0.606 2.494 1 93.81 138 PHE B N 1
ATOM 2701 C CA . PHE B 1 138 ? -2.383 0.321 2.836 1 93.81 138 PHE B CA 1
ATOM 2702 C C . PHE B 1 138 ? -2.828 1.764 2.629 1 93.81 138 PHE B C 1
ATOM 2704 O O . PHE B 1 138 ? -2.465 2.648 3.406 1 93.81 138 PHE B O 1
ATOM 2711 N N . ALA B 1 139 ? -3.527 1.932 1.58 1 91.94 139 ALA B N 1
ATOM 2712 C CA . ALA B 1 139 ? -4.086 3.264 1.367 1 91.94 139 ALA B CA 1
ATOM 2713 C C . ALA B 1 139 ? -5.027 3.652 2.506 1 91.94 139 ALA B C 1
ATOM 2715 O O . ALA B 1 139 ? -5.012 4.793 2.969 1 91.94 139 ALA B O 1
ATOM 2716 N N . GLU B 1 140 ? -5.762 2.717 2.971 1 93.25 140 GLU B N 1
ATOM 2717 C CA . GLU B 1 140 ? -6.703 2.98 4.055 1 93.25 140 GLU B CA 1
ATOM 2718 C C . GLU B 1 140 ? -5.973 3.236 5.371 1 93.25 140 GLU B C 1
ATOM 2720 O O . GLU B 1 140 ? -6.355 4.121 6.137 1 93.25 140 GLU B O 1
ATOM 2725 N N . ILE B 1 141 ? -4.992 2.473 5.625 1 94.44 141 ILE B N 1
ATOM 2726 C CA . ILE B 1 141 ? -4.199 2.664 6.832 1 94.44 141 ILE B CA 1
ATOM 2727 C C . ILE B 1 141 ? -3.564 4.051 6.82 1 94.44 141 ILE B C 1
ATOM 2729 O O . ILE B 1 141 ? -3.635 4.785 7.809 1 94.44 141 ILE B O 1
ATOM 2733 N N . ALA B 1 142 ? -2.996 4.418 5.68 1 92.44 142 ALA B N 1
ATOM 2734 C CA . ALA B 1 142 ? -2.398 5.742 5.551 1 92.44 142 ALA B CA 1
ATOM 2735 C C . ALA B 1 142 ? -3.441 6.84 5.766 1 92.44 142 ALA B C 1
ATOM 2737 O O . ALA B 1 142 ? -3.184 7.82 6.461 1 92.44 142 ALA B O 1
ATOM 2738 N N . GLN B 1 143 ? -4.574 6.602 5.176 1 90.12 143 GLN B N 1
ATOM 2739 C CA . GLN B 1 143 ? -5.656 7.562 5.352 1 90.12 143 GLN B CA 1
ATOM 2740 C C . GLN B 1 143 ? -6.055 7.68 6.82 1 90.12 143 GLN B C 1
ATOM 2742 O O . GLN B 1 143 ? -6.25 8.781 7.332 1 90.12 143 GLN B O 1
ATOM 2747 N N . GLY B 1 144 ? -6.176 6.594 7.488 1 90.88 144 GLY B N 1
ATOM 2748 C CA . GLY B 1 144 ? -6.531 6.609 8.898 1 90.88 144 GLY B CA 1
ATOM 2749 C C . GLY B 1 144 ? -5.523 7.348 9.758 1 90.88 144 GLY B C 1
ATOM 2750 O O . GLY B 1 144 ? -5.902 8.086 10.672 1 90.88 144 GLY B O 1
ATOM 2751 N N . LEU B 1 145 ? -4.289 7.168 9.43 1 89.12 145 LEU B N 1
ATOM 2752 C CA . LEU B 1 145 ? -3.232 7.832 10.195 1 89.12 145 LEU B CA 1
ATOM 2753 C C . LEU B 1 145 ? -3.229 9.336 9.922 1 89.12 145 LEU B C 1
ATOM 2755 O O . LEU B 1 145 ? -3.018 10.133 10.836 1 89.12 145 LEU B O 1
ATOM 2759 N N . ILE B 1 146 ? -3.506 9.672 8.664 1 84.31 146 ILE B N 1
ATOM 2760 C CA . ILE B 1 146 ? -3.484 11.07 8.258 1 84.31 146 ILE B CA 1
ATOM 2761 C C . ILE B 1 146 ? -4.656 11.812 8.898 1 84.31 146 ILE B C 1
ATOM 2763 O O . ILE B 1 146 ? -4.488 12.922 9.414 1 84.31 146 ILE B O 1
ATOM 2767 N N . VAL B 1 147 ? -5.789 11.172 8.906 1 82.25 147 VAL B N 1
ATOM 2768 C CA . VAL B 1 147 ? -6.984 11.852 9.398 1 82.25 147 VAL B CA 1
ATOM 2769 C C . VAL B 1 147 ? -7.184 11.547 10.883 1 82.25 147 VAL B C 1
ATOM 2771 O O . VAL B 1 147 ? -8.109 12.07 11.508 1 82.25 147 VAL B O 1
ATOM 2774 N N . LYS B 1 148 ? -6.328 10.734 11.453 1 85.38 148 LYS B N 1
ATOM 2775 C CA . LYS B 1 148 ? -6.359 10.352 12.859 1 85.38 148 LYS B CA 1
ATOM 2776 C C . LYS B 1 148 ? -7.676 9.664 13.211 1 85.38 148 LYS B C 1
ATOM 2778 O O . LYS B 1 148 ? -8.32 10.016 14.195 1 85.38 148 LYS B O 1
ATOM 2783 N N . GLU B 1 149 ? -8.094 8.852 12.383 1 88.19 149 GLU B N 1
ATOM 2784 C CA . GLU B 1 149 ? -9.281 8.039 12.617 1 88.19 149 GLU B CA 1
ATOM 2785 C C . GLU B 1 149 ? -8.906 6.57 12.836 1 88.19 149 GLU B C 1
ATOM 2787 O O . GLU B 1 149 ? -8.523 5.875 11.898 1 88.19 149 GLU B O 1
ATOM 2792 N N . LYS B 1 150 ? -9.109 6.129 14 1 92.06 150 LYS B N 1
ATOM 2793 C CA . LYS B 1 150 ? -8.688 4.785 14.383 1 92.06 150 LYS B CA 1
ATOM 2794 C C . LYS B 1 150 ? -9.492 3.721 13.648 1 92.06 150 LYS B C 1
ATOM 2796 O O . LYS B 1 150 ? -8.969 2.645 13.336 1 92.06 150 LYS B O 1
ATOM 2801 N N . SER B 1 151 ? -10.742 4.023 13.438 1 91.81 151 SER B N 1
ATOM 2802 C CA . SER B 1 151 ? -11.578 3.039 12.758 1 91.81 151 SER B CA 1
ATOM 2803 C C . SER B 1 151 ? -11.039 2.723 11.367 1 91.81 151 SER B C 1
ATOM 2805 O O . SER B 1 151 ? -11.07 1.57 10.93 1 91.81 151 SER B O 1
ATOM 2807 N N . LEU B 1 152 ? -10.523 3.688 10.734 1 92.62 152 LEU B N 1
ATOM 2808 C CA . LEU B 1 152 ? -9.945 3.492 9.414 1 92.62 152 LEU B CA 1
ATOM 2809 C C . LEU B 1 152 ? -8.648 2.697 9.5 1 92.62 152 LEU B C 1
ATOM 2811 O O . LEU B 1 152 ? -8.43 1.768 8.719 1 92.62 152 LEU B O 1
ATOM 2815 N N . THR B 1 153 ? -7.84 3.039 10.438 1 94.12 153 THR B N 1
ATOM 2816 C CA . THR B 1 153 ? -6.559 2.363 10.609 1 94.12 153 THR B CA 1
ATOM 2817 C C . THR B 1 153 ? -6.766 0.883 10.922 1 94.12 153 THR B C 1
ATOM 2819 O O . THR B 1 153 ? -6.164 0.018 10.281 1 94.12 153 THR B O 1
ATOM 2822 N N . TRP B 1 154 ? -7.656 0.659 11.797 1 94.44 154 TRP B N 1
ATOM 2823 C CA . TRP B 1 154 ? -7.918 -0.724 12.18 1 94.44 154 TRP B CA 1
ATOM 2824 C C . TRP B 1 154 ? -8.617 -1.479 11.055 1 94.44 154 TRP B C 1
ATOM 2826 O O . TRP B 1 154 ? -8.359 -2.664 10.836 1 94.44 154 TRP B O 1
ATOM 2836 N N . GLY B 1 155 ? -9.562 -0.807 10.445 1 93.75 155 GLY B N 1
ATOM 2837 C CA . GLY B 1 155 ? -10.18 -1.428 9.281 1 93.75 155 GLY B CA 1
ATOM 2838 C C . GLY B 1 155 ? -9.172 -1.834 8.219 1 93.75 155 GLY B C 1
ATOM 2839 O O . GLY B 1 155 ? -9.258 -2.934 7.672 1 93.75 155 GLY B O 1
ATOM 2840 N N . GLY B 1 156 ? -8.219 -0.967 7.938 1 94.88 156 GLY B N 1
ATOM 2841 C CA . GLY B 1 156 ? -7.164 -1.276 6.988 1 94.88 156 GLY B CA 1
ATOM 2842 C C . GLY B 1 156 ? -6.281 -2.43 7.434 1 94.88 156 GLY B C 1
ATOM 2843 O O . GLY B 1 156 ? -5.922 -3.287 6.625 1 94.88 156 GLY B O 1
ATOM 2844 N N . ILE B 1 157 ? -5.98 -2.498 8.711 1 95.56 157 ILE B N 1
ATOM 2845 C CA . ILE B 1 157 ? -5.109 -3.539 9.258 1 95.56 157 ILE B CA 1
ATOM 2846 C C . ILE B 1 157 ? -5.797 -4.898 9.133 1 95.56 157 ILE B C 1
ATOM 2848 O O . ILE B 1 157 ? -5.176 -5.875 8.703 1 95.56 157 ILE B O 1
ATOM 2852 N N . VAL B 1 158 ? -7.027 -4.91 9.453 1 94.75 158 VAL B N 1
ATOM 2853 C CA . VAL B 1 158 ? -7.773 -6.16 9.336 1 94.75 158 VAL B CA 1
ATOM 2854 C C . VAL B 1 158 ? -7.902 -6.555 7.867 1 94.75 158 VAL B C 1
ATOM 2856 O O . VAL B 1 158 ? -7.758 -7.727 7.52 1 94.75 158 VAL B O 1
ATOM 2859 N N . GLY B 1 159 ? -8.195 -5.566 7.078 1 94.31 159 GLY B N 1
ATOM 2860 C CA . GLY B 1 159 ? -8.227 -5.824 5.648 1 94.31 159 GLY B CA 1
ATOM 2861 C C . GLY B 1 159 ? -6.91 -6.367 5.113 1 94.31 159 GLY B C 1
ATOM 2862 O O . GLY B 1 159 ? -6.898 -7.305 4.312 1 94.31 159 GLY B O 1
ATOM 2863 N N . LEU B 1 160 ? -5.855 -5.793 5.586 1 95.38 160 LEU B N 1
ATOM 2864 C CA . LEU B 1 160 ? -4.527 -6.234 5.172 1 95.38 160 LEU B CA 1
ATOM 2865 C C . LEU B 1 160 ? -4.281 -7.676 5.594 1 95.38 160 LEU B C 1
ATOM 2867 O O . LEU B 1 160 ? -3.711 -8.461 4.832 1 95.38 160 LEU B O 1
ATOM 2871 N N . ALA B 1 161 ? -4.711 -8.039 6.766 1 94.12 161 ALA B N 1
ATOM 2872 C CA . ALA B 1 161 ? -4.562 -9.406 7.262 1 94.12 161 ALA B CA 1
ATOM 2873 C C . ALA B 1 161 ? -5.316 -10.391 6.379 1 94.12 161 ALA B C 1
ATOM 2875 O O . ALA B 1 161 ? -4.777 -11.438 6 1 94.12 161 ALA B O 1
ATOM 2876 N N . ILE B 1 162 ? -6.512 -10.031 6.035 1 93 162 ILE B N 1
ATOM 2877 C CA . ILE B 1 162 ? -7.309 -10.867 5.145 1 93 162 ILE B CA 1
ATOM 2878 C C . ILE B 1 162 ? -6.625 -10.969 3.781 1 93 162 ILE B C 1
ATOM 2880 O O . ILE B 1 162 ? -6.535 -12.055 3.203 1 93 162 ILE B O 1
ATOM 2884 N N . GLY B 1 163 ? -6.129 -9.82 3.35 1 93.38 163 GLY B N 1
ATOM 2885 C CA . GLY B 1 163 ? -5.434 -9.789 2.072 1 93.38 163 GLY B CA 1
ATOM 2886 C C . GLY B 1 163 ? -4.195 -10.664 2.049 1 93.38 163 GLY B C 1
ATOM 2887 O O . GLY B 1 163 ? -3.932 -11.352 1.056 1 93.38 163 GLY B O 1
ATOM 2888 N N . MET B 1 164 ? -3.486 -10.68 3.143 1 93.12 164 MET B N 1
ATOM 2889 C CA . MET B 1 164 ? -2.268 -11.477 3.223 1 93.12 164 MET B CA 1
ATOM 2890 C C . MET B 1 164 ? -2.582 -12.961 3.096 1 93.12 164 MET B C 1
ATOM 2892 O O . MET B 1 164 ? -1.878 -13.695 2.395 1 93.12 164 MET B O 1
ATOM 2896 N N . VAL B 1 165 ? -3.631 -13.406 3.695 1 89.94 165 VAL B N 1
ATOM 2897 C CA . VAL B 1 165 ? -4.035 -14.805 3.623 1 89.94 165 VAL B CA 1
ATOM 2898 C C . VAL B 1 165 ? -4.43 -15.156 2.189 1 89.94 165 VAL B C 1
ATOM 2900 O O . VAL B 1 165 ? -4.008 -16.188 1.657 1 89.94 165 VAL B O 1
ATOM 2903 N N . LEU B 1 166 ? -5.125 -14.312 1.564 1 88.88 166 LEU B N 1
ATOM 2904 C CA . LEU B 1 166 ? -5.602 -14.57 0.208 1 88.88 166 LEU B CA 1
ATOM 2905 C C . LEU B 1 166 ? -4.449 -14.523 -0.789 1 88.88 166 LEU B C 1
ATOM 2907 O O . LEU B 1 166 ? -4.426 -15.305 -1.748 1 88.88 166 LEU B O 1
ATOM 2911 N N . VAL B 1 167 ? -3.516 -13.648 -0.504 1 89.69 167 VAL B N 1
ATOM 2912 C CA . VAL B 1 167 ? -2.363 -13.555 -1.395 1 89.69 167 VAL B CA 1
ATOM 2913 C C . VAL B 1 167 ? -1.521 -14.828 -1.281 1 89.69 167 VAL B C 1
ATOM 2915 O O . VAL B 1 167 ? -0.978 -15.305 -2.277 1 89.69 167 VAL B O 1
ATOM 2918 N N . CYS B 1 168 ? -1.463 -15.375 -0.106 1 89.31 168 CYS B N 1
ATOM 2919 C CA . CYS B 1 168 ? -0.744 -16.625 0.081 1 89.31 168 CYS B CA 1
ATOM 2920 C C . CYS B 1 168 ? -1.417 -17.766 -0.683 1 89.31 168 CYS B C 1
ATOM 2922 O O . CYS B 1 168 ? -0.741 -18.625 -1.25 1 89.31 168 CYS B O 1
ATOM 2924 N N . CYS B 1 169 ? -2.695 -17.719 -0.734 1 85.94 169 CYS B N 1
ATOM 2925 C CA . CYS B 1 169 ? -3.43 -18.734 -1.482 1 85.94 169 CYS B CA 1
ATOM 2926 C C . CYS B 1 169 ? -3.166 -18.609 -2.977 1 85.94 169 CYS B C 1
ATOM 2928 O O . CYS B 1 169 ? -2.984 -19.609 -3.668 1 85.94 169 CYS B O 1
ATOM 2930 N N . VAL B 1 170 ? -3.09 -17.453 -3.42 1 83.31 170 VAL B N 1
ATOM 2931 C CA . VAL B 1 170 ? -2.889 -17.203 -4.844 1 83.31 170 VAL B CA 1
ATOM 2932 C C . VAL B 1 170 ? -1.471 -17.609 -5.242 1 83.31 170 VAL B C 1
ATOM 2934 O O . VAL B 1 170 ? -1.273 -18.297 -6.25 1 83.31 170 VAL B O 1
ATOM 2937 N N . THR B 1 171 ? -0.496 -17.266 -4.43 1 82.62 171 THR B N 1
ATOM 2938 C CA . THR B 1 171 ? 0.896 -17.547 -4.762 1 82.62 171 THR B CA 1
ATOM 2939 C C . THR B 1 171 ? 1.227 -19.016 -4.516 1 82.62 171 THR B C 1
ATOM 2941 O O . THR B 1 171 ? 2.137 -19.562 -5.137 1 82.62 171 THR B O 1
ATOM 2944 N N . GLY B 1 172 ? 0.502 -19.641 -3.619 1 80.81 172 GLY B N 1
ATOM 2945 C CA . GLY B 1 172 ? 0.7 -21.062 -3.336 1 80.81 172 GLY B CA 1
ATOM 2946 C C . GLY B 1 172 ? -0.006 -21.969 -4.32 1 80.81 172 GLY B C 1
ATOM 2947 O O . GLY B 1 172 ? 0.001 -23.188 -4.16 1 80.81 172 GLY B O 1
ATOM 2948 N N . LYS B 1 173 ? -0.624 -21.438 -5.27 1 78 173 LYS B N 1
ATOM 2949 C CA . LYS B 1 173 ? -1.282 -22.188 -6.336 1 78 173 LYS B CA 1
ATOM 2950 C C . LYS B 1 173 ? -2.496 -22.953 -5.809 1 78 173 LYS B C 1
ATOM 2952 O O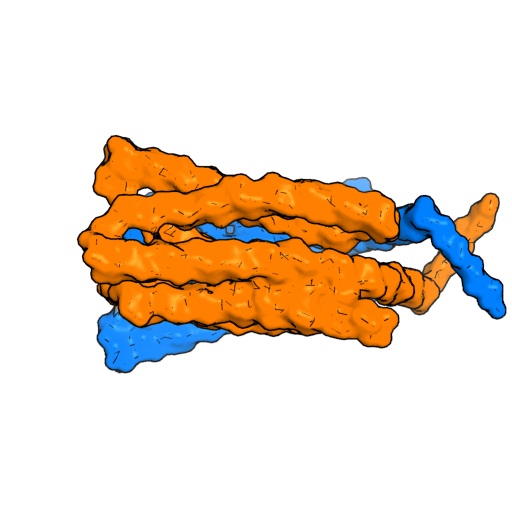 . LYS B 1 173 ? -2.766 -24.078 -6.234 1 78 173 LYS B O 1
ATOM 2957 N N . ILE B 1 174 ? -3.035 -22.406 -4.832 1 76.56 174 ILE B N 1
ATOM 2958 C CA . ILE B 1 174 ? -4.324 -22.938 -4.395 1 76.56 174 ILE B CA 1
ATOM 2959 C C . ILE B 1 174 ? -5.441 -22.328 -5.246 1 76.56 174 ILE B C 1
ATOM 2961 O O . ILE B 1 174 ? -5.547 -21.109 -5.371 1 76.56 174 ILE B O 1
ATOM 2965 N N . PRO B 1 175 ? -6.098 -23.203 -5.965 1 74 175 PRO B N 1
ATOM 2966 C CA . PRO B 1 175 ? -7.152 -22.656 -6.824 1 74 175 PRO B CA 1
ATOM 2967 C C . PRO B 1 175 ? -8.156 -21.797 -6.059 1 74 175 PRO B C 1
ATOM 2969 O O . PRO B 1 175 ? -8.594 -22.172 -4.969 1 74 175 PRO B O 1
ATOM 2972 N N . LEU B 1 176 ? -8.312 -20.578 -6.508 1 67.81 176 LEU B N 1
ATOM 2973 C CA . LEU B 1 176 ? -9.297 -19.672 -5.922 1 67.81 176 LEU B CA 1
ATOM 2974 C C . LEU B 1 176 ? -10.703 -20.062 -6.344 1 67.81 176 LEU B C 1
ATOM 2976 O O . LEU B 1 176 ? -11.188 -19.625 -7.398 1 67.81 176 LEU B O 1
ATOM 2980 N N . LEU B 1 177 ? -11.234 -20.969 -5.566 1 73.38 177 LEU B N 1
ATOM 2981 C CA . LEU B 1 177 ? -12.609 -21.359 -5.844 1 73.38 177 LEU B CA 1
ATOM 2982 C C . LEU B 1 177 ? -13.578 -20.266 -5.402 1 73.38 177 LEU B C 1
ATOM 2984 O O . LEU B 1 177 ? -13.438 -19.719 -4.309 1 73.38 177 LEU B O 1
ATOM 2988 N N . ALA B 1 178 ? -14.43 -19.906 -6.316 1 72.69 178 ALA B N 1
ATOM 2989 C CA . ALA B 1 178 ? -15.391 -18.828 -6.078 1 72.69 178 ALA B CA 1
ATOM 2990 C C . ALA B 1 178 ? -16.156 -19.047 -4.777 1 72.69 178 ALA B C 1
ATOM 2992 O O . ALA B 1 178 ? -16.547 -18.094 -4.109 1 72.69 178 ALA B O 1
ATOM 2993 N N . ASN B 1 179 ? -16.203 -20.219 -4.324 1 77.19 179 ASN B N 1
ATOM 2994 C CA . ASN B 1 179 ? -17.016 -20.562 -3.168 1 77.19 179 ASN B CA 1
ATOM 2995 C C . ASN B 1 179 ? -16.422 -20.016 -1.874 1 77.19 179 ASN B C 1
ATOM 2997 O O . ASN B 1 179 ? -17.156 -19.578 -0.983 1 77.19 179 ASN B O 1
ATOM 3001 N N . TRP B 1 180 ? -15.195 -19.984 -1.81 1 80.5 180 TRP B N 1
ATOM 3002 C CA . TRP B 1 180 ? -14.656 -19.5 -0.543 1 80.5 180 TRP B CA 1
ATOM 3003 C C . TRP B 1 180 ? -13.938 -18.172 -0.729 1 80.5 180 TRP B C 1
ATOM 3005 O O . TRP B 1 180 ? -13.883 -17.344 0.195 1 80.5 180 TRP B O 1
ATOM 3015 N N . PHE B 1 181 ? -13.5 -17.922 -1.823 1 86.19 181 PHE B N 1
ATOM 3016 C CA . PHE B 1 181 ? -12.734 -16.703 -2.076 1 86.19 181 PHE B CA 1
ATOM 3017 C C . PHE B 1 181 ? -13.641 -15.484 -2.098 1 86.19 181 PHE B C 1
ATOM 3019 O O . PHE B 1 181 ? -13.32 -14.453 -1.503 1 86.19 181 PHE B O 1
ATOM 3026 N N . MET B 1 182 ? -14.844 -15.648 -2.693 1 89.44 182 MET B N 1
ATOM 3027 C CA . MET B 1 182 ? -15.703 -14.484 -2.924 1 89.44 182 MET B CA 1
ATOM 3028 C C . MET B 1 182 ? -16.297 -13.984 -1.615 1 89.44 182 MET B C 1
ATOM 3030 O O . MET B 1 182 ? -16.297 -12.781 -1.347 1 89.44 182 MET B O 1
ATOM 3034 N N . PRO B 1 183 ? -16.672 -14.883 -0.76 1 89.5 183 PRO B N 1
ATOM 3035 C CA . PRO B 1 183 ? -17.172 -14.391 0.528 1 89.5 183 PRO B CA 1
ATOM 3036 C C . PRO B 1 183 ? -16.094 -13.672 1.336 1 89.5 183 PRO B C 1
ATOM 3038 O O . PRO B 1 183 ? -16.375 -12.664 1.987 1 89.5 183 PRO B O 1
ATOM 3041 N N . LEU B 1 184 ? -14.945 -14.188 1.275 1 90.69 184 LEU B N 1
ATOM 3042 C CA . LEU B 1 184 ? -13.852 -13.547 2.004 1 90.69 184 LEU B CA 1
ATOM 3043 C C . LEU B 1 184 ? -13.523 -12.188 1.399 1 90.69 184 LEU B C 1
ATOM 3045 O O . LEU B 1 184 ? -13.195 -11.242 2.125 1 90.69 184 LEU B O 1
ATOM 3049 N N . PHE B 1 185 ? -13.633 -12.117 0.156 1 92.56 185 PHE B N 1
ATOM 3050 C CA . PHE B 1 185 ? -13.367 -10.859 -0.534 1 92.56 185 PHE B CA 1
ATOM 3051 C C . PHE B 1 185 ? -14.422 -9.812 -0.192 1 92.56 185 PHE B C 1
ATOM 3053 O O . PHE B 1 185 ? -14.109 -8.633 -0.029 1 92.56 185 PHE B O 1
ATOM 3060 N N . ILE B 1 186 ? -15.617 -10.258 -0.091 1 93.75 186 ILE B N 1
ATOM 3061 C CA . ILE B 1 186 ? -16.703 -9.375 0.316 1 93.75 186 ILE B CA 1
ATOM 3062 C C . ILE B 1 186 ? -16.453 -8.875 1.737 1 93.75 186 ILE B C 1
ATOM 3064 O O . ILE B 1 186 ? -16.578 -7.676 2.012 1 93.75 186 ILE B O 1
ATOM 3068 N N . LEU B 1 187 ? -16.078 -9.789 2.596 1 93.94 187 LEU B N 1
ATOM 3069 C CA . LEU B 1 187 ? -15.781 -9.43 3.977 1 93.94 187 LEU B CA 1
ATOM 3070 C C . LEU B 1 187 ? -14.641 -8.422 4.039 1 93.94 187 LEU B C 1
ATOM 3072 O O . LEU B 1 187 ? -14.656 -7.516 4.875 1 93.94 187 LEU B O 1
ATOM 3076 N N . PHE B 1 188 ? -13.68 -8.578 3.191 1 94.81 188 PHE B N 1
ATOM 3077 C CA . PHE B 1 188 ? -12.547 -7.668 3.053 1 94.81 188 PHE B CA 1
ATOM 3078 C C . PHE B 1 188 ? -13.023 -6.23 2.879 1 94.81 188 PHE B C 1
ATOM 3080 O O . PHE B 1 188 ? -12.594 -5.336 3.602 1 94.81 188 PHE B O 1
ATOM 3087 N N . TRP B 1 189 ? -14.023 -6 2.043 1 95.06 189 TRP B N 1
ATOM 3088 C CA . TRP B 1 189 ? -14.523 -4.656 1.766 1 95.06 189 TRP B CA 1
ATOM 3089 C C . TRP B 1 189 ? -15.406 -4.156 2.906 1 95.06 189 TRP B C 1
ATOM 3091 O O . TRP B 1 189 ? -15.352 -2.979 3.268 1 95.06 189 TRP B O 1
ATOM 3101 N N . VAL B 1 190 ? -16.141 -5.008 3.438 1 94.88 190 VAL B N 1
ATOM 3102 C CA . VAL B 1 190 ? -17.062 -4.633 4.516 1 94.88 190 VAL B CA 1
ATOM 3103 C C . VAL B 1 190 ? -16.25 -4.129 5.715 1 94.88 190 VAL B C 1
ATOM 3105 O O . VAL B 1 190 ? -16.531 -3.047 6.242 1 94.88 190 VAL B O 1
ATOM 3108 N N . VAL B 1 191 ? -15.25 -4.816 6.043 1 93.56 191 VAL B N 1
ATOM 3109 C CA . VAL B 1 191 ? -14.469 -4.492 7.234 1 93.56 191 VAL B CA 1
ATOM 3110 C C . VAL B 1 191 ? -13.617 -3.254 6.973 1 93.56 191 VAL B C 1
ATOM 3112 O O . VAL B 1 191 ? -13.461 -2.406 7.855 1 93.56 191 VAL B O 1
ATOM 3115 N N . MET B 1 192 ? -13.172 -3.125 5.801 1 92.5 192 MET B N 1
ATOM 3116 C CA . MET B 1 192 ? -12.203 -2.07 5.512 1 92.5 192 MET B CA 1
ATOM 3117 C C . MET B 1 192 ? -12.906 -0.75 5.223 1 92.5 192 MET B C 1
ATOM 3119 O O . MET B 1 192 ? -12.406 0.318 5.578 1 92.5 192 MET B O 1
ATOM 3123 N N . MET B 1 193 ? -14.117 -0.849 4.559 1 92.69 193 MET B N 1
ATOM 3124 C CA . MET B 1 193 ? -14.695 0.405 4.086 1 92.69 193 MET B CA 1
ATOM 3125 C C . MET B 1 193 ? -16.062 0.637 4.711 1 92.69 193 MET B C 1
ATOM 3127 O O . MET B 1 193 ? -16.344 1.719 5.23 1 92.69 193 MET B O 1
ATOM 3131 N N . ILE B 1 194 ? -16.844 -0.307 4.82 1 94.31 194 ILE B N 1
ATOM 3132 C CA . ILE B 1 194 ? -18.219 -0.11 5.223 1 94.31 194 ILE B CA 1
ATOM 3133 C C . ILE B 1 194 ? -18.297 0.127 6.73 1 94.31 194 ILE B C 1
ATOM 3135 O O . ILE B 1 194 ? -18.922 1.092 7.184 1 94.31 194 ILE B O 1
ATOM 3139 N N . VAL B 1 195 ? -17.672 -0.686 7.453 1 94.06 195 VAL B N 1
ATOM 3140 C CA . VAL B 1 195 ? -17.719 -0.565 8.906 1 94.06 195 VAL B CA 1
ATOM 3141 C C . VAL B 1 195 ? -17.141 0.778 9.336 1 94.06 195 VAL B C 1
ATOM 3143 O O . VAL B 1 195 ? -17.797 1.565 10.008 1 94.06 195 VAL B O 1
ATOM 3146 N N . PRO B 1 196 ? -15.945 1.106 8.93 1 92.19 196 PRO B N 1
ATOM 3147 C CA . PRO B 1 196 ? -15.406 2.416 9.312 1 92.19 196 PRO B CA 1
ATOM 3148 C C . PRO B 1 196 ? -16.25 3.574 8.789 1 92.19 196 PRO B C 1
ATOM 3150 O O . PRO B 1 196 ? -16.375 4.605 9.453 1 92.19 196 PRO B O 1
ATOM 3153 N N . GLY B 1 197 ? -16.812 3.395 7.59 1 90.69 197 GLY B N 1
ATOM 3154 C CA . GLY B 1 197 ? -17.656 4.441 7.047 1 90.69 197 GLY B CA 1
ATOM 3155 C C . GLY B 1 197 ? -18.859 4.746 7.926 1 90.69 197 GLY B C 1
ATOM 3156 O O . GLY B 1 197 ? -19.188 5.914 8.148 1 90.69 197 GLY B O 1
ATOM 3157 N N . HIS B 1 198 ? -19.453 3.703 8.422 1 92.56 198 HIS B N 1
ATOM 3158 C CA . HIS B 1 198 ? -20.609 3.893 9.289 1 92.56 198 HIS B CA 1
ATOM 3159 C C . HIS B 1 198 ? -20.203 4.469 10.641 1 92.56 198 HIS B C 1
ATOM 3161 O O . HIS B 1 198 ? -20.938 5.273 11.227 1 92.56 198 HIS B O 1
ATOM 3167 N N . ILE B 1 199 ? -19.094 4.066 11.133 1 90.69 199 ILE B N 1
ATOM 3168 C CA . ILE B 1 199 ? -18.609 4.578 12.406 1 90.69 199 ILE B CA 1
ATOM 3169 C C . ILE B 1 199 ? -18.312 6.07 12.289 1 90.69 199 ILE B C 1
ATOM 3171 O O . ILE B 1 199 ? -18.703 6.855 13.156 1 90.69 199 ILE B O 1
ATOM 3175 N N . ILE B 1 200 ? -17.656 6.457 11.211 1 86.88 200 ILE B N 1
ATOM 3176 C CA . ILE B 1 200 ? -17.328 7.859 10.984 1 86.88 200 ILE B CA 1
ATOM 3177 C C . ILE B 1 200 ? -18.609 8.688 10.875 1 86.88 200 ILE B C 1
ATOM 3179 O O . ILE B 1 200 ? -18.719 9.75 11.477 1 86.88 200 ILE B O 1
ATOM 3183 N N . ASN B 1 201 ? -19.547 8.18 10.172 1 86.94 201 ASN B N 1
ATOM 3184 C CA . ASN B 1 201 ? -20.812 8.891 10.016 1 86.94 201 ASN B CA 1
ATOM 3185 C C . ASN B 1 201 ? -21.578 8.969 11.328 1 86.94 201 ASN B C 1
ATOM 3187 O O . ASN B 1 201 ? -22.25 9.961 11.602 1 86.94 201 ASN B O 1
ATOM 3191 N N . HIS B 1 202 ? -21.484 7.914 12.078 1 87.5 202 HIS B N 1
ATOM 3192 C CA . HIS B 1 202 ? -22.141 7.926 13.391 1 87.5 202 HIS B CA 1
ATOM 3193 C C . HIS B 1 202 ? -21.516 8.977 14.305 1 87.5 202 HIS B C 1
ATOM 3195 O O . HIS B 1 202 ? -22.219 9.68 15.016 1 87.5 202 HIS B O 1
ATOM 3201 N N . LYS B 1 203 ? -20.219 9.086 14.25 1 82.06 203 LYS B N 1
ATOM 3202 C CA . LYS B 1 203 ? -19.5 10.078 15.047 1 82.06 203 LYS B CA 1
ATOM 3203 C C . LYS B 1 203 ? -19.828 11.492 14.578 1 82.06 203 LYS B C 1
ATOM 3205 O O . LYS B 1 203 ? -19.922 12.414 15.391 1 82.06 203 LYS B O 1
ATOM 3210 N N . ALA B 1 204 ? -20 11.641 13.336 1 75.44 204 ALA B N 1
ATOM 3211 C CA . ALA B 1 204 ? -20.312 12.953 12.766 1 75.44 204 ALA B CA 1
ATOM 3212 C C . ALA B 1 204 ? -21.719 13.398 13.172 1 75.44 204 ALA B C 1
ATOM 3214 O O . ALA B 1 204 ? -21.984 14.594 13.328 1 75.44 204 ALA B O 1
ATOM 3215 N N . LYS B 1 205 ? -22.562 12.508 13.289 1 76.12 205 LYS B N 1
ATOM 3216 C CA . LYS B 1 205 ? -23.922 12.836 13.68 1 76.12 205 LYS B CA 1
ATOM 3217 C C . LYS B 1 205 ? -24.016 13.164 15.164 1 76.12 205 LYS B C 1
ATOM 3219 O O . LYS B 1 205 ? -24.828 13.992 15.586 1 76.12 205 LYS B O 1
ATOM 3224 N N . LYS B 1 206 ? -23.266 12.531 16.016 1 67.25 206 LYS B N 1
ATOM 3225 C CA . LYS B 1 206 ? -23.328 12.75 17.453 1 67.25 206 LYS B CA 1
ATOM 3226 C C . LYS B 1 206 ? -22.594 14.023 17.859 1 67.25 206 LYS B C 1
ATOM 3228 O O . LYS B 1 206 ? -22.859 14.594 18.906 1 67.25 206 LYS B O 1
ATOM 3233 N N . GLY B 1 207 ? -21.625 14.453 17.078 1 54.88 207 GLY B N 1
ATOM 3234 C CA . GLY B 1 207 ? -21 15.719 17.453 1 54.88 207 GLY B CA 1
ATOM 3235 C C . GLY B 1 207 ? -21.703 16.922 16.844 1 54.88 207 GLY B C 1
ATOM 3236 O O . GLY B 1 207 ? -22.594 16.781 16.016 1 54.88 207 GLY B O 1
#

Foldseek 3Di:
DPPPPQDPVRVVVVVVVLLVVLLLLCLLVLVLLQVLLVLQLVLLVVLLVCCVVPVDPVSVVSNVVSCVVSVVVSVVSVVVSCVPVPDQDPLNVVLVVLVVVLSVVLVVVVVVQVCCCVPVVDRPVVVSVLSCLASVLVSQLVSCVSSVPVQSNVLSVVSNVLSVVVNCCVVVPNDPDSVPNSVSVSVSSCSNRVVSSVVSNVVNVVD/DPPPPQDPVRVVVVVVVLLVVLLLLCLLVLVLLQVLLVLQLVLLVVLLVCCVVPVDPVSVVSNVVSCVVSVVVSVVSVVVSCVVVPDQDPLNVVLVVLVVVLSVVLVVVVVVQVCCCVPVVDRPPVVSVLSCLASVLVSQLVSCVSSVPVQSNVLSVVSNVLSVVVNCCVVVPPDPDSVPNSVSVSVSSCSNRVVSSVVSNVVNVVD

Organism: NCBI:txid2094150

pLDDT: mean 81.7, std 14.73, range [31.3, 95.88]

Radius of gyration: 22.3 Å; Cα contacts (8 Å, |Δi|>4): 440; chains: 2; bounding box: 52×71×53 Å